Protein AF-0000000084945842 (afdb_homodimer)

Sequence (528 aa):
MKREGIHGLIQYLNKTTNNATNTQVAKAIFTNRDKINEISLEKLAGDNYLSQASVSRFIKNQGYKNINEYRWDFIAGQQMLRLNAFNNKKVIISKNNEEIKNDVKQSLQNAFNDIDKLDMTALERLVKIINNYKQVLFIGSEFSLANIYLVQLEMVQYGINAYSYNDPIIMAENLRSLKEDTLIICISTSGQWYNAPSTKEIRDILFSLNNPKILLTCITQHTDEAKFDYIYKFGNQRNDEISGYIQLTYFIPIFRNMYIRYIDMKREGIHGLIQYLNKTTNNATNTQVAKAIFTNRDKINEISLEKLAGDNYLSQASVSRFIKNQGYKNINEYRWDFIAGQQMLRLNAFNNKKVIISKNNEEIKNDVKQSLQNAFNDIDKLDMTALERLVKIINNYKQVLFIGSEFSLANIYLVQLEMVQYGINAYSYNDPIIMAENLRSLKEDTLIICISTSGQWYNAPSTKEIRDILFSLNNPKILLTCITQHTDEAKFDYIYKFGNQRNDEISGYIQLTYFIPIFRNMYIRYID

Nearest PDB structures (foldseek):
  8k3b-assembly1_A  TM=5.527E-01  e=3.587E-12  Pseudomonas aeruginosa
  4ivn-assembly1_B  TM=5.636E-01  e=1.056E-11  Vibrio vulnificus YJ016
  4ivn-assembly1_A  TM=5.763E-01  e=1.118E-11  Vibrio vulnificus YJ016
  7en6-assembly1_A  TM=8.174E-01  e=3.906E-07  Escherichia coli
  7en6-assembly1_C  TM=8.168E-01  e=5.815E-07  Escherichia coli

InterPro domains:
  IPR009057 Homedomain-like superfamily [SSF46689] (18-75)
  IPR036388 Winged helix-like DNA-binding domain superfamily [G3DSA:1.10.10.10] (8-76)
  IPR046348 SIS domain superfamily [SSF53697] (99-231)
  IPR047640 HTH-type transcriptional regulator RpiR-like [PTHR30514] (21-217)

Organism: NCBI:txid445974

Structure (mmCIF, N/CA/C/O backbone):
data_AF-0000000084945842-model_v1
#
loop_
_entity.id
_entity.type
_entity.pdbx_description
1 polymer 'Uncharacterized protein'
#
loop_
_atom_site.group_PDB
_atom_site.id
_atom_site.type_symbol
_atom_site.label_atom_id
_atom_site.label_alt_id
_atom_site.label_comp_id
_atom_site.label_asym_id
_atom_site.label_entity_id
_atom_site.label_seq_id
_atom_site.pdbx_PDB_ins_code
_atom_site.Cartn_x
_atom_site.Cartn_y
_atom_site.Cartn_z
_atom_site.occupancy
_atom_site.B_iso_or_equiv
_atom_site.auth_seq_id
_atom_site.auth_comp_id
_atom_site.auth_asym_id
_atom_site.auth_atom_id
_atom_site.pdbx_PDB_model_num
ATOM 1 N N . MET A 1 1 ? 18.266 -4.906 11.195 1 75.38 1 MET A N 1
ATOM 2 C CA . MET A 1 1 ? 16.984 -5.602 11.156 1 75.38 1 MET A CA 1
ATOM 3 C C . MET A 1 1 ? 16.969 -6.664 10.062 1 75.38 1 MET A C 1
ATOM 5 O O . MET A 1 1 ? 17.562 -6.469 8.992 1 75.38 1 MET A O 1
ATOM 9 N N . LYS A 1 2 ? 16.453 -7.801 10.445 1 79.81 2 LYS A N 1
ATOM 10 C CA . LYS A 1 2 ? 16.359 -8.906 9.5 1 79.81 2 LYS A CA 1
ATOM 11 C C . LYS A 1 2 ? 15.094 -8.789 8.648 1 79.81 2 LYS A C 1
ATOM 13 O O . LYS A 1 2 ? 14.031 -8.422 9.156 1 79.81 2 LYS A O 1
ATOM 18 N N . ARG A 1 3 ? 15.305 -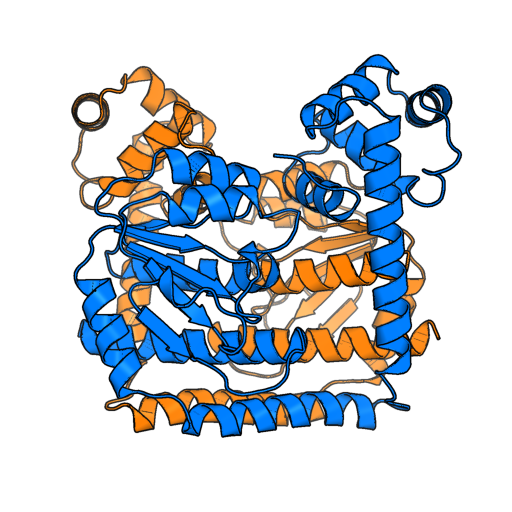8.914 7.336 1 76.94 3 ARG A N 1
ATOM 19 C CA . ARG A 1 3 ? 14.133 -9.203 6.508 1 76.94 3 ARG A CA 1
ATOM 20 C C . ARG A 1 3 ? 13.719 -10.664 6.637 1 76.94 3 ARG A C 1
ATOM 22 O O . ARG A 1 3 ? 14.32 -11.547 6.023 1 76.94 3 ARG A O 1
ATOM 29 N N . GLU A 1 4 ? 12.766 -10.844 7.312 1 77.31 4 GLU A N 1
ATOM 30 C CA . GLU A 1 4 ? 12.555 -12.18 7.863 1 77.31 4 GLU A CA 1
ATOM 31 C C . GLU A 1 4 ? 11.852 -13.086 6.855 1 77.31 4 GLU A C 1
ATOM 33 O O . GLU A 1 4 ? 10.695 -12.844 6.5 1 77.31 4 GLU A O 1
ATOM 38 N N . GLY A 1 5 ? 12.594 -14.07 6.477 1 83.12 5 GLY A N 1
ATOM 39 C CA . GLY A 1 5 ? 12.062 -15.219 5.762 1 83.12 5 GLY A CA 1
ATOM 40 C C . GLY A 1 5 ? 11.422 -14.852 4.434 1 83.12 5 GLY A C 1
ATOM 41 O O . GLY A 1 5 ? 11.969 -14.039 3.682 1 83.12 5 GLY A O 1
ATOM 42 N N . ILE A 1 6 ? 10.305 -15.555 4.203 1 88.88 6 ILE A N 1
ATOM 43 C CA . ILE A 1 6 ? 9.656 -15.43 2.904 1 88.88 6 ILE A CA 1
ATOM 44 C C . ILE A 1 6 ? 8.977 -14.07 2.801 1 88.88 6 ILE A C 1
ATOM 46 O O . ILE A 1 6 ? 8.938 -13.461 1.726 1 88.88 6 ILE A O 1
ATOM 50 N N . HIS A 1 7 ? 8.461 -13.523 3.887 1 85.12 7 HIS A N 1
ATOM 51 C CA . HIS A 1 7 ? 7.824 -12.211 3.881 1 85.12 7 HIS A CA 1
ATOM 52 C C . HIS A 1 7 ? 8.828 -11.117 3.545 1 85.12 7 HIS A C 1
ATOM 54 O O . HIS A 1 7 ? 8.547 -10.242 2.717 1 85.12 7 HIS A O 1
ATOM 60 N N . GLY A 1 8 ? 9.922 -11.289 4.223 1 86.69 8 GLY A N 1
ATOM 61 C CA . GLY A 1 8 ? 10.984 -10.336 3.93 1 86.69 8 GLY A CA 1
ATOM 62 C C . GLY A 1 8 ? 11.461 -10.406 2.492 1 86.69 8 GLY A C 1
ATOM 63 O O . GLY A 1 8 ? 11.773 -9.375 1.885 1 86.69 8 GLY A O 1
ATOM 64 N N . LEU A 1 9 ? 11.555 -11.578 1.979 1 91.69 9 LEU A N 1
ATOM 65 C CA . LEU A 1 9 ? 11.992 -11.781 0.601 1 91.69 9 LEU A CA 1
ATOM 66 C C . LEU A 1 9 ? 11.008 -11.148 -0.378 1 91.69 9 LEU A C 1
ATOM 68 O O . LEU A 1 9 ? 11.422 -10.484 -1.335 1 91.69 9 LEU A O 1
ATOM 72 N N . ILE A 1 10 ? 9.758 -11.289 -0.134 1 90.25 10 ILE A N 1
ATOM 73 C CA . ILE A 1 10 ? 8.719 -10.734 -1.001 1 90.25 10 ILE A CA 1
ATOM 74 C C . ILE A 1 10 ? 8.789 -9.211 -0.971 1 90.25 10 ILE A C 1
ATOM 76 O O . ILE A 1 10 ? 8.758 -8.562 -2.02 1 90.25 10 ILE A O 1
ATOM 80 N N . GLN A 1 11 ? 8.922 -8.688 0.186 1 86.12 11 GLN A N 1
ATOM 81 C CA . GLN A 1 11 ? 9.031 -7.238 0.322 1 86.12 11 GLN A CA 1
ATOM 82 C C . GLN A 1 11 ? 10.25 -6.707 -0.427 1 86.12 11 GLN A C 1
ATOM 84 O O . GLN A 1 11 ? 10.188 -5.645 -1.052 1 86.12 11 GLN A O 1
ATOM 89 N N . TYR A 1 12 ? 11.312 -7.43 -0.292 1 88.62 12 TYR A N 1
ATOM 90 C CA . TYR A 1 12 ? 12.539 -7.051 -0.992 1 88.62 12 TYR A CA 1
ATOM 91 C C . TYR A 1 12 ? 12.328 -7.07 -2.502 1 88.62 12 TYR A C 1
ATOM 93 O O . TYR A 1 12 ? 12.703 -6.121 -3.195 1 88.62 12 TYR A O 1
ATOM 101 N N . LEU A 1 13 ? 11.719 -8.094 -3.006 1 91.62 13 LEU A N 1
ATOM 102 C CA . LEU A 1 13 ? 11.484 -8.25 -4.438 1 91.62 13 LEU A CA 1
ATOM 103 C C . LEU A 1 13 ? 10.562 -7.156 -4.965 1 91.62 13 LEU A C 1
ATOM 105 O O . LEU A 1 13 ? 10.742 -6.68 -6.09 1 91.62 13 LEU A O 1
ATOM 109 N N . ASN A 1 14 ? 9.625 -6.672 -4.141 1 88.88 14 ASN A N 1
ATOM 110 C CA . ASN A 1 14 ? 8.656 -5.664 -4.555 1 88.88 14 ASN A CA 1
ATOM 111 C C . ASN A 1 14 ? 9.305 -4.293 -4.715 1 88.88 14 ASN A C 1
ATOM 113 O O . ASN A 1 14 ? 8.711 -3.383 -5.301 1 88.88 14 ASN A O 1
ATOM 117 N N . LYS A 1 15 ? 10.578 -4.211 -4.262 1 85.56 15 LYS A N 1
ATOM 118 C CA . LYS A 1 15 ? 11.156 -2.873 -4.191 1 85.56 15 LYS A CA 1
ATOM 119 C C . LYS A 1 15 ? 12.477 -2.807 -4.961 1 85.56 15 LYS A C 1
ATOM 121 O O . LYS A 1 15 ? 13.195 -1.81 -4.879 1 85.56 15 LYS A O 1
ATOM 126 N N . THR A 1 16 ? 12.773 -3.85 -5.691 1 87.38 16 THR A N 1
ATOM 127 C CA . THR A 1 16 ? 14.07 -3.871 -6.352 1 87.38 16 THR A CA 1
ATOM 128 C C . THR A 1 16 ? 13.93 -4.242 -7.824 1 87.38 16 THR A C 1
ATOM 130 O O . THR A 1 16 ? 12.906 -4.797 -8.227 1 87.38 16 THR A O 1
ATOM 133 N N . THR A 1 17 ? 14.953 -3.861 -8.5 1 87.5 17 THR A N 1
ATOM 134 C CA . THR A 1 17 ? 14.961 -4.129 -9.938 1 87.5 17 THR A CA 1
ATOM 135 C C . THR A 1 17 ? 15.695 -5.434 -10.242 1 87.5 17 THR A C 1
ATOM 137 O O . THR A 1 17 ? 16.641 -5.797 -9.539 1 87.5 17 THR A O 1
ATOM 140 N N . ASN A 1 18 ? 15.305 -6.043 -11.336 1 82.94 18 ASN A N 1
ATOM 141 C CA . ASN A 1 18 ? 15.867 -7.324 -11.742 1 82.94 18 ASN A CA 1
ATOM 142 C C . ASN A 1 18 ? 17.312 -7.176 -12.203 1 82.94 18 ASN A C 1
ATOM 144 O O . ASN A 1 18 ? 18.047 -8.164 -12.297 1 82.94 18 ASN A O 1
ATOM 148 N N . ASN A 1 19 ? 17.766 -6.074 -12.398 1 78.38 19 ASN A N 1
ATOM 149 C CA . ASN A 1 19 ? 19.125 -5.863 -12.891 1 78.38 19 ASN A CA 1
ATOM 150 C C . ASN A 1 19 ? 20.141 -5.93 -11.75 1 78.38 19 ASN A C 1
ATOM 152 O O . ASN A 1 19 ? 21.344 -6.062 -12 1 78.38 19 ASN A O 1
ATOM 156 N N . ALA A 1 20 ? 19.719 -5.926 -10.617 1 83.62 20 ALA A N 1
ATOM 157 C CA . ALA A 1 20 ? 20.625 -6.016 -9.461 1 83.62 20 ALA A CA 1
ATOM 158 C C . ALA A 1 20 ? 20.906 -7.469 -9.102 1 83.62 20 ALA A C 1
ATOM 160 O O . ALA A 1 20 ? 20.016 -8.312 -9.133 1 83.62 20 ALA A O 1
ATOM 161 N N . THR A 1 21 ? 22.172 -7.789 -8.891 1 89.31 21 THR A N 1
ATOM 162 C CA . THR A 1 21 ? 22.578 -9.141 -8.523 1 89.31 21 THR A CA 1
ATOM 163 C C . THR A 1 21 ? 21.781 -9.633 -7.316 1 89.31 21 THR A C 1
ATOM 165 O O . THR A 1 21 ? 21.328 -10.781 -7.293 1 89.31 21 THR A O 1
ATOM 168 N N . ASN A 1 22 ? 21.578 -8.805 -6.375 1 91.5 22 ASN A N 1
ATOM 169 C CA . ASN A 1 22 ? 20.828 -9.188 -5.184 1 91.5 22 ASN A CA 1
ATOM 170 C C . ASN A 1 22 ? 19.391 -9.562 -5.523 1 91.5 22 ASN A C 1
ATOM 172 O O . ASN A 1 22 ? 18.828 -10.477 -4.926 1 91.5 22 ASN A O 1
ATOM 176 N N . THR A 1 23 ? 18.875 -8.852 -6.457 1 93 23 THR A N 1
ATOM 177 C CA . THR A 1 23 ? 17.5 -9.164 -6.855 1 93 23 THR A CA 1
ATOM 178 C C . THR A 1 23 ? 17.438 -10.516 -7.574 1 93 23 THR A C 1
ATOM 180 O O . THR A 1 23 ? 16.484 -11.273 -7.406 1 93 23 THR A O 1
ATOM 183 N N . GLN A 1 24 ? 18.453 -10.797 -8.305 1 93.19 24 GLN A N 1
ATOM 184 C CA . GLN A 1 24 ? 18.516 -12.086 -8.977 1 93.19 24 GLN A CA 1
ATOM 185 C C . GLN A 1 24 ? 18.625 -13.227 -7.969 1 93.19 24 GLN A C 1
ATOM 187 O O . GLN A 1 24 ? 18.016 -14.281 -8.148 1 93.19 24 GLN A O 1
ATOM 192 N N . VAL A 1 25 ? 19.406 -13.031 -6.973 1 94.88 25 VAL A N 1
ATOM 193 C CA . VAL A 1 25 ? 19.516 -14.016 -5.902 1 94.88 25 VAL A CA 1
ATOM 194 C C . VAL A 1 25 ? 18.156 -14.188 -5.223 1 94.88 25 VAL A C 1
ATOM 196 O O . VAL A 1 25 ? 17.703 -15.32 -4.996 1 94.88 25 VAL A O 1
ATOM 199 N N . ALA A 1 26 ? 17.531 -13.039 -4.914 1 94.56 26 ALA A N 1
ATOM 200 C CA . ALA A 1 26 ? 16.234 -13.078 -4.273 1 94.56 26 ALA A CA 1
ATOM 201 C C . ALA A 1 26 ? 15.227 -13.859 -5.117 1 94.56 26 ALA A C 1
ATOM 203 O O . ALA A 1 26 ? 14.469 -14.68 -4.594 1 94.56 26 ALA A O 1
ATOM 204 N N . LYS A 1 27 ? 15.281 -13.648 -6.348 1 93.19 27 LYS A N 1
ATOM 205 C CA . LYS A 1 27 ? 14.383 -14.344 -7.27 1 93.19 27 LYS A CA 1
ATOM 206 C C . LYS A 1 27 ? 14.68 -15.836 -7.297 1 93.19 27 LYS A C 1
ATOM 208 O O . LYS A 1 27 ? 13.766 -16.656 -7.348 1 93.19 27 LYS A O 1
ATOM 213 N N . ALA A 1 28 ? 15.898 -16.188 -7.348 1 93.69 28 ALA A N 1
ATOM 214 C CA . ALA A 1 28 ? 16.297 -17.594 -7.336 1 93.69 28 ALA A CA 1
ATOM 215 C C . ALA A 1 28 ? 15.758 -18.297 -6.098 1 93.69 28 ALA A C 1
ATOM 217 O O . ALA A 1 28 ? 15.242 -19.422 -6.195 1 93.69 28 ALA A O 1
ATOM 218 N N . ILE A 1 29 ? 15.891 -17.641 -5.023 1 94.25 29 ILE A N 1
ATOM 219 C CA . ILE A 1 29 ? 15.391 -18.219 -3.777 1 94.25 29 ILE A CA 1
ATOM 220 C C . ILE A 1 29 ? 13.875 -18.344 -3.842 1 94.25 29 ILE A C 1
ATOM 222 O O . ILE A 1 29 ? 13.32 -19.391 -3.5 1 94.25 29 ILE A O 1
ATOM 226 N N . PHE A 1 30 ? 13.289 -17.297 -4.305 1 93.94 30 PHE A N 1
ATOM 227 C CA . PHE A 1 30 ? 11.828 -17.234 -4.363 1 93.94 30 PHE A CA 1
ATOM 228 C C . PHE A 1 30 ? 11.281 -18.328 -5.273 1 93.94 30 PHE A C 1
ATOM 230 O O . PHE A 1 30 ? 10.312 -19 -4.922 1 93.94 30 PHE A O 1
ATOM 237 N N . THR A 1 31 ? 11.859 -18.578 -6.379 1 91 31 THR A N 1
ATOM 238 C CA . THR A 1 31 ? 11.352 -19.531 -7.359 1 91 31 THR A CA 1
ATOM 239 C C . THR A 1 31 ? 11.688 -20.953 -6.934 1 91 31 THR A C 1
ATOM 241 O O . THR A 1 31 ? 11.109 -21.922 -7.453 1 91 31 THR A O 1
ATOM 244 N N . ASN A 1 32 ? 12.586 -21.156 -6.012 1 91.38 32 ASN A N 1
ATOM 245 C CA . ASN A 1 32 ? 12.938 -22.484 -5.492 1 91.38 32 ASN A CA 1
ATOM 246 C C . ASN A 1 32 ? 12.477 -22.656 -4.051 1 91.38 32 ASN A C 1
ATOM 248 O O . ASN A 1 32 ? 13.016 -23.484 -3.314 1 91.38 32 ASN A O 1
ATOM 252 N N . ARG A 1 33 ? 11.531 -21.859 -3.666 1 91.81 33 ARG A N 1
ATOM 253 C CA . ARG A 1 33 ? 11.156 -21.781 -2.258 1 91.81 33 ARG A CA 1
ATOM 254 C C . ARG A 1 33 ? 10.703 -23.141 -1.733 1 91.81 33 ARG A C 1
ATOM 256 O O . ARG A 1 33 ? 10.914 -23.453 -0.562 1 91.81 33 ARG A O 1
ATOM 263 N N . ASP A 1 34 ? 10.188 -23.984 -2.539 1 88.81 34 ASP A N 1
ATOM 264 C CA . ASP A 1 34 ? 9.695 -25.297 -2.102 1 88.81 34 ASP A CA 1
ATOM 265 C C . ASP A 1 34 ? 10.852 -26.25 -1.803 1 88.81 34 ASP A C 1
ATOM 267 O O . ASP A 1 34 ? 10.68 -27.25 -1.101 1 88.81 34 ASP A O 1
ATOM 271 N N . LYS A 1 35 ? 12 -25.938 -2.277 1 91 35 LYS A N 1
ATOM 272 C CA . LYS A 1 35 ? 13.156 -26.812 -2.121 1 91 35 LYS A CA 1
ATOM 273 C C . LYS A 1 35 ? 14.195 -26.203 -1.194 1 91 35 LYS A C 1
ATOM 275 O O . LYS A 1 35 ? 15.297 -26.734 -1.041 1 91 35 LYS A O 1
ATOM 280 N N . ILE A 1 36 ? 13.805 -25.141 -0.613 1 89.19 36 ILE A N 1
ATOM 281 C CA . ILE A 1 36 ? 14.789 -24.359 0.132 1 89.19 36 ILE A CA 1
ATOM 282 C C . ILE A 1 36 ? 15.328 -25.188 1.296 1 89.19 36 ILE A C 1
ATOM 284 O O . ILE A 1 36 ? 16.453 -24.984 1.744 1 89.19 36 ILE A O 1
ATOM 288 N N . ASN A 1 37 ? 14.617 -26.094 1.776 1 87.31 37 ASN A N 1
ATOM 289 C CA . ASN A 1 37 ? 15.031 -26.938 2.895 1 87.31 37 ASN A CA 1
ATOM 290 C C . ASN A 1 37 ? 16.125 -27.922 2.479 1 87.31 37 ASN A C 1
ATOM 292 O O . ASN A 1 37 ? 16.906 -28.375 3.314 1 87.31 37 ASN A O 1
ATOM 296 N N . GLU A 1 38 ? 16.219 -28.234 1.248 1 89.88 38 GLU A N 1
ATOM 297 C CA . GLU A 1 38 ? 17.078 -29.328 0.822 1 89.88 38 GLU A CA 1
ATOM 298 C C . GLU A 1 38 ? 18.141 -28.844 -0.157 1 89.88 38 GLU A C 1
ATOM 300 O O . GLU A 1 38 ? 19.203 -29.469 -0.294 1 89.88 38 GLU A O 1
ATOM 305 N N . ILE A 1 39 ? 17.906 -27.797 -0.766 1 90 39 ILE A N 1
ATOM 306 C CA . ILE A 1 39 ? 18.797 -27.375 -1.842 1 90 39 ILE A CA 1
ATOM 307 C C . ILE A 1 39 ? 20.094 -26.828 -1.252 1 90 39 ILE A C 1
ATOM 309 O O . ILE A 1 39 ? 20.078 -26.109 -0.242 1 90 39 ILE A O 1
ATOM 313 N N . SER A 1 40 ? 21.203 -27.234 -1.795 1 90.31 40 SER A N 1
ATOM 314 C CA . SER A 1 40 ? 22.469 -26.672 -1.361 1 90.31 40 SER A CA 1
ATOM 315 C C . SER A 1 40 ? 22.703 -25.281 -1.953 1 90.31 40 SER A C 1
ATOM 317 O O . SER A 1 40 ? 22.094 -24.938 -2.967 1 90.31 40 SER A O 1
ATOM 319 N N . LEU A 1 41 ? 23.578 -24.562 -1.248 1 90.44 41 LEU A N 1
ATOM 320 C CA . LEU A 1 41 ? 23.953 -23.234 -1.75 1 90.44 41 LEU A CA 1
ATOM 321 C C . LEU A 1 41 ? 24.547 -23.344 -3.146 1 90.44 41 LEU A C 1
ATOM 323 O O . LEU A 1 41 ? 24.281 -22.5 -4.008 1 90.44 41 LEU A O 1
ATOM 327 N N . GLU A 1 42 ? 25.375 -24.344 -3.299 1 92.94 42 GLU A N 1
ATOM 328 C CA . GLU A 1 42 ? 26.031 -24.578 -4.578 1 92.94 42 GLU A CA 1
ATOM 329 C C . GLU A 1 42 ? 25.016 -24.844 -5.688 1 92.94 42 GLU A C 1
ATOM 331 O O . GLU A 1 42 ? 25.109 -24.266 -6.77 1 92.94 42 GLU A O 1
ATOM 336 N N . LYS A 1 43 ? 24.156 -25.609 -5.438 1 93.94 43 LYS A N 1
ATOM 337 C CA . LYS A 1 43 ? 23.141 -25.953 -6.43 1 93.94 43 LYS A CA 1
ATOM 338 C C . LYS A 1 43 ? 22.234 -24.781 -6.727 1 93.94 43 LYS A C 1
ATOM 340 O O . LYS A 1 43 ? 21.891 -24.516 -7.883 1 93.94 43 LYS A O 1
ATOM 345 N N . LEU A 1 44 ? 21.812 -24.062 -5.688 1 92.88 44 LEU A N 1
ATOM 346 C CA . LEU A 1 44 ? 20.969 -22.891 -5.875 1 92.88 44 LEU A CA 1
ATOM 347 C C . LEU A 1 44 ? 21.641 -21.875 -6.77 1 92.88 44 LEU A C 1
ATOM 349 O O . LEU A 1 44 ? 21.031 -21.359 -7.707 1 92.88 44 LEU A O 1
ATOM 353 N N . ALA A 1 45 ? 22.891 -21.594 -6.43 1 94.75 45 ALA A N 1
ATOM 354 C CA . ALA A 1 45 ? 23.656 -20.625 -7.219 1 94.75 45 ALA A CA 1
ATOM 355 C C . ALA A 1 45 ? 23.844 -21.125 -8.648 1 94.75 45 ALA A C 1
ATOM 357 O O . ALA A 1 45 ? 23.562 -20.406 -9.609 1 94.75 45 ALA A O 1
ATOM 358 N N . GLY A 1 46 ? 24.281 -22.344 -8.805 1 93.88 46 GLY A N 1
ATOM 359 C CA . GLY A 1 46 ? 24.594 -22.938 -10.102 1 93.88 46 GLY A CA 1
ATOM 360 C C . GLY A 1 46 ? 23.391 -23 -11.023 1 93.88 46 GLY A C 1
ATOM 361 O O . GLY A 1 46 ? 23.469 -22.594 -12.188 1 93.88 46 GLY A O 1
ATOM 362 N N . ASP A 1 47 ? 22.234 -23.422 -10.547 1 92.69 47 ASP A N 1
ATOM 363 C CA . ASP A 1 47 ? 21 -23.562 -11.328 1 92.69 47 ASP A CA 1
ATOM 364 C C . ASP A 1 47 ? 20.516 -22.219 -11.836 1 92.69 47 ASP A C 1
ATOM 366 O O . ASP A 1 47 ? 19.703 -22.156 -12.773 1 92.69 47 ASP A O 1
ATOM 370 N N . ASN A 1 48 ? 21 -21.141 -11.234 1 92.06 48 ASN A N 1
ATOM 371 C CA . ASN A 1 48 ? 20.5 -19.812 -11.57 1 92.06 48 ASN A CA 1
ATOM 372 C C . ASN A 1 48 ? 21.609 -18.906 -12.109 1 92.06 48 ASN A C 1
ATOM 374 O O . ASN A 1 48 ? 21.453 -17.688 -12.141 1 92.06 48 ASN A O 1
ATOM 378 N N . TYR A 1 49 ? 22.781 -19.531 -12.445 1 93.62 49 TYR A N 1
ATOM 379 C CA . TYR A 1 49 ? 23.906 -18.844 -13.07 1 93.62 49 TYR A CA 1
ATOM 380 C C . TYR A 1 49 ? 24.422 -17.719 -12.188 1 93.62 49 TYR A C 1
ATOM 382 O O . TYR A 1 49 ? 24.672 -16.609 -12.664 1 93.62 49 TYR A O 1
ATOM 390 N N . LEU A 1 50 ? 24.438 -17.984 -10.867 1 94.69 50 LEU A N 1
ATOM 391 C CA . LEU A 1 50 ? 24.969 -17.078 -9.859 1 94.69 50 LEU A CA 1
ATOM 392 C C . LEU A 1 50 ? 26.188 -17.672 -9.18 1 94.69 50 LEU A C 1
ATOM 394 O O . LEU A 1 50 ? 26.4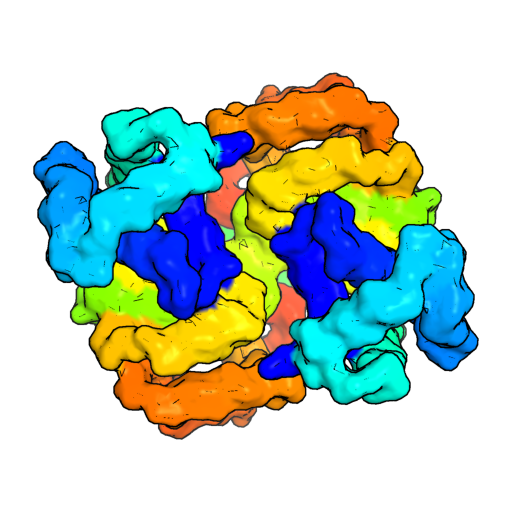38 -18.875 -9.281 1 94.69 50 LEU A O 1
ATOM 398 N N . SER A 1 51 ? 26.953 -16.875 -8.562 1 94.69 51 SER A N 1
ATOM 399 C CA . SER A 1 51 ? 28.062 -17.359 -7.734 1 94.69 51 SER A CA 1
ATOM 400 C C . SER A 1 51 ? 27.594 -17.641 -6.309 1 94.69 51 SER A C 1
ATOM 402 O O . SER A 1 51 ? 26.656 -17 -5.82 1 94.69 51 SER A O 1
ATOM 404 N N . GLN A 1 52 ? 28.297 -18.562 -5.676 1 94.81 52 GLN A N 1
ATOM 405 C CA . GLN A 1 52 ? 28.016 -18.828 -4.27 1 94.81 52 GLN A CA 1
ATOM 406 C C . GLN A 1 52 ? 28.266 -17.594 -3.416 1 94.81 52 GLN A C 1
ATOM 408 O O . GLN A 1 52 ? 27.562 -17.328 -2.447 1 94.81 52 GLN A O 1
ATOM 413 N N . ALA A 1 53 ? 29.219 -16.859 -3.787 1 95.19 53 ALA A N 1
ATOM 414 C CA . ALA A 1 53 ? 29.578 -15.648 -3.066 1 95.19 53 ALA A CA 1
ATOM 415 C C . ALA A 1 53 ? 28.453 -14.625 -3.115 1 95.19 53 ALA A C 1
ATOM 417 O O . ALA A 1 53 ? 28.172 -13.945 -2.125 1 95.19 53 ALA A O 1
ATOM 418 N N . SER A 1 54 ? 27.75 -14.508 -4.215 1 95.44 54 SER A N 1
ATOM 419 C CA . SER A 1 54 ? 26.641 -13.578 -4.375 1 95.44 54 SER A CA 1
ATOM 420 C C . SER A 1 54 ? 25.469 -13.961 -3.484 1 95.44 54 SER A C 1
ATOM 422 O O . SER A 1 54 ? 24.828 -13.094 -2.889 1 95.44 54 SER A O 1
ATOM 424 N N . VAL A 1 55 ? 25.266 -15.25 -3.395 1 95.75 55 VAL A N 1
ATOM 425 C CA . VAL A 1 55 ? 24.172 -15.727 -2.561 1 95.75 55 VAL A CA 1
ATOM 426 C C . VAL A 1 55 ? 24.484 -15.469 -1.089 1 95.75 55 VAL A C 1
ATOM 428 O O . VAL A 1 55 ? 23.641 -14.969 -0.339 1 95.75 55 VAL A O 1
ATOM 431 N N . SER A 1 56 ? 25.703 -15.781 -0.717 1 95.19 56 SER A N 1
ATOM 432 C CA . SER A 1 56 ? 26.125 -15.562 0.662 1 95.19 56 SER A CA 1
ATOM 433 C C . SER A 1 56 ? 26.078 -14.086 1.036 1 95.19 56 SER A C 1
ATOM 435 O O . SER A 1 56 ? 25.641 -13.734 2.139 1 95.19 56 SER A O 1
ATOM 437 N N . ARG A 1 57 ? 26.516 -13.273 0.169 1 94.69 57 ARG A N 1
ATOM 438 C CA . ARG A 1 57 ? 26.484 -11.836 0.412 1 94.69 57 ARG A CA 1
ATOM 439 C C . ARG A 1 57 ? 25.062 -11.328 0.551 1 94.69 57 ARG A C 1
ATOM 441 O O . ARG A 1 57 ? 24.781 -10.461 1.387 1 94.69 57 ARG A O 1
ATOM 448 N N . PHE A 1 58 ? 24.172 -11.812 -0.298 1 95.25 58 PHE A N 1
ATOM 449 C CA . PHE A 1 58 ? 22.781 -11.422 -0.218 1 95.25 58 PHE A CA 1
ATOM 450 C C . PHE A 1 58 ? 22.188 -11.766 1.148 1 95.25 58 PHE A C 1
ATOM 452 O O . PHE A 1 58 ? 21.547 -10.93 1.782 1 95.25 58 PHE A O 1
ATOM 459 N N . ILE A 1 59 ? 22.453 -12.953 1.581 1 93.75 59 ILE A N 1
ATOM 460 C CA . ILE A 1 59 ? 21.922 -13.438 2.85 1 93.75 59 ILE A CA 1
ATOM 461 C C . ILE A 1 59 ? 22.422 -12.555 3.99 1 93.75 59 ILE A C 1
ATOM 463 O O . ILE A 1 59 ? 21.656 -12.164 4.867 1 93.75 59 ILE A O 1
ATOM 467 N N . LYS A 1 60 ? 23.656 -12.203 3.959 1 92.88 60 LYS A N 1
ATOM 468 C CA . LYS A 1 60 ? 24.219 -11.312 4.973 1 92.88 60 LYS A CA 1
ATOM 469 C C . LYS A 1 60 ? 23.594 -9.93 4.898 1 92.88 60 LYS A C 1
ATOM 471 O O . LYS A 1 60 ? 23.328 -9.305 5.93 1 92.88 60 LYS A O 1
ATOM 476 N N . ASN A 1 61 ? 23.266 -9.5 3.713 1 90.75 61 ASN A N 1
ATOM 477 C CA . ASN A 1 61 ? 22.641 -8.195 3.51 1 90.75 61 ASN A CA 1
ATOM 478 C C . ASN A 1 61 ? 21.219 -8.172 4.047 1 90.75 61 ASN A C 1
ATOM 480 O O . ASN A 1 61 ? 20.688 -7.102 4.355 1 90.75 61 ASN A O 1
ATOM 484 N N . GLN A 1 62 ? 20.641 -9.375 4.09 1 89.69 62 GLN A N 1
ATOM 485 C CA . GLN A 1 62 ? 19.297 -9.453 4.637 1 89.69 62 GLN A CA 1
ATOM 486 C C . GLN A 1 62 ? 19.328 -9.508 6.164 1 89.69 62 GLN A C 1
ATOM 488 O O . GLN A 1 62 ? 18.281 -9.555 6.805 1 89.69 62 GLN A O 1
ATOM 493 N N . GLY A 1 63 ? 20.484 -9.508 6.762 1 87.38 63 GLY A N 1
ATOM 494 C CA . GLY A 1 63 ? 20.625 -9.414 8.211 1 87.38 63 GLY A CA 1
ATOM 495 C C . GLY A 1 63 ? 20.922 -10.75 8.867 1 87.38 63 GLY A C 1
ATOM 496 O O . GLY A 1 63 ? 20.891 -10.867 10.094 1 87.38 63 GLY A O 1
ATOM 497 N N . TYR A 1 64 ? 21.234 -11.742 8.023 1 92.12 64 TYR A N 1
ATOM 498 C CA . TYR A 1 64 ? 21.484 -13.062 8.594 1 92.12 64 TYR A CA 1
ATOM 499 C C . TYR A 1 64 ? 22.984 -13.344 8.703 1 92.12 64 TYR A C 1
ATOM 501 O O . TYR A 1 64 ? 23.766 -12.82 7.914 1 92.12 64 TYR A O 1
ATOM 509 N N . LYS A 1 65 ? 23.328 -14.203 9.617 1 92.62 65 LYS A N 1
ATOM 510 C CA . LYS A 1 65 ? 24.719 -14.555 9.828 1 92.62 65 LYS A CA 1
ATOM 511 C C . LYS A 1 65 ? 25.219 -15.531 8.766 1 92.62 65 LYS A C 1
ATOM 513 O O . LYS A 1 65 ? 26.359 -15.461 8.328 1 92.62 65 LYS A O 1
ATOM 518 N N . ASN A 1 66 ? 24.359 -16.453 8.398 1 90.06 66 ASN A N 1
ATOM 519 C CA . ASN A 1 66 ? 24.703 -17.484 7.426 1 90.06 66 ASN A CA 1
ATOM 520 C C . ASN A 1 66 ? 23.469 -18.094 6.785 1 90.06 66 ASN A C 1
ATOM 522 O O . ASN A 1 66 ? 22.344 -17.75 7.156 1 90.06 66 ASN A O 1
ATOM 526 N N . ILE A 1 67 ? 23.703 -18.969 5.848 1 89.81 67 ILE A N 1
ATOM 527 C CA . ILE A 1 67 ? 22.625 -19.531 5.047 1 89.81 67 ILE A CA 1
ATOM 528 C C . ILE A 1 67 ? 21.734 -20.391 5.93 1 89.81 67 ILE A C 1
ATOM 530 O O . ILE A 1 67 ? 20.516 -20.469 5.715 1 89.81 67 ILE A O 1
ATOM 534 N N . ASN A 1 68 ? 22.281 -21.031 6.938 1 91.75 68 ASN A N 1
ATOM 535 C CA . ASN A 1 68 ? 21.484 -21.891 7.801 1 91.75 68 ASN A CA 1
ATOM 536 C C . ASN A 1 68 ? 20.469 -21.094 8.609 1 91.75 68 ASN A C 1
ATOM 538 O O . ASN A 1 68 ? 19.312 -21.5 8.742 1 91.75 68 ASN A O 1
ATOM 542 N N . GLU A 1 69 ? 20.922 -20.016 9.148 1 92.62 69 GLU A N 1
ATOM 543 C CA . GLU A 1 69 ? 20 -19.141 9.859 1 92.62 69 GLU A CA 1
ATOM 544 C C . GLU A 1 69 ? 18.891 -18.641 8.93 1 92.62 69 GLU A C 1
ATOM 546 O O . GLU A 1 69 ? 17.719 -18.609 9.32 1 92.62 69 GLU A O 1
ATOM 551 N N . TYR A 1 70 ? 19.234 -18.25 7.77 1 92.94 70 TYR A N 1
ATOM 552 C CA . TYR A 1 70 ? 18.266 -17.781 6.781 1 92.94 70 TYR A CA 1
ATOM 553 C C . TYR A 1 70 ? 17.266 -18.859 6.426 1 92.94 70 TYR A C 1
ATOM 555 O O . TYR A 1 70 ? 16.062 -18.625 6.398 1 92.94 70 TYR A O 1
ATOM 563 N N . ARG A 1 71 ? 17.781 -20.047 6.219 1 92.44 71 ARG A N 1
ATOM 564 C CA . ARG A 1 71 ? 16.953 -21.188 5.848 1 92.44 71 ARG A CA 1
ATOM 565 C C . ARG A 1 71 ? 15.914 -21.469 6.926 1 92.44 71 ARG A C 1
ATOM 567 O O . ARG A 1 71 ? 14.75 -21.719 6.625 1 92.44 71 ARG A O 1
ATOM 574 N N . TRP A 1 72 ? 16.359 -21.438 8.086 1 91.56 72 TRP A N 1
ATOM 575 C CA . TRP A 1 72 ? 15.453 -21.719 9.195 1 91.56 72 TRP A CA 1
ATOM 576 C C . TRP A 1 72 ? 14.312 -20.703 9.242 1 91.56 72 TRP A C 1
ATOM 578 O O . TRP A 1 72 ? 13.141 -21.078 9.344 1 91.56 72 TRP A O 1
ATOM 588 N N . ASP A 1 73 ? 14.625 -19.469 9.141 1 90.31 73 ASP A N 1
ATOM 589 C CA . ASP A 1 73 ? 13.617 -18.406 9.172 1 90.31 73 ASP A CA 1
ATOM 590 C C . ASP A 1 73 ? 12.695 -18.5 7.957 1 90.31 73 ASP A C 1
ATOM 592 O O . ASP A 1 73 ? 11.492 -18.234 8.062 1 90.31 73 ASP A O 1
ATOM 596 N N . PHE A 1 74 ? 13.297 -18.844 6.875 1 92.5 74 PHE A N 1
ATOM 597 C CA . PHE A 1 74 ? 12.539 -18.938 5.637 1 92.5 74 PHE A CA 1
ATOM 598 C C . PHE A 1 74 ? 11.523 -20.078 5.719 1 92.5 74 PHE A C 1
ATOM 600 O O . PHE A 1 74 ? 10.352 -19.891 5.387 1 92.5 74 PHE A O 1
ATOM 607 N N . ILE A 1 75 ? 11.984 -21.188 6.211 1 90.75 75 ILE A N 1
ATOM 608 C CA . ILE A 1 75 ? 11.125 -22.359 6.352 1 90.75 75 ILE A CA 1
ATOM 609 C C . ILE A 1 75 ? 10.016 -22.062 7.359 1 90.75 75 ILE A C 1
ATOM 611 O O . ILE A 1 75 ? 8.852 -22.406 7.129 1 90.75 75 ILE A O 1
ATOM 615 N N . ALA A 1 76 ? 10.422 -21.453 8.406 1 87.94 76 ALA A N 1
ATOM 616 C CA . ALA A 1 76 ? 9.43 -21.078 9.406 1 87.94 76 ALA A CA 1
ATOM 617 C C . ALA A 1 76 ? 8.359 -20.172 8.812 1 87.94 76 ALA A C 1
ATOM 619 O O . ALA A 1 76 ? 7.168 -20.344 9.078 1 87.94 76 ALA A O 1
ATOM 620 N N . GLY A 1 77 ? 8.805 -19.203 8.055 1 86.62 77 GLY A N 1
ATOM 621 C CA . GLY A 1 77 ? 7.871 -18.312 7.402 1 86.62 77 GLY A CA 1
ATOM 622 C C . GLY A 1 77 ? 6.953 -19.016 6.422 1 86.62 77 GLY A C 1
ATOM 623 O O . GLY A 1 77 ? 5.754 -18.734 6.375 1 86.62 77 GLY A O 1
ATOM 624 N N . GLN A 1 78 ? 7.512 -19.938 5.73 1 87.12 78 GLN A N 1
ATOM 625 C CA . GLN A 1 78 ? 6.711 -20.703 4.777 1 87.12 78 GLN A CA 1
ATOM 626 C C . GLN A 1 78 ? 5.684 -21.562 5.496 1 87.12 78 GLN A C 1
ATOM 628 O O . GLN A 1 78 ? 4.539 -21.688 5.047 1 87.12 78 GLN A O 1
ATOM 633 N N . GLN A 1 79 ? 6.141 -22.141 6.488 1 84.62 79 GLN A N 1
ATOM 634 C CA . GLN A 1 79 ? 5.234 -22.969 7.273 1 84.62 79 GLN A CA 1
ATOM 635 C C . GLN A 1 79 ? 4.078 -22.156 7.832 1 84.62 79 GLN A C 1
ATOM 637 O O . GLN A 1 79 ? 2.936 -22.609 7.859 1 84.62 79 GLN A O 1
ATOM 642 N N . MET A 1 80 ? 4.41 -21 8.258 1 82.69 80 MET A N 1
ATOM 643 C CA . MET A 1 80 ? 3.363 -20.125 8.758 1 82.69 80 MET A CA 1
ATOM 644 C C . MET A 1 80 ? 2.371 -19.766 7.66 1 82.69 80 MET A C 1
ATOM 646 O O . MET A 1 80 ? 1.162 -19.719 7.898 1 82.69 80 MET A O 1
ATOM 650 N N . LEU A 1 81 ? 2.889 -19.516 6.508 1 81 81 LEU A N 1
ATOM 651 C CA . LEU A 1 81 ? 2.02 -19.234 5.375 1 81 81 LEU A CA 1
ATOM 652 C C . LEU A 1 81 ? 1.109 -20.406 5.066 1 81 81 LEU A C 1
ATOM 654 O O . LEU A 1 81 ? -0.086 -20.234 4.82 1 81 81 LEU A O 1
ATOM 658 N N . ARG A 1 82 ? 1.654 -21.578 5.129 1 79.25 82 ARG A N 1
ATOM 659 C CA . ARG A 1 82 ? 0.882 -22.781 4.859 1 79.25 82 ARG A CA 1
ATOM 660 C C . ARG A 1 82 ? -0.185 -23 5.926 1 79.25 82 ARG A C 1
ATOM 662 O O . ARG A 1 82 ? -1.31 -23.406 5.617 1 79.25 82 ARG A O 1
ATOM 669 N N . LEU A 1 83 ? 0.234 -22.781 7.086 1 79.75 83 LEU A N 1
ATOM 670 C CA . LEU A 1 83 ? -0.71 -22.922 8.188 1 79.75 83 LEU A CA 1
ATOM 671 C C . LEU A 1 83 ? -1.861 -21.922 8.047 1 79.75 83 LEU A C 1
ATOM 673 O O . LEU A 1 83 ? -3.018 -22.266 8.297 1 79.75 83 LEU A O 1
ATOM 677 N N . ASN A 1 84 ? -1.532 -20.719 7.68 1 76.06 84 ASN A N 1
ATOM 678 C CA . ASN A 1 84 ? -2.562 -19.719 7.441 1 76.06 84 ASN A CA 1
ATOM 679 C C . ASN A 1 84 ? -3.496 -20.125 6.309 1 76.06 84 ASN A C 1
ATOM 681 O O . ASN A 1 84 ? -4.711 -19.953 6.406 1 76.06 84 ASN A O 1
ATOM 685 N N . ALA A 1 85 ? -2.865 -20.656 5.328 1 75.06 85 ALA A N 1
ATOM 686 C CA . ALA A 1 85 ? -3.656 -21.141 4.199 1 75.06 85 ALA A CA 1
ATOM 687 C C . ALA A 1 85 ? -4.605 -22.25 4.633 1 75.06 85 ALA A C 1
ATOM 689 O O . ALA A 1 85 ? -5.781 -22.266 4.258 1 75.06 85 ALA A O 1
ATOM 690 N N . PHE A 1 86 ? -4.094 -23.125 5.375 1 74.06 86 PHE A N 1
ATOM 691 C CA . PHE A 1 86 ? -4.879 -24.234 5.883 1 74.06 86 PHE A CA 1
ATOM 692 C C . PHE A 1 86 ? -6.027 -23.734 6.758 1 74.06 86 PHE A C 1
ATOM 694 O O . PHE A 1 86 ? -7.168 -24.172 6.602 1 74.06 86 PHE A O 1
ATOM 701 N N . ASN A 1 87 ? -5.754 -22.828 7.613 1 75.06 87 ASN A N 1
ATOM 702 C CA . ASN A 1 87 ? -6.762 -22.266 8.508 1 75.06 87 ASN A CA 1
ATOM 703 C C . ASN A 1 87 ? -7.832 -21.5 7.73 1 75.06 87 ASN A C 1
ATOM 705 O O . ASN A 1 87 ? -9.016 -21.594 8.055 1 75.06 87 ASN A O 1
ATOM 709 N N . ASN A 1 88 ? -7.426 -20.812 6.785 1 72.62 88 ASN A N 1
ATOM 710 C CA . ASN A 1 88 ? -8.367 -20.078 5.945 1 72.62 88 ASN A CA 1
ATOM 711 C C . ASN A 1 88 ? -9.328 -21.016 5.219 1 72.62 88 ASN A C 1
ATOM 713 O O . ASN A 1 88 ? -10.516 -20.734 5.105 1 72.62 88 ASN A O 1
ATOM 717 N N . LYS A 1 89 ? -8.812 -22.078 4.766 1 73.19 89 LYS A N 1
ATOM 718 C CA . LYS A 1 89 ? -9.633 -23.078 4.098 1 73.19 89 LYS A CA 1
ATOM 719 C C . LYS A 1 89 ? -10.672 -23.672 5.055 1 73.19 89 LYS A C 1
ATOM 721 O O . LYS A 1 89 ? -11.812 -23.938 4.66 1 73.19 89 LYS A O 1
ATOM 726 N N . LYS A 1 90 ? -10.289 -23.719 6.254 1 71.19 90 LYS A N 1
ATOM 727 C CA . LYS A 1 90 ? -11.18 -24.312 7.258 1 71.19 90 LYS A CA 1
ATOM 728 C C . LYS A 1 90 ? -12.281 -23.328 7.652 1 71.19 90 LYS A C 1
ATOM 730 O O . LYS A 1 90 ? -13.406 -23.734 7.945 1 71.19 90 LYS A O 1
ATOM 735 N N . VAL A 1 91 ? -11.859 -22.078 7.598 1 67.62 91 VAL A N 1
ATOM 736 C CA . VAL A 1 91 ? -12.805 -21.078 8.094 1 67.62 91 VAL A CA 1
ATOM 737 C C . VAL A 1 91 ? -13.742 -20.656 6.965 1 67.62 91 VAL A C 1
ATOM 739 O O . VAL A 1 91 ? -14.914 -20.344 7.207 1 67.62 91 VAL A O 1
ATOM 742 N N . ILE A 1 92 ? -13.117 -20.625 5.805 1 66.12 92 ILE A N 1
ATOM 743 C CA . ILE A 1 92 ? -13.945 -20.25 4.664 1 66.12 92 ILE A CA 1
ATOM 744 C C . ILE A 1 92 ? -14.828 -21.422 4.258 1 66.12 92 ILE A C 1
ATOM 746 O O . ILE A 1 92 ? -14.336 -22.422 3.725 1 66.12 92 ILE A O 1
ATOM 750 N N . ILE A 1 93 ? -16.016 -21.328 4.566 1 67.69 93 ILE A N 1
ATOM 751 C CA . ILE A 1 93 ? -16.953 -22.453 4.484 1 67.69 93 ILE A CA 1
ATOM 752 C C . ILE A 1 93 ? -17.953 -22.203 3.35 1 67.69 93 ILE A C 1
ATOM 754 O O . ILE A 1 93 ? -18.75 -23.078 3.029 1 67.69 93 ILE A O 1
ATOM 758 N N . SER A 1 94 ? -17.703 -21.094 2.764 1 78.19 94 SER A N 1
ATOM 759 C CA . SER A 1 94 ? -18.688 -20.797 1.723 1 78.19 94 SER A CA 1
ATOM 760 C C . SER A 1 94 ? -18.641 -21.844 0.615 1 78.19 94 SER A C 1
ATOM 762 O O . SER A 1 94 ? -17.578 -22.125 0.052 1 78.19 94 SER A O 1
ATOM 764 N N . LYS A 1 95 ? -19.797 -22.422 0.356 1 80.5 95 LYS A N 1
ATOM 765 C CA . LYS A 1 95 ? -19.875 -23.578 -0.523 1 80.5 95 LYS A CA 1
ATOM 766 C C . LYS A 1 95 ? -20.156 -23.156 -1.965 1 80.5 95 LYS A C 1
ATOM 768 O O . LYS A 1 95 ? -19.953 -23.953 -2.893 1 80.5 95 LYS A O 1
ATOM 773 N N . ASN A 1 96 ? -20.688 -22.016 -2.08 1 89.56 96 ASN A N 1
ATOM 774 C CA . ASN A 1 96 ? -21.016 -21.547 -3.422 1 89.56 96 ASN A CA 1
ATOM 775 C C . ASN A 1 96 ? -20.859 -20.031 -3.545 1 89.56 96 ASN A C 1
ATOM 777 O O . ASN A 1 96 ? -20.516 -19.359 -2.57 1 89.56 96 ASN A O 1
ATOM 781 N N . ASN A 1 97 ? -21.078 -19.531 -4.715 1 90.88 97 ASN A N 1
ATOM 782 C CA . ASN A 1 97 ? -20.875 -18.125 -5.031 1 90.88 97 ASN A CA 1
ATOM 783 C C . ASN A 1 97 ? -21.766 -17.219 -4.195 1 90.88 97 ASN A C 1
ATOM 785 O O . ASN A 1 97 ? -21.328 -16.156 -3.746 1 90.88 97 ASN A O 1
ATOM 789 N N . GLU A 1 98 ? -22.922 -17.672 -3.959 1 92.38 98 GLU A N 1
ATOM 790 C CA . GLU A 1 98 ? -23.859 -16.875 -3.191 1 92.38 98 GLU A CA 1
ATOM 791 C C . GLU A 1 98 ? -23.406 -16.719 -1.74 1 92.38 98 GLU A C 1
ATOM 793 O O . GLU A 1 98 ? -23.531 -15.648 -1.153 1 92.38 98 GLU A O 1
ATOM 798 N N . GLU A 1 99 ? -22.906 -17.703 -1.216 1 92.19 99 GLU A N 1
ATOM 799 C CA . GLU A 1 99 ? -22.406 -17.672 0.156 1 92.19 99 GLU A CA 1
ATOM 800 C C . GLU A 1 99 ? -21.188 -16.766 0.27 1 92.19 99 GLU A C 1
ATOM 802 O O . GLU A 1 99 ? -21.031 -16.047 1.261 1 92.19 99 GLU A O 1
ATOM 807 N N . ILE A 1 100 ? -20.375 -16.859 -0.729 1 91.19 100 ILE A N 1
ATOM 808 C CA . ILE A 1 100 ? -19.188 -16 -0.747 1 91.19 100 ILE A CA 1
ATOM 809 C C . ILE A 1 100 ? -19.609 -14.531 -0.753 1 91.19 100 ILE A C 1
ATOM 811 O O . ILE A 1 100 ? -19.094 -13.734 0.031 1 91.19 100 ILE A O 1
ATOM 815 N N . LYS A 1 101 ? -20.531 -14.203 -1.603 1 90.88 101 LYS A N 1
ATOM 816 C CA . LYS A 1 101 ? -21.047 -12.844 -1.644 1 90.88 101 LYS A CA 1
ATOM 817 C C . LYS A 1 101 ? -21.641 -12.438 -0.294 1 90.88 101 LYS A C 1
ATOM 819 O O . LYS A 1 101 ? -21.375 -11.336 0.199 1 90.88 101 LYS A O 1
ATOM 824 N N . ASN A 1 102 ? -22.328 -13.336 0.286 1 90.94 102 ASN A N 1
ATOM 825 C CA . ASN A 1 102 ? -23.031 -13.031 1.534 1 90.94 102 ASN A CA 1
ATOM 826 C C . ASN A 1 102 ? -22.047 -12.805 2.68 1 90.94 102 ASN A C 1
ATOM 828 O O . ASN A 1 102 ? -22.297 -11.984 3.566 1 90.94 102 ASN A O 1
ATOM 832 N N . ASP A 1 103 ? -20.984 -13.5 2.656 1 86.81 103 ASP A N 1
ATOM 833 C CA . ASP A 1 103 ? -19.969 -13.305 3.682 1 86.81 103 ASP A CA 1
ATOM 834 C C . ASP A 1 103 ? -19.391 -11.891 3.617 1 86.81 103 ASP A C 1
ATOM 836 O O . ASP A 1 103 ? -19.234 -11.234 4.648 1 86.81 103 ASP A O 1
ATOM 840 N N . VAL A 1 104 ? -19.078 -11.508 2.457 1 86.44 104 VAL A N 1
ATOM 841 C CA . VAL A 1 104 ? -18.5 -10.18 2.275 1 86.44 104 VAL A CA 1
ATOM 842 C C . VAL A 1 104 ? -19.547 -9.109 2.545 1 86.44 104 VAL A C 1
ATOM 844 O O . VAL A 1 104 ? -19.25 -8.078 3.162 1 86.44 104 VAL A O 1
ATOM 847 N N . LYS A 1 105 ? -20.766 -9.375 2.098 1 89.88 105 LYS A N 1
ATOM 848 C CA . LYS A 1 105 ? -21.859 -8.445 2.373 1 89.88 105 LYS A CA 1
ATOM 849 C C . LYS A 1 105 ? -22.062 -8.273 3.875 1 89.88 105 LYS A C 1
ATOM 851 O O . LYS A 1 105 ? -22.328 -7.164 4.344 1 89.88 105 LYS A O 1
ATOM 856 N N . GLN A 1 106 ? -21.984 -9.312 4.559 1 88.06 106 GLN A N 1
ATOM 857 C CA . GLN A 1 106 ? -22.109 -9.242 6.008 1 88.06 106 GLN A CA 1
ATOM 858 C C . GLN A 1 106 ? -21 -8.375 6.613 1 88.06 106 GLN A C 1
ATOM 860 O O . GLN A 1 106 ? -21.25 -7.621 7.559 1 88.06 106 GLN A O 1
ATOM 865 N N . SER A 1 107 ? -19.812 -8.531 6.098 1 84.12 107 SER A N 1
ATOM 866 C CA . SER A 1 107 ? -18.703 -7.703 6.574 1 84.12 107 SER A CA 1
ATOM 867 C C . SER A 1 107 ? -18.969 -6.223 6.309 1 84.12 107 SER A C 1
ATOM 869 O O . SER A 1 107 ? -18.641 -5.375 7.141 1 84.12 107 SER A O 1
ATOM 871 N N . LEU A 1 108 ? -19.547 -5.93 5.164 1 86.12 108 LEU A N 1
ATOM 872 C CA . LEU A 1 108 ? -19.891 -4.551 4.84 1 86.12 108 LEU A CA 1
ATOM 873 C C . LEU A 1 108 ? -20.984 -4.031 5.766 1 86.12 108 LEU A C 1
ATOM 875 O O . LEU A 1 108 ? -20.953 -2.873 6.188 1 86.12 108 LEU A O 1
ATOM 879 N N . GLN A 1 109 ? -21.906 -4.918 6.043 1 88.75 109 GLN A N 1
ATOM 880 C CA . GLN A 1 109 ? -22.969 -4.539 6.961 1 88.75 109 GLN A CA 1
ATOM 881 C C . GLN A 1 109 ? -22.422 -4.258 8.359 1 88.75 109 GLN A C 1
ATOM 883 O O . GLN A 1 109 ? -22.859 -3.318 9.023 1 88.75 109 GLN A O 1
ATOM 888 N N . ASN A 1 110 ? -21.531 -5.07 8.766 1 86.38 110 ASN A N 1
ATOM 889 C CA . ASN A 1 110 ? -20.875 -4.832 10.047 1 86.38 110 ASN A CA 1
ATOM 890 C C . ASN A 1 110 ? -20.156 -3.486 10.07 1 86.38 110 ASN A C 1
ATOM 892 O O . ASN A 1 110 ? -20.234 -2.756 11.062 1 86.38 110 ASN A O 1
ATOM 896 N N . ALA A 1 111 ? -19.406 -3.234 9.031 1 84.75 111 ALA A N 1
ATOM 897 C CA . ALA A 1 111 ? -18.719 -1.954 8.906 1 84.75 111 ALA A CA 1
ATOM 898 C C . ALA A 1 111 ? -19.703 -0.79 8.969 1 84.75 111 ALA A C 1
ATOM 900 O O . ALA A 1 111 ? -19.438 0.22 9.625 1 84.75 111 ALA A O 1
ATOM 901 N N . PHE A 1 112 ? -20.797 -1.001 8.258 1 87.31 112 PHE A N 1
ATOM 902 C CA . PHE A 1 112 ? -21.859 -0.004 8.258 1 87.31 112 PHE A CA 1
ATOM 903 C C . PHE A 1 112 ? -22.312 0.29 9.68 1 87.31 112 PHE A C 1
ATOM 905 O O . PHE A 1 112 ? -22.422 1.452 10.078 1 87.31 112 PHE A O 1
ATOM 912 N N . ASN A 1 113 ? -22.531 -0.701 10.438 1 89.12 113 ASN A N 1
ATOM 913 C CA . ASN A 1 113 ? -23 -0.564 11.812 1 89.12 113 ASN A CA 1
ATOM 914 C C . ASN A 1 113 ? -21.922 0.042 12.711 1 89.12 113 ASN A C 1
ATOM 916 O O . ASN A 1 113 ? -22.234 0.793 13.641 1 89.12 113 ASN A O 1
ATOM 920 N N . ASP A 1 114 ? -20.703 -0.291 12.492 1 86.69 114 ASP A N 1
ATOM 921 C CA . ASP A 1 114 ? -19.594 0.176 13.312 1 86.69 114 ASP A CA 1
ATOM 922 C C . ASP A 1 114 ? -19.422 1.688 13.195 1 86.69 114 ASP A C 1
ATOM 924 O O . ASP A 1 114 ? -18.953 2.34 14.125 1 86.69 114 ASP A O 1
ATOM 928 N N . ILE A 1 115 ? -19.766 2.213 12.055 1 90.31 115 ILE A N 1
ATOM 929 C CA . ILE A 1 115 ? -19.625 3.646 11.836 1 90.31 115 ILE A CA 1
ATOM 930 C C . ILE A 1 115 ? -20.406 4.418 12.898 1 90.31 115 ILE A C 1
ATOM 932 O O . ILE A 1 115 ? -19.953 5.453 13.383 1 90.31 115 ILE A O 1
ATOM 936 N N . ASP A 1 116 ? -21.562 3.895 13.281 1 90.69 116 ASP A N 1
ATOM 937 C CA . ASP A 1 116 ? -22.406 4.562 14.266 1 90.69 116 ASP A CA 1
ATOM 938 C C . ASP A 1 116 ? -21.734 4.582 15.641 1 90.69 116 ASP A C 1
ATOM 940 O O . ASP A 1 116 ? -22.062 5.422 16.484 1 90.69 116 ASP A O 1
ATOM 944 N N . LYS A 1 117 ? -20.844 3.789 15.844 1 88.06 117 LYS A N 1
ATOM 945 C CA . LYS A 1 117 ? -20.219 3.654 17.156 1 88.06 117 LYS A CA 1
ATOM 946 C C . LYS A 1 117 ? -18.969 4.523 17.25 1 88.06 117 LYS A C 1
ATOM 948 O O . LYS A 1 117 ? -18.344 4.598 18.312 1 88.06 117 LYS A O 1
ATOM 953 N N . LEU A 1 118 ? -18.562 5.168 16.203 1 91.19 118 LEU A N 1
ATOM 954 C CA . LEU A 1 118 ? -17.375 6.004 16.219 1 91.19 118 LEU A CA 1
ATOM 955 C C . LEU A 1 118 ? -17.547 7.195 17.141 1 91.19 118 LEU A C 1
ATOM 957 O O . LEU A 1 118 ? -18.609 7.82 17.172 1 91.19 118 LEU A O 1
ATOM 961 N N . ASP A 1 119 ? -16.578 7.434 17.969 1 91.38 119 ASP A N 1
ATOM 962 C CA . ASP A 1 119 ? -16.547 8.641 18.797 1 91.38 119 ASP A CA 1
ATOM 963 C C . ASP A 1 119 ? -16.125 9.852 17.969 1 91.38 119 ASP A C 1
ATOM 965 O O . ASP A 1 119 ? -14.938 10.195 17.953 1 91.38 119 ASP A O 1
ATOM 969 N N . MET A 1 120 ? -17.109 10.609 17.453 1 92.69 120 MET A N 1
ATOM 970 C CA . MET A 1 120 ? -16.828 11.711 16.547 1 92.69 120 MET A CA 1
ATOM 971 C C . MET A 1 120 ? -16.188 12.891 17.281 1 92.69 120 MET A C 1
ATOM 973 O O . MET A 1 120 ? -15.414 13.648 16.688 1 92.69 120 MET A O 1
ATOM 977 N N . THR A 1 121 ? -16.5 13.016 18.5 1 93.94 121 THR A N 1
ATOM 978 C CA . THR A 1 121 ? -15.891 14.07 19.281 1 93.94 121 THR A CA 1
ATOM 979 C C . THR A 1 121 ? -14.398 13.812 19.469 1 93.94 121 THR A C 1
ATOM 981 O O . THR A 1 121 ? -13.586 14.734 19.375 1 93.94 121 THR A O 1
ATOM 984 N N . ALA A 1 122 ? -14.109 12.578 19.734 1 92.75 122 ALA A N 1
ATO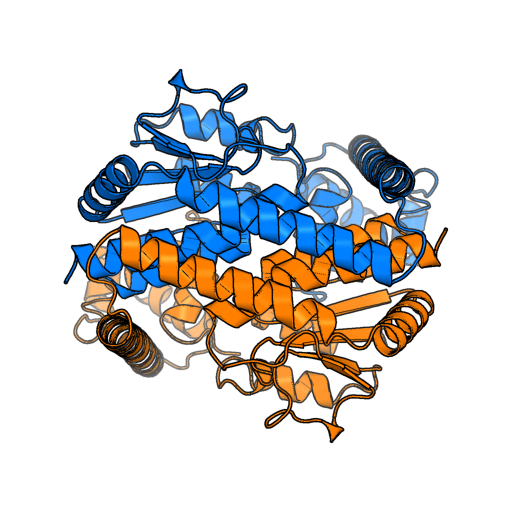M 985 C CA . ALA A 1 122 ? -12.703 12.203 19.844 1 92.75 122 ALA A CA 1
ATOM 986 C C . ALA A 1 122 ? -11.969 12.43 18.516 1 92.75 122 ALA A C 1
ATOM 988 O O . ALA A 1 122 ? -10.828 12.891 18.516 1 92.75 122 ALA A O 1
ATOM 989 N N . LEU A 1 123 ? -12.586 12.141 17.453 1 92.88 123 LEU A N 1
ATOM 990 C CA . LEU A 1 123 ? -11.969 12.312 16.141 1 92.88 123 LEU A CA 1
ATOM 991 C C . LEU A 1 123 ? -11.773 13.789 15.82 1 92.88 123 LEU A C 1
ATOM 993 O O . LEU A 1 123 ? -10.797 14.156 15.172 1 92.88 123 LEU A O 1
ATOM 997 N N . GLU A 1 124 ? -12.648 14.602 16.266 1 93.62 124 GLU A N 1
ATOM 998 C CA . GLU A 1 124 ? -12.469 16.031 16.125 1 93.62 124 GLU A CA 1
ATOM 999 C C . GLU A 1 124 ? -11.219 16.516 16.859 1 93.62 124 GLU A C 1
ATOM 1001 O O . GLU A 1 124 ? -10.484 17.375 16.359 1 93.62 124 GLU A O 1
ATOM 1006 N N . ARG A 1 125 ? -11.094 16.016 17.984 1 94.94 125 ARG A N 1
ATOM 1007 C CA . ARG A 1 125 ? -9.898 16.359 18.75 1 94.94 125 ARG A CA 1
ATOM 1008 C C . ARG A 1 125 ? -8.641 15.906 18.016 1 94.94 125 ARG A C 1
ATOM 1010 O O . ARG A 1 125 ? -7.641 16.625 18 1 94.94 125 ARG A O 1
ATOM 1017 N N . LEU A 1 126 ? -8.68 14.711 17.453 1 94 126 LEU A N 1
ATOM 1018 C CA . LEU A 1 126 ? -7.551 14.195 16.688 1 94 126 LEU A CA 1
ATOM 1019 C C . LEU A 1 126 ? -7.203 15.125 15.531 1 94 126 LEU A C 1
ATOM 1021 O O . LEU A 1 126 ? -6.031 15.438 15.312 1 94 126 LEU A O 1
ATOM 1025 N N . VAL A 1 127 ? -8.219 15.547 14.867 1 93.25 127 VAL A N 1
ATOM 1026 C CA . VAL A 1 127 ? -8.031 16.453 13.742 1 93.25 127 VAL A CA 1
ATOM 1027 C C . VAL A 1 127 ? -7.352 17.734 14.219 1 93.25 127 VAL A C 1
ATOM 1029 O O . VAL A 1 127 ? -6.422 18.234 13.578 1 93.25 127 VAL A O 1
ATOM 1032 N N . LYS A 1 128 ? -7.812 18.281 15.305 1 94.56 128 LYS A N 1
ATOM 1033 C CA . LYS A 1 128 ? -7.242 19.5 15.867 1 94.56 128 LYS A CA 1
ATOM 1034 C C . LYS A 1 128 ? -5.777 19.312 16.25 1 94.56 128 LYS A C 1
ATOM 1036 O O . LYS A 1 128 ? -4.938 20.172 15.984 1 94.56 128 LYS A O 1
ATOM 1041 N N . ILE A 1 129 ? -5.535 18.203 16.859 1 95.31 129 ILE A N 1
ATOM 1042 C CA . ILE A 1 129 ? -4.168 17.891 17.281 1 95.31 129 ILE A CA 1
ATOM 1043 C C . ILE A 1 129 ? -3.258 17.859 16.047 1 95.31 129 ILE A C 1
ATOM 1045 O O . ILE A 1 129 ? -2.203 18.484 16.031 1 95.31 129 ILE A O 1
ATOM 1049 N N . ILE A 1 130 ? -3.66 17.141 15.023 1 94.44 130 ILE A N 1
ATOM 1050 C CA . ILE A 1 130 ? -2.855 16.969 13.812 1 94.44 130 ILE A CA 1
ATOM 1051 C C . ILE A 1 130 ? -2.584 18.344 13.188 1 94.44 130 ILE A C 1
ATOM 1053 O O . ILE A 1 130 ? -1.457 18.625 12.773 1 94.44 130 ILE A O 1
ATOM 1057 N N . ASN A 1 131 ? -3.605 19.156 13.227 1 93 131 ASN A N 1
ATOM 1058 C CA . ASN A 1 131 ? -3.494 20.453 12.578 1 93 131 ASN A CA 1
ATOM 1059 C C . ASN A 1 131 ? -2.514 21.359 13.312 1 93 131 ASN A C 1
ATOM 1061 O O . ASN A 1 131 ? -2.098 22.391 12.781 1 93 131 ASN A O 1
ATOM 1065 N N . ASN A 1 132 ? -2.197 21.062 14.484 1 93.62 132 ASN A N 1
ATOM 1066 C CA . ASN A 1 132 ? -1.283 21.875 15.273 1 93.62 132 ASN A CA 1
ATOM 1067 C C . ASN A 1 132 ? 0.174 21.516 15 1 93.62 132 ASN A C 1
ATOM 1069 O O . ASN A 1 132 ? 1.086 22.188 15.484 1 93.62 132 ASN A O 1
ATOM 1073 N N . TYR A 1 133 ? 0.411 20.5 14.242 1 92.94 133 TYR A N 1
ATOM 1074 C CA . TYR A 1 133 ? 1.771 20.078 13.914 1 92.94 133 TYR A CA 1
ATOM 1075 C C . TYR A 1 133 ? 2.107 20.406 12.461 1 92.94 133 TYR A C 1
ATOM 1077 O O . TYR A 1 133 ? 1.258 20.281 11.578 1 92.94 133 TYR A O 1
ATOM 1085 N N . LYS A 1 134 ? 3.295 20.734 12.312 1 90.06 134 LYS A N 1
ATOM 1086 C CA . LYS A 1 134 ? 3.76 21.016 10.953 1 90.06 134 LYS A CA 1
ATOM 1087 C C . LYS A 1 134 ? 4.246 19.734 10.273 1 90.06 134 LYS A C 1
ATOM 1089 O O . LYS A 1 134 ? 4.262 19.641 9.039 1 90.06 134 LYS A O 1
ATOM 1094 N N . GLN A 1 135 ? 4.648 18.797 11.016 1 95 135 GLN A N 1
ATOM 1095 C CA . GLN A 1 135 ? 5.172 17.531 10.508 1 95 135 GLN A CA 1
ATOM 1096 C C . GLN A 1 135 ? 4.496 16.344 11.188 1 95 135 GLN A C 1
ATOM 1098 O O . GLN A 1 135 ? 4.383 16.312 12.414 1 95 135 GLN A O 1
ATOM 1103 N N . VAL A 1 136 ? 4.008 15.422 10.375 1 96.75 136 VAL A N 1
ATOM 1104 C CA . VAL A 1 136 ? 3.338 14.227 10.875 1 96.75 136 VAL A CA 1
ATOM 1105 C C . VAL A 1 136 ? 3.908 12.984 10.195 1 96.75 136 VAL A C 1
ATOM 1107 O O . VAL A 1 136 ? 4.145 12.992 8.984 1 96.75 136 VAL A O 1
ATOM 1110 N N . LEU A 1 137 ? 4.23 11.961 10.945 1 97.25 137 LEU A N 1
ATOM 1111 C CA . LEU A 1 137 ? 4.664 10.664 10.43 1 97.25 137 LEU A CA 1
ATOM 1112 C C . LEU A 1 137 ? 3.594 9.609 10.664 1 97.25 137 LEU A C 1
ATOM 1114 O O . LEU A 1 137 ? 3.164 9.391 11.805 1 97.25 137 LEU A O 1
ATOM 1118 N N . PHE A 1 138 ? 3.186 8.961 9.602 1 96 138 PHE A N 1
ATOM 1119 C CA . PHE A 1 138 ? 2.273 7.824 9.688 1 96 138 PHE A CA 1
ATOM 1120 C C . PHE A 1 138 ? 3.037 6.508 9.578 1 96 138 PHE A C 1
ATOM 1122 O O . PHE A 1 138 ? 3.818 6.312 8.648 1 96 138 PHE A O 1
ATOM 1129 N N . ILE A 1 139 ? 2.807 5.617 10.508 1 94.62 139 ILE A N 1
ATOM 1130 C CA . ILE A 1 139 ? 3.441 4.305 10.438 1 94.62 139 ILE A CA 1
ATOM 1131 C C . ILE A 1 139 ? 2.393 3.211 10.625 1 94.62 139 ILE A C 1
ATOM 1133 O O . ILE A 1 139 ? 1.389 3.418 11.312 1 94.62 139 ILE A O 1
ATOM 1137 N N . GLY A 1 140 ? 2.604 2.09 9.992 1 90.5 140 GLY A N 1
ATOM 1138 C CA . GLY A 1 140 ? 1.722 0.935 10.062 1 90.5 140 GLY A CA 1
ATOM 1139 C C . GLY A 1 140 ? 2.309 -0.303 9.406 1 90.5 140 GLY A C 1
ATOM 1140 O O . GLY A 1 140 ? 3.502 -0.342 9.102 1 90.5 140 GLY A O 1
ATOM 1141 N N . SER A 1 141 ? 1.475 -1.267 9.289 1 80.88 141 SER A N 1
ATOM 1142 C CA . SER A 1 141 ? 1.887 -2.506 8.641 1 80.88 141 SER A CA 1
ATOM 1143 C C . SER A 1 141 ? 1.671 -2.436 7.133 1 80.88 141 SER A C 1
ATOM 1145 O O . SER A 1 141 ? 1.15 -1.442 6.621 1 80.88 141 SER A O 1
ATOM 1147 N N . GLU A 1 142 ? 2.104 -3.484 6.391 1 74.31 142 GLU A N 1
ATOM 1148 C CA . GLU A 1 142 ? 1.929 -3.564 4.941 1 74.31 142 GLU A CA 1
ATOM 1149 C C . GLU A 1 142 ? 0.453 -3.502 4.559 1 74.31 142 GLU A C 1
ATOM 1151 O O . GLU A 1 142 ? 0.101 -2.955 3.512 1 74.31 142 GLU A O 1
ATOM 1156 N N . PHE A 1 143 ? -0.398 -3.91 5.516 1 70.56 143 PHE A N 1
ATOM 1157 C CA . PHE A 1 143 ? -1.827 -3.98 5.234 1 70.56 143 PHE A CA 1
ATOM 1158 C C . PHE A 1 143 ? -2.461 -2.598 5.297 1 70.56 143 PHE A C 1
ATOM 1160 O O . PHE A 1 143 ? -3.578 -2.396 4.812 1 70.56 143 PHE A O 1
ATOM 1167 N N . SER A 1 144 ? -1.764 -1.666 5.859 1 78.31 144 SER A N 1
ATOM 1168 C CA . SER A 1 144 ? -2.324 -0.326 6.004 1 78.31 144 SER A CA 1
ATOM 1169 C C . SER A 1 144 ? -1.655 0.658 5.051 1 78.31 144 SER A C 1
ATOM 1171 O O . SER A 1 144 ? -2.006 1.84 5.023 1 78.31 144 SER A O 1
ATOM 1173 N N . LEU A 1 145 ? -0.746 0.168 4.254 1 76.75 145 LEU A N 1
ATOM 1174 C CA . LEU A 1 145 ? 0.134 1.067 3.516 1 76.75 145 LEU A CA 1
ATOM 1175 C C . LEU A 1 145 ? -0.659 1.914 2.525 1 76.75 145 LEU A C 1
ATOM 1177 O O . LEU A 1 145 ? -0.405 3.111 2.383 1 76.75 145 LEU A O 1
ATOM 1181 N N . ALA A 1 146 ? -1.63 1.265 1.83 1 75.06 146 ALA A N 1
ATOM 1182 C CA . ALA A 1 146 ? -2.414 2.029 0.863 1 75.06 146 ALA A CA 1
ATOM 1183 C C . ALA A 1 146 ? -3.182 3.156 1.547 1 75.06 146 ALA A C 1
ATOM 1185 O O . ALA A 1 146 ? -3.213 4.285 1.052 1 75.06 146 ALA A O 1
ATOM 1186 N N . ASN A 1 147 ? -3.738 2.85 2.648 1 81.19 147 ASN A N 1
ATOM 1187 C CA . ASN A 1 147 ? -4.496 3.852 3.391 1 81.19 147 ASN A CA 1
ATOM 1188 C C . ASN A 1 147 ? -3.588 4.945 3.947 1 81.19 147 ASN A C 1
ATOM 1190 O O . ASN A 1 147 ? -3.938 6.125 3.914 1 81.19 147 ASN A O 1
ATOM 1194 N N . ILE A 1 148 ? -2.439 4.535 4.438 1 87.62 148 ILE A N 1
ATOM 1195 C CA . ILE A 1 148 ? -1.471 5.484 4.969 1 87.62 148 ILE A CA 1
ATOM 1196 C C . ILE A 1 148 ? -1.017 6.434 3.859 1 87.62 148 ILE A C 1
ATOM 1198 O O . ILE A 1 148 ? -0.906 7.641 4.074 1 87.62 148 ILE A O 1
ATOM 1202 N N . TYR A 1 149 ? -0.847 5.863 2.727 1 84.44 149 TYR A N 1
ATOM 1203 C CA . TYR A 1 149 ? -0.427 6.684 1.598 1 84.44 149 TYR A CA 1
ATOM 1204 C C . TYR A 1 149 ? -1.502 7.703 1.235 1 84.44 149 TYR A C 1
ATOM 1206 O O . TYR A 1 149 ? -1.195 8.867 0.954 1 84.44 149 TYR A O 1
ATOM 1214 N N . LEU A 1 150 ? -2.711 7.301 1.24 1 79.75 150 LEU A N 1
ATOM 1215 C CA . LEU A 1 150 ? -3.812 8.203 0.922 1 79.75 150 LEU A CA 1
ATOM 1216 C C . LEU A 1 150 ? -3.889 9.344 1.931 1 79.75 150 LEU A C 1
ATOM 1218 O O . LEU A 1 150 ? -4.039 10.508 1.549 1 79.75 150 LEU A O 1
ATOM 1222 N N . VAL A 1 151 ? -3.732 9 3.156 1 86.94 151 VAL A N 1
ATOM 1223 C CA . VAL A 1 151 ? -3.793 10.023 4.195 1 86.94 151 VAL A CA 1
ATOM 1224 C C . VAL A 1 151 ? -2.598 10.961 4.066 1 86.94 151 VAL A C 1
ATOM 1226 O O . VAL A 1 151 ? -2.736 12.18 4.227 1 86.94 151 VAL A O 1
ATOM 1229 N N . GLN A 1 152 ? -1.488 10.375 3.766 1 89.81 152 GLN A N 1
ATOM 1230 C CA . GLN A 1 152 ? -0.283 11.18 3.574 1 89.81 152 GLN A CA 1
ATOM 1231 C C . GLN A 1 152 ? -0.482 12.219 2.477 1 89.81 152 GLN A C 1
ATOM 1233 O O . GLN A 1 152 ? -0.209 13.406 2.682 1 89.81 152 GLN A O 1
ATOM 1238 N N . LEU A 1 153 ? -0.995 11.789 1.361 1 84.19 153 LEU A N 1
ATOM 1239 C CA . LEU A 1 153 ? -1.204 12.688 0.235 1 84.19 153 LEU A CA 1
ATOM 1240 C C . LEU A 1 153 ? -2.197 13.789 0.596 1 84.19 153 LEU A C 1
ATOM 1242 O O . LEU A 1 153 ? -1.997 14.953 0.245 1 84.19 153 LEU A O 1
ATOM 1246 N N . GLU A 1 154 ? -3.16 13.383 1.297 1 81.25 154 GLU A N 1
ATOM 1247 C CA . GLU A 1 154 ? -4.18 14.359 1.687 1 81.25 154 GLU A CA 1
ATOM 1248 C C . GLU A 1 154 ? -3.605 15.414 2.625 1 81.25 154 GLU A C 1
ATOM 1250 O O . GLU A 1 154 ? -3.881 16.609 2.467 1 81.25 154 GLU A O 1
ATOM 1255 N N . MET A 1 155 ? -2.873 14.992 3.506 1 88.81 155 MET A N 1
ATOM 1256 C CA . MET A 1 155 ? -2.285 15.938 4.457 1 88.81 155 MET A CA 1
ATOM 1257 C C . MET A 1 155 ? -1.338 16.906 3.752 1 88.81 155 MET A C 1
ATOM 1259 O O . MET A 1 155 ? -1.324 18.094 4.055 1 88.81 155 MET A O 1
ATOM 1263 N N . VAL A 1 156 ? -0.636 16.359 2.846 1 89 156 VAL A N 1
ATOM 1264 C CA . VAL A 1 156 ? 0.288 17.203 2.09 1 89 156 VAL A CA 1
ATOM 1265 C C . VAL A 1 156 ? -0.493 18.234 1.285 1 89 156 VAL A C 1
ATOM 1267 O O . VAL A 1 156 ? -0.098 19.391 1.213 1 89 156 VAL A O 1
ATOM 1270 N N . GLN A 1 157 ? -1.543 17.766 0.775 1 84.44 157 GLN A N 1
ATOM 1271 C CA . GLN A 1 157 ? -2.414 18.641 0.01 1 84.44 157 GLN A CA 1
ATOM 1272 C C . GLN A 1 157 ? -2.893 19.812 0.861 1 84.44 157 GLN A C 1
ATOM 1274 O O . GLN A 1 157 ? -3.115 20.922 0.346 1 84.44 157 GLN A O 1
ATOM 1279 N N . TYR A 1 158 ? -2.947 19.625 2.074 1 85.62 158 TYR A N 1
ATOM 1280 C CA . TYR A 1 158 ? -3.5 20.656 2.949 1 85.62 158 TYR A CA 1
ATOM 1281 C C . TYR A 1 158 ? -2.396 21.344 3.742 1 85.62 158 TYR A C 1
ATOM 1283 O O . TYR A 1 158 ? -2.662 21.969 4.773 1 85.62 158 TYR A O 1
ATOM 1291 N N . GLY A 1 159 ? -1.261 21.109 3.391 1 84.81 159 GLY A N 1
ATOM 1292 C CA . GLY A 1 159 ? -0.171 21.938 3.881 1 84.81 159 GLY A CA 1
ATOM 1293 C C . GLY A 1 159 ? 0.623 21.281 4.996 1 84.81 159 GLY A C 1
ATOM 1294 O O . GLY A 1 159 ? 1.532 21.891 5.559 1 84.81 159 GLY A O 1
ATOM 1295 N N . ILE A 1 160 ? 0.309 20.094 5.402 1 90.75 160 ILE A N 1
ATOM 1296 C CA . ILE A 1 160 ? 1.057 19.359 6.422 1 90.75 160 ILE A CA 1
ATOM 1297 C C . ILE A 1 160 ? 2.191 18.578 5.766 1 90.75 160 ILE A C 1
ATOM 1299 O O . ILE A 1 160 ? 2.002 17.969 4.711 1 90.75 160 ILE A O 1
ATOM 1303 N N . ASN A 1 161 ? 3.391 18.672 6.348 1 93.06 161 ASN A N 1
ATOM 1304 C CA . ASN A 1 161 ? 4.48 17.781 5.934 1 93.06 161 ASN A CA 1
ATOM 1305 C C . ASN A 1 161 ? 4.305 16.375 6.488 1 93.06 161 ASN A C 1
ATOM 1307 O O . ASN A 1 161 ? 4.777 16.062 7.582 1 93.06 161 ASN A O 1
ATOM 1311 N N . ALA A 1 162 ? 3.643 15.578 5.695 1 94.56 162 ALA A N 1
ATOM 1312 C CA . ALA A 1 162 ? 3.34 14.219 6.133 1 94.56 162 ALA A CA 1
ATOM 1313 C C . ALA A 1 162 ? 4.289 13.211 5.492 1 94.56 162 ALA A C 1
ATOM 1315 O O . ALA A 1 162 ? 4.605 13.32 4.305 1 94.56 162 ALA A O 1
ATOM 1316 N N . TYR A 1 163 ? 4.719 12.242 6.309 1 94.94 163 TYR A N 1
ATOM 1317 C CA . TYR A 1 163 ? 5.641 11.195 5.883 1 94.94 163 TYR A CA 1
ATOM 1318 C C . TYR A 1 163 ? 5.074 9.812 6.18 1 94.94 163 TYR A C 1
ATOM 1320 O O . TYR A 1 163 ? 4.203 9.664 7.043 1 94.94 163 TYR A O 1
ATOM 1328 N N . SER A 1 164 ? 5.562 8.891 5.426 1 94.06 164 SER A N 1
ATOM 1329 C CA . SER A 1 164 ? 5.348 7.473 5.672 1 94.06 164 SER A CA 1
ATOM 1330 C C . SER A 1 164 ? 6.484 6.633 5.09 1 94.06 164 SER A C 1
ATOM 1332 O O . SER A 1 164 ? 7.293 7.133 4.309 1 94.06 164 SER A O 1
ATOM 1334 N N . TYR A 1 165 ? 6.555 5.41 5.547 1 90.19 165 TYR A N 1
ATOM 1335 C CA . TYR A 1 165 ? 7.586 4.512 5.043 1 90.19 165 TYR A CA 1
ATOM 1336 C C . TYR A 1 165 ? 7.004 3.139 4.727 1 90.19 165 TYR A C 1
ATOM 1338 O O . TYR A 1 165 ? 6.324 2.539 5.562 1 90.19 165 TYR A O 1
ATOM 1346 N N . ASN A 1 166 ? 7.371 2.613 3.629 1 80.06 166 ASN A N 1
ATOM 1347 C CA . ASN A 1 166 ? 6.781 1.379 3.123 1 80.06 166 ASN A CA 1
ATOM 1348 C C . ASN A 1 166 ? 7.586 0.155 3.551 1 80.06 166 ASN A C 1
ATOM 1350 O O . ASN A 1 166 ? 7.125 -0.979 3.404 1 80.06 166 ASN A O 1
ATOM 1354 N N . ASP A 1 167 ? 8.781 0.394 3.992 1 81.56 167 ASP A N 1
ATOM 1355 C CA . ASP A 1 167 ? 9.695 -0.683 4.355 1 81.56 167 ASP A CA 1
ATOM 1356 C C . ASP A 1 167 ? 10.078 -0.602 5.828 1 81.56 167 ASP A C 1
ATOM 1358 O O . ASP A 1 167 ? 10.531 0.445 6.301 1 81.56 167 ASP A O 1
ATOM 1362 N N . PRO A 1 168 ? 9.922 -1.747 6.48 1 82.5 168 PRO A N 1
ATOM 1363 C CA . PRO A 1 168 ? 10.219 -1.72 7.914 1 82.5 168 PRO A CA 1
ATOM 1364 C C . PRO A 1 168 ? 11.664 -1.307 8.211 1 82.5 168 PRO A C 1
ATOM 1366 O O . PRO A 1 168 ? 11.93 -0.666 9.227 1 82.5 168 PRO A O 1
ATOM 1369 N N . ILE A 1 169 ? 12.609 -1.69 7.375 1 84.12 169 ILE A N 1
ATOM 1370 C CA . ILE A 1 169 ? 14.008 -1.324 7.594 1 84.12 169 ILE A CA 1
ATOM 1371 C C . ILE A 1 169 ? 14.188 0.179 7.395 1 84.12 169 ILE A C 1
ATOM 1373 O O . ILE A 1 169 ? 14.836 0.846 8.203 1 84.12 169 ILE A O 1
ATOM 1377 N N . ILE A 1 170 ? 13.57 0.689 6.375 1 87.25 170 ILE A N 1
ATOM 1378 C CA . ILE A 1 170 ? 13.602 2.121 6.098 1 87.25 170 ILE A CA 1
ATOM 1379 C C . ILE A 1 170 ? 12.898 2.881 7.219 1 87.25 170 ILE A C 1
ATOM 1381 O O . ILE A 1 170 ? 13.383 3.918 7.676 1 87.25 170 ILE A O 1
ATOM 1385 N N . MET A 1 171 ? 11.82 2.326 7.648 1 90.94 171 MET A N 1
ATOM 1386 C CA . MET A 1 171 ? 11.062 2.926 8.742 1 90.94 171 MET A CA 1
ATOM 1387 C C . MET A 1 171 ? 11.922 3.025 10 1 90.94 171 MET A C 1
ATOM 1389 O O . MET A 1 171 ? 12.008 4.09 10.617 1 90.94 171 MET A O 1
ATOM 1393 N N . ALA A 1 172 ? 12.57 1.962 10.344 1 90.25 172 ALA A N 1
ATOM 1394 C CA . ALA A 1 172 ? 13.398 1.934 11.547 1 90.25 172 ALA A CA 1
ATOM 1395 C C . ALA A 1 172 ? 14.523 2.961 11.461 1 90.25 172 ALA A C 1
ATOM 1397 O O . ALA A 1 172 ? 14.766 3.701 12.422 1 90.25 172 ALA A O 1
ATOM 1398 N N . GLU A 1 173 ? 15.125 2.996 10.367 1 90.25 173 GLU A N 1
ATOM 1399 C CA . GLU A 1 173 ? 16.25 3.914 10.18 1 90.25 173 GLU A CA 1
ATOM 1400 C C . GLU A 1 173 ? 15.789 5.367 10.273 1 90.25 173 GLU A C 1
ATOM 1402 O O . GLU A 1 173 ? 16.453 6.195 10.898 1 90.25 173 GLU A O 1
ATOM 1407 N N . ASN A 1 174 ? 14.711 5.691 9.68 1 93 174 ASN A N 1
ATOM 1408 C CA . ASN A 1 174 ? 14.234 7.07 9.672 1 93 174 ASN A CA 1
ATOM 1409 C C . ASN A 1 174 ? 13.688 7.488 11.031 1 93 174 ASN A C 1
ATOM 1411 O O . ASN A 1 174 ? 13.766 8.656 11.406 1 93 174 ASN A O 1
ATOM 1415 N N . LEU A 1 175 ? 13.172 6.539 11.727 1 93.56 175 LEU A N 1
ATOM 1416 C CA . LEU A 1 175 ? 12.703 6.832 13.078 1 93.56 175 LEU A CA 1
ATOM 1417 C C . LEU A 1 175 ? 13.859 7.301 13.953 1 93.56 175 LEU A C 1
ATOM 1419 O O . LEU A 1 175 ? 13.688 8.195 14.789 1 93.56 175 LEU A O 1
ATOM 1423 N N . ARG A 1 176 ? 15 6.766 13.742 1 91.38 176 ARG A N 1
ATOM 1424 C CA . ARG A 1 176 ? 16.156 7.098 14.562 1 91.38 176 ARG A CA 1
ATOM 1425 C C . ARG A 1 176 ? 16.562 8.555 14.375 1 91.38 176 ARG A C 1
ATOM 1427 O O . ARG A 1 176 ? 17.141 9.164 15.273 1 91.38 176 ARG A O 1
ATOM 1434 N N . SER A 1 177 ? 16.219 9.133 13.281 1 88.81 177 SER A N 1
ATOM 1435 C CA . SER A 1 177 ? 16.625 10.5 12.977 1 88.81 177 SER A CA 1
ATOM 1436 C C . SER A 1 177 ? 15.43 11.445 12.93 1 88.81 177 SER A C 1
ATOM 1438 O O . SER A 1 177 ? 15.516 12.531 12.352 1 88.81 177 SER A O 1
ATOM 1440 N N . LEU A 1 178 ? 14.312 11.023 13.477 1 91.56 178 LEU A N 1
ATOM 1441 C CA . LEU A 1 178 ? 13.086 11.812 13.414 1 91.56 178 LEU A CA 1
ATOM 1442 C C . LEU A 1 178 ? 13.234 13.109 14.203 1 91.56 178 LEU A C 1
ATOM 1444 O O . LEU A 1 178 ? 13.781 13.109 15.305 1 91.56 178 LEU A O 1
ATOM 1448 N N . LYS A 1 179 ? 12.742 14.172 13.648 1 88.56 179 LYS A N 1
ATOM 1449 C CA . LYS A 1 179 ? 12.758 15.453 14.336 1 88.56 179 LYS A CA 1
ATOM 1450 C C . LYS A 1 179 ? 11.852 15.43 15.562 1 88.56 179 LYS A C 1
ATOM 1452 O O . LYS A 1 179 ? 10.773 14.828 15.531 1 88.56 179 LYS A O 1
ATOM 1457 N N . GLU A 1 180 ? 12.188 16.188 16.562 1 87.12 180 GLU A N 1
ATOM 1458 C CA . GLU A 1 180 ? 11.492 16.172 17.859 1 87.12 180 GLU A CA 1
ATOM 1459 C C . GLU A 1 180 ? 10.07 16.688 17.719 1 87.12 180 GLU A C 1
ATOM 1461 O O . GLU A 1 180 ? 9.172 16.234 18.438 1 87.12 180 GLU A O 1
ATOM 1466 N N . ASP A 1 181 ? 9.789 17.531 16.766 1 90.12 181 ASP A N 1
ATOM 1467 C CA . ASP A 1 181 ? 8.469 18.141 16.703 1 90.12 181 ASP A CA 1
ATOM 1468 C C . ASP A 1 181 ? 7.574 17.422 15.695 1 90.12 181 ASP A C 1
ATOM 1470 O O . ASP A 1 181 ? 6.586 17.984 15.219 1 90.12 181 ASP A O 1
ATOM 1474 N N . THR A 1 182 ? 7.887 16.172 15.516 1 96.19 182 THR A N 1
ATOM 1475 C CA . THR A 1 182 ? 7.082 15.375 14.602 1 96.19 182 THR A CA 1
ATOM 1476 C C . THR A 1 182 ? 6.051 14.547 15.367 1 96.19 182 THR A C 1
ATOM 1478 O O . THR A 1 182 ? 6.391 13.852 16.328 1 96.19 182 THR A O 1
ATOM 1481 N N . LEU A 1 183 ? 4.77 14.742 15 1 97.81 183 LEU A N 1
ATOM 1482 C CA . LEU A 1 183 ? 3.729 13.875 15.531 1 97.81 183 LEU A CA 1
ATOM 1483 C C . LEU A 1 183 ? 3.775 12.5 14.859 1 97.81 183 LEU A C 1
ATOM 1485 O O . LEU A 1 183 ? 3.848 12.414 13.633 1 97.81 183 LEU A O 1
ATOM 1489 N N . ILE A 1 184 ? 3.781 11.438 15.672 1 97.44 184 ILE A N 1
ATOM 1490 C CA . ILE A 1 184 ? 3.744 10.078 15.133 1 97.44 184 ILE A CA 1
ATOM 1491 C C . ILE A 1 184 ? 2.34 9.5 15.281 1 97.44 184 ILE A C 1
ATOM 1493 O O . ILE A 1 184 ? 1.788 9.469 16.375 1 97.44 184 ILE A O 1
ATOM 1497 N N . ILE A 1 185 ? 1.774 9.07 14.203 1 96.38 185 ILE A N 1
ATOM 1498 C CA . ILE A 1 185 ? 0.484 8.391 14.203 1 96.38 185 ILE A CA 1
ATOM 1499 C C . ILE A 1 185 ? 0.665 6.934 13.773 1 96.38 185 ILE A C 1
ATOM 1501 O O . ILE A 1 185 ? 1.003 6.664 12.617 1 96.38 185 ILE A O 1
ATOM 1505 N N . CYS A 1 186 ? 0.42 6.051 14.672 1 93.56 186 CYS A N 1
ATOM 1506 C CA . CYS A 1 186 ? 0.497 4.613 14.43 1 93.56 186 CYS A CA 1
ATOM 1507 C C . CYS A 1 186 ? -0.87 4.047 14.07 1 93.56 186 CYS A C 1
ATOM 1509 O O . CYS A 1 186 ? -1.832 4.199 14.828 1 93.56 186 CYS A O 1
ATOM 1511 N N . ILE A 1 187 ? -0.946 3.432 12.922 1 90.19 187 ILE A N 1
ATOM 1512 C CA . ILE A 1 187 ? -2.178 2.797 12.469 1 90.19 187 ILE A CA 1
ATOM 1513 C C . ILE A 1 187 ? -2.037 1.278 12.547 1 90.19 187 ILE A C 1
ATOM 1515 O O . ILE A 1 187 ? -1.15 0.698 11.922 1 90.19 187 ILE A O 1
ATOM 1519 N N . SER A 1 188 ? -2.885 0.674 13.328 1 85.69 188 SER A N 1
ATOM 1520 C CA . SER A 1 188 ? -2.832 -0.769 13.539 1 85.69 188 SER A CA 1
ATOM 1521 C C . SER A 1 188 ? -4.23 -1.355 13.695 1 85.69 188 SER A C 1
ATOM 1523 O O . SER A 1 188 ? -4.91 -1.1 14.688 1 85.69 188 SER A O 1
ATOM 1525 N N . THR A 1 189 ? -4.645 -2.229 12.734 1 80.25 189 THR A N 1
ATOM 1526 C CA . THR A 1 189 ? -5.949 -2.869 12.852 1 80.25 189 THR A CA 1
ATOM 1527 C C . THR A 1 189 ? -5.977 -3.834 14.031 1 80.25 189 THR A C 1
ATOM 1529 O O . THR A 1 189 ? -6.992 -3.957 14.719 1 80.25 189 THR A O 1
ATOM 1532 N N . SER A 1 190 ? -4.855 -4.484 14.305 1 76.69 190 SER A N 1
ATOM 1533 C CA . SER A 1 190 ? -4.75 -5.457 15.391 1 76.69 190 SER A CA 1
ATOM 1534 C C . SER A 1 190 ? -4.395 -4.777 16.703 1 76.69 190 SER A C 1
ATOM 1536 O O . SER A 1 190 ? -4.508 -5.383 17.766 1 76.69 190 SER A O 1
ATOM 1538 N N . GLY A 1 191 ? -3.871 -3.615 16.609 1 78.19 191 GLY A N 1
ATOM 1539 C CA . GLY A 1 191 ? -3.426 -2.887 17.781 1 78.19 191 GLY A CA 1
ATOM 1540 C C . GLY A 1 191 ? -2.018 -3.252 18.203 1 78.19 191 GLY A C 1
ATOM 1541 O O . GLY A 1 191 ? -1.482 -2.672 19.156 1 78.19 191 GLY A O 1
ATOM 1542 N N . GLN A 1 192 ? -1.366 -4.215 17.438 1 78.31 192 GLN A N 1
ATOM 1543 C CA . GLN A 1 192 ? -0.082 -4.676 17.953 1 78.31 192 GLN A CA 1
ATOM 1544 C C . GLN A 1 192 ? 0.847 -5.098 16.812 1 78.31 192 GLN A C 1
ATOM 1546 O O . GLN A 1 192 ? 1.646 -6.023 16.969 1 78.31 192 GLN A O 1
ATOM 1551 N N . TRP A 1 193 ? 0.732 -4.422 15.688 1 79.12 193 TRP A N 1
ATOM 1552 C CA . TRP A 1 193 ? 1.572 -4.848 14.57 1 79.12 193 TRP A CA 1
ATOM 1553 C C . TRP A 1 193 ? 3.051 -4.684 14.906 1 79.12 193 TRP A C 1
ATOM 1555 O O . TRP A 1 193 ? 3.893 -5.438 14.414 1 79.12 193 TRP A O 1
ATOM 1565 N N . TYR A 1 194 ? 3.361 -3.822 15.773 1 80.06 194 TYR A N 1
ATOM 1566 C CA . TYR A 1 194 ? 4.738 -3.512 16.141 1 80.06 194 TYR A CA 1
ATOM 1567 C C . TYR A 1 194 ? 5.277 -4.508 17.156 1 80.06 194 TYR A C 1
ATOM 1569 O O . TYR A 1 194 ? 6.461 -4.488 17.484 1 80.06 194 TYR A O 1
ATOM 1577 N N . ASN A 1 195 ? 4.438 -5.41 17.562 1 77.62 195 ASN A N 1
ATOM 1578 C CA . ASN A 1 195 ? 4.875 -6.426 18.516 1 77.62 195 ASN A CA 1
ATOM 1579 C C . ASN A 1 195 ? 5.34 -7.695 17.812 1 77.62 195 ASN A C 1
ATOM 1581 O O . ASN A 1 195 ? 5.867 -8.609 18.453 1 77.62 195 ASN A O 1
ATOM 1585 N N . ALA A 1 196 ? 5.164 -7.723 16.5 1 73.31 196 ALA A N 1
ATOM 1586 C CA . ALA A 1 196 ? 5.613 -8.898 15.766 1 73.31 196 ALA A CA 1
ATOM 1587 C C . ALA A 1 196 ? 7.137 -9.008 15.773 1 73.31 196 ALA A C 1
ATOM 1589 O O . ALA A 1 196 ? 7.832 -7.996 15.898 1 73.31 196 ALA A O 1
ATOM 1590 N N . PRO A 1 197 ? 7.648 -10.211 15.664 1 69.94 197 PRO A N 1
ATOM 1591 C CA . PRO A 1 197 ? 9.102 -10.391 15.695 1 69.94 197 PRO A CA 1
ATOM 1592 C C . PRO A 1 197 ? 9.82 -9.562 14.633 1 69.94 197 PRO A C 1
ATOM 1594 O O . PRO A 1 197 ? 10.898 -9.016 14.891 1 69.94 197 PRO A O 1
ATOM 1597 N N . SER A 1 198 ? 9.227 -9.352 13.523 1 70.62 198 SER A N 1
ATOM 1598 C CA . SER A 1 198 ? 9.859 -8.641 12.414 1 70.62 198 SER A CA 1
ATOM 1599 C C . SER A 1 198 ? 9.82 -7.129 12.633 1 70.62 198 SER A C 1
ATOM 1601 O O . SER A 1 198 ? 10.516 -6.383 11.945 1 70.62 198 SER A O 1
ATOM 1603 N N . THR A 1 199 ? 9.062 -6.73 13.68 1 81.62 199 THR A N 1
ATOM 1604 C CA . THR A 1 199 ? 8.891 -5.293 13.867 1 81.62 199 THR A CA 1
ATOM 1605 C C . THR A 1 199 ? 9.305 -4.879 15.273 1 81.62 199 THR A C 1
ATOM 1607 O O . THR A 1 199 ? 9.109 -3.725 15.664 1 81.62 199 THR A O 1
ATOM 1610 N N . LYS A 1 200 ? 9.883 -5.777 15.945 1 81.75 200 LYS A N 1
ATOM 1611 C CA . LYS A 1 200 ? 10.258 -5.52 17.328 1 81.75 200 LYS A CA 1
ATOM 1612 C C . LYS A 1 200 ? 11.234 -4.352 17.422 1 81.75 200 LYS A C 1
ATOM 1614 O O . LYS A 1 200 ? 11.156 -3.545 18.359 1 81.75 200 LYS A O 1
ATOM 1619 N N . GLU A 1 201 ? 12.125 -4.297 16.562 1 87.12 201 GLU A N 1
ATOM 1620 C CA . GLU A 1 201 ? 13.078 -3.191 16.562 1 87.12 201 GLU A CA 1
ATOM 1621 C C . GLU A 1 201 ? 12.375 -1.853 16.359 1 87.12 201 GLU A C 1
ATOM 1623 O O . GLU A 1 201 ? 12.758 -0.848 16.953 1 87.12 201 GLU A O 1
ATOM 1628 N N . ILE A 1 202 ? 11.406 -1.844 15.531 1 91 202 ILE A N 1
ATOM 1629 C CA . ILE A 1 202 ? 10.633 -0.632 15.305 1 91 202 ILE A CA 1
ATOM 1630 C C . ILE A 1 202 ? 9.953 -0.199 16.594 1 91 202 ILE A C 1
ATOM 1632 O O . ILE A 1 202 ? 9.961 0.985 16.953 1 91 202 ILE A O 1
ATOM 1636 N N . ARG A 1 203 ? 9.484 -1.189 17.234 1 90.69 203 ARG A N 1
ATOM 1637 C CA . ARG A 1 203 ? 8.828 -0.928 18.516 1 90.69 203 ARG A CA 1
ATOM 1638 C C . ARG A 1 203 ? 9.781 -0.265 19.5 1 90.69 203 ARG A C 1
ATOM 1640 O O . ARG A 1 203 ? 9.445 0.746 20.125 1 90.69 203 ARG A O 1
ATOM 1647 N N . ASP A 1 204 ? 10.93 -0.801 19.656 1 93.31 204 ASP A N 1
ATOM 1648 C CA . ASP A 1 204 ? 11.906 -0.284 20.609 1 93.31 204 ASP A CA 1
ATOM 1649 C C . ASP A 1 204 ? 12.297 1.154 20.266 1 93.31 204 ASP A C 1
ATOM 1651 O O . ASP A 1 204 ? 12.375 2.006 21.156 1 93.31 204 ASP A O 1
ATOM 1655 N N . ILE A 1 205 ? 12.5 1.411 19.078 1 95 205 ILE A N 1
ATOM 1656 C CA . ILE A 1 205 ? 12.867 2.756 18.641 1 95 205 ILE A CA 1
ATOM 1657 C C . ILE A 1 205 ? 11.703 3.711 18.891 1 95 205 ILE A C 1
ATOM 1659 O O . ILE A 1 205 ? 11.875 4.77 19.5 1 95 205 ILE A O 1
ATOM 1663 N N . LEU A 1 206 ? 10.539 3.27 18.469 1 94.31 206 LEU A N 1
ATOM 1664 C CA . LEU A 1 206 ? 9.328 4.074 18.562 1 94.31 206 LEU A CA 1
ATOM 1665 C C . LEU A 1 206 ? 9.102 4.539 20 1 94.31 206 LEU A C 1
ATOM 1667 O O . LEU A 1 206 ? 8.891 5.73 20.25 1 94.31 206 LEU A O 1
ATOM 1671 N N . PHE A 1 207 ? 9.305 3.695 20.938 1 94.19 207 PHE A N 1
ATOM 1672 C CA . PHE A 1 207 ? 8.93 4.004 22.312 1 94.19 207 PHE A CA 1
ATOM 1673 C C . PHE A 1 207 ? 10.094 4.625 23.062 1 94.19 207 PHE A C 1
ATOM 1675 O O . PHE A 1 207 ? 9.945 5.07 24.203 1 94.19 207 PHE A O 1
ATOM 1682 N N . SER A 1 208 ? 11.195 4.734 22.422 1 94.88 208 SER A N 1
ATOM 1683 C CA . SER A 1 208 ? 12.32 5.465 23 1 94.88 208 SER A CA 1
ATOM 1684 C C . SER A 1 208 ? 12.266 6.941 22.625 1 94.88 208 SER A C 1
ATOM 1686 O O . SER A 1 208 ? 12.953 7.766 23.234 1 94.88 208 SER A O 1
ATOM 1688 N N . LEU A 1 209 ? 11.484 7.266 21.641 1 95.69 209 LEU A N 1
ATOM 1689 C CA . LEU A 1 209 ? 11.383 8.648 21.188 1 95.69 209 LEU A CA 1
ATOM 1690 C C . LEU A 1 209 ? 10.484 9.461 22.094 1 95.69 209 LEU A C 1
ATOM 1692 O O . LEU A 1 209 ? 9.508 8.945 22.641 1 95.69 209 LEU A O 1
ATOM 1696 N N . ASN A 1 210 ? 10.773 10.727 22.219 1 95 210 ASN A N 1
ATOM 1697 C CA . ASN A 1 210 ? 9.953 11.641 23.016 1 95 210 ASN A CA 1
ATOM 1698 C C . ASN A 1 210 ? 8.852 12.281 22.172 1 95 210 ASN A C 1
ATOM 1700 O O . ASN A 1 210 ? 8.023 13.031 22.688 1 95 210 ASN A O 1
ATOM 1704 N N . ASN A 1 211 ? 8.781 11.906 20.953 1 96.38 211 ASN A N 1
ATOM 1705 C CA . ASN A 1 211 ? 7.75 12.422 20.062 1 96.38 211 ASN A CA 1
ATOM 1706 C C . ASN A 1 211 ? 6.352 12.055 20.547 1 96.38 211 ASN A C 1
ATOM 1708 O O . ASN A 1 211 ? 6.152 10.992 21.141 1 96.38 211 ASN A O 1
ATOM 1712 N N . PRO A 1 212 ? 5.426 13.047 20.406 1 96.12 212 PRO A N 1
ATOM 1713 C CA . PRO A 1 212 ? 4.047 12.633 20.672 1 96.12 212 PRO A CA 1
ATOM 1714 C C . PRO A 1 212 ? 3.588 11.484 19.781 1 96.12 212 PRO A C 1
ATOM 1716 O O . PRO A 1 212 ? 3.93 11.445 18.594 1 96.12 212 PRO A O 1
ATOM 1719 N N . LYS A 1 213 ? 2.857 10.562 20.438 1 96.31 213 LYS A N 1
ATOM 1720 C CA . LYS A 1 213 ? 2.434 9.352 19.734 1 96.31 213 LYS A CA 1
ATOM 1721 C C . LYS A 1 213 ? 0.933 9.125 19.891 1 96.31 213 LYS A C 1
ATOM 1723 O O . LYS A 1 213 ? 0.407 9.164 21 1 96.31 213 LYS A O 1
ATOM 1728 N N . ILE A 1 214 ? 0.323 8.867 18.75 1 95.88 214 ILE A N 1
ATOM 1729 C CA . ILE A 1 214 ? -1.095 8.523 18.734 1 95.88 214 ILE A CA 1
ATOM 1730 C C . ILE A 1 214 ? -1.282 7.156 18.094 1 95.88 214 ILE A C 1
ATOM 1732 O O . ILE A 1 214 ? -0.646 6.848 17.078 1 95.88 214 ILE A O 1
ATOM 1736 N N . LEU A 1 215 ? -2.139 6.332 18.656 1 93.5 215 LEU A N 1
ATOM 1737 C CA . LEU A 1 215 ? -2.5 5.043 18.078 1 93.5 215 LEU A CA 1
ATOM 1738 C C . LEU A 1 215 ? -3.922 5.074 17.531 1 93.5 215 LEU A C 1
ATOM 1740 O O . LEU A 1 215 ? -4.859 5.438 18.25 1 93.5 215 LEU A O 1
ATOM 1744 N N . LEU A 1 216 ? -4.062 4.781 16.281 1 91.06 216 LEU A N 1
ATOM 1745 C CA . LEU A 1 216 ? -5.34 4.48 15.648 1 91.06 216 LEU A CA 1
ATOM 1746 C C . LEU A 1 216 ? -5.516 2.977 15.477 1 91.06 216 LEU A C 1
ATOM 1748 O O . LEU A 1 216 ? -4.699 2.324 14.82 1 91.06 216 LEU A O 1
ATOM 1752 N N . THR A 1 217 ? -6.555 2.422 16.094 1 88.44 217 THR A N 1
ATOM 1753 C CA . THR A 1 217 ? -6.664 0.968 16.078 1 88.44 217 THR A CA 1
ATOM 1754 C C . THR A 1 217 ? -8.125 0.538 16.109 1 88.44 217 THR A C 1
ATOM 1756 O O . THR A 1 217 ? -9.023 1.365 16.297 1 88.44 217 THR A O 1
ATOM 1759 N N . CYS A 1 218 ? -8.359 -0.811 15.742 1 81.44 218 CYS A N 1
ATOM 1760 C CA . CYS A 1 218 ? -9.68 -1.4 15.883 1 81.44 218 CYS A CA 1
ATOM 1761 C C . CYS A 1 218 ? -9.836 -2.066 17.25 1 81.44 218 CYS A C 1
ATOM 1763 O O . CYS A 1 218 ? -10.953 -2.176 17.766 1 81.44 218 CYS A O 1
ATOM 1765 N N . ILE A 1 219 ? -8.719 -2.588 17.766 1 75 219 ILE A N 1
ATOM 1766 C CA . ILE A 1 219 ? -8.742 -3.402 18.984 1 75 219 ILE A CA 1
ATOM 1767 C C . ILE A 1 219 ? -7.859 -2.766 20.047 1 75 219 ILE A C 1
ATOM 1769 O O . ILE A 1 219 ? -6.723 -2.371 19.766 1 75 219 ILE A O 1
ATOM 1773 N N . THR A 1 220 ? -8.422 -2.67 21.234 1 66.44 220 THR A N 1
ATOM 1774 C CA . THR A 1 220 ? -7.586 -2.078 22.281 1 66.44 220 THR A CA 1
ATOM 1775 C C . THR A 1 220 ? -7.184 -3.129 23.312 1 66.44 220 THR A C 1
ATOM 1777 O O . THR A 1 220 ? -6.332 -2.873 24.172 1 66.44 220 THR A O 1
ATOM 1780 N N . GLN A 1 221 ? -7.648 -4.203 23.344 1 64.38 221 GLN A N 1
ATOM 1781 C CA . GLN A 1 221 ? -7.395 -5.121 24.453 1 64.38 221 GLN A CA 1
ATOM 1782 C C . GLN A 1 221 ? -5.906 -5.438 24.578 1 64.38 221 GLN A C 1
ATOM 1784 O O . GLN A 1 221 ? -5.406 -5.668 25.688 1 64.38 221 GLN A O 1
ATOM 1789 N N . HIS A 1 222 ? -5.109 -5.324 23.469 1 63.19 222 HIS A N 1
ATOM 1790 C CA . HIS A 1 222 ? -3.711 -5.734 23.547 1 63.19 222 HIS A CA 1
ATOM 1791 C C . HIS A 1 222 ? -2.783 -4.613 23.094 1 63.19 222 HIS A C 1
ATOM 1793 O O . HIS A 1 222 ? -1.636 -4.867 22.719 1 63.19 222 HIS A O 1
ATOM 1799 N N . THR A 1 223 ? -3.211 -3.545 23.422 1 67.19 223 THR A N 1
ATOM 1800 C CA . THR A 1 223 ? -2.381 -2.424 23 1 67.19 223 THR A CA 1
ATOM 1801 C C . THR A 1 223 ? -1.5 -1.938 24.156 1 67.19 223 THR A C 1
ATOM 1803 O O . THR A 1 223 ? -1.805 -2.186 25.312 1 67.19 223 THR A O 1
ATOM 1806 N N . ASP A 1 224 ? -0.264 -1.62 23.75 1 73.12 224 ASP A N 1
ATOM 1807 C CA . ASP A 1 224 ? 0.576 -0.921 24.719 1 73.12 224 ASP A CA 1
ATOM 1808 C C . ASP A 1 224 ? 0.042 0.483 25 1 73.12 224 ASP A C 1
ATOM 1810 O O . ASP A 1 224 ? 0.698 1.477 24.672 1 73.12 224 ASP A O 1
ATOM 1814 N N . GLU A 1 225 ? -0.961 0.55 25.625 1 72.44 225 GLU A N 1
ATOM 1815 C CA . GLU A 1 225 ? -1.712 1.794 25.766 1 72.44 225 GLU A CA 1
ATOM 1816 C C . GLU A 1 225 ? -0.874 2.873 26.438 1 72.44 225 GLU A C 1
ATOM 1818 O O . GLU A 1 225 ? -0.934 4.043 26.062 1 72.44 225 GLU A O 1
ATOM 1823 N N . ALA A 1 226 ? -0.022 2.432 27.312 1 77.62 226 ALA A N 1
ATOM 1824 C CA . ALA A 1 226 ? 0.719 3.391 28.125 1 77.62 226 ALA A CA 1
ATOM 1825 C C . ALA A 1 226 ? 1.804 4.086 27.297 1 77.62 226 ALA A C 1
ATOM 1827 O O . ALA A 1 226 ? 2.336 5.117 27.719 1 77.62 226 ALA A O 1
ATOM 1828 N N . LYS A 1 227 ? 1.989 3.611 26.203 1 89 227 LYS A N 1
ATOM 1829 C CA . LYS A 1 227 ? 3.1 4.137 25.422 1 89 227 LYS A CA 1
ATOM 1830 C C . LYS A 1 227 ? 2.609 5.152 24.391 1 89 227 LYS A C 1
ATOM 1832 O O . LYS A 1 227 ? 3.41 5.738 23.656 1 89 227 LYS A O 1
ATOM 1837 N N . PHE A 1 228 ? 1.351 5.355 24.391 1 93.19 228 PHE A N 1
ATOM 1838 C CA . PHE A 1 228 ? 0.758 6.324 23.484 1 93.19 228 PHE A CA 1
ATOM 1839 C C . PHE A 1 228 ? 0.121 7.477 24.25 1 93.19 228 PHE A C 1
ATOM 1841 O O . PHE A 1 228 ? -0.43 7.277 25.328 1 93.19 228 PHE A O 1
ATOM 1848 N N . ASP A 1 229 ? 0.232 8.656 23.719 1 94.38 229 ASP A N 1
ATOM 1849 C CA . ASP A 1 229 ? -0.406 9.82 24.312 1 94.38 229 ASP A CA 1
ATOM 1850 C C . ASP A 1 229 ? -1.923 9.758 24.156 1 94.38 229 ASP A C 1
ATOM 1852 O O . ASP A 1 229 ? -2.662 10.172 25.062 1 94.38 229 ASP A O 1
ATOM 1856 N N . TYR A 1 230 ? -2.371 9.273 23.031 1 92.19 230 TYR A N 1
ATOM 1857 C CA . TYR A 1 230 ? -3.791 9.094 22.75 1 92.19 230 TYR A CA 1
ATOM 1858 C C . TYR A 1 230 ? -4.035 7.832 21.938 1 92.19 230 TYR A C 1
ATOM 1860 O O . TYR A 1 230 ? -3.182 7.418 21.156 1 92.19 230 TYR A O 1
ATOM 1868 N N . ILE A 1 231 ? -5.148 7.312 22.188 1 90.81 231 ILE A N 1
ATOM 1869 C CA . ILE A 1 231 ? -5.598 6.156 21.422 1 90.81 231 ILE A CA 1
ATOM 1870 C C . ILE A 1 231 ? -7.008 6.41 20.891 1 90.81 231 ILE A C 1
ATOM 1872 O O . ILE A 1 231 ? -7.902 6.793 21.641 1 90.81 231 ILE A O 1
ATOM 1876 N N . TYR A 1 232 ? -7.141 6.258 19.625 1 89 232 TYR A N 1
ATOM 1877 C CA . TYR A 1 232 ? -8.445 6.391 18.984 1 89 232 TYR A CA 1
ATOM 1878 C C . TYR A 1 232 ? -8.859 5.086 18.312 1 89 232 TYR A C 1
ATOM 1880 O O . TYR A 1 232 ? -8.047 4.434 17.656 1 89 232 TYR A O 1
ATOM 1888 N N . LYS A 1 233 ? -10.133 4.762 18.469 1 85.38 233 LYS A N 1
ATOM 1889 C CA . LYS A 1 233 ? -10.656 3.523 17.906 1 85.38 233 LYS A CA 1
ATOM 1890 C C . LYS A 1 233 ? -11.492 3.799 16.656 1 85.38 233 LYS A C 1
ATOM 1892 O O . LYS A 1 233 ? -12.336 4.703 16.672 1 85.38 233 LYS A O 1
ATOM 1897 N N . PHE A 1 234 ? -11.211 3.027 15.664 1 81.81 234 PHE A N 1
ATOM 1898 C CA . PHE A 1 234 ? -12.031 3.184 14.469 1 81.81 234 PHE A CA 1
ATOM 1899 C C . PHE A 1 234 ? -12.789 1.899 14.156 1 81.81 234 PHE A C 1
ATOM 1901 O O . PHE A 1 234 ? -13.32 1.738 13.062 1 81.81 234 PHE A O 1
ATOM 1908 N N . GLY A 1 235 ? -12.828 1.017 15.055 1 75.25 235 GLY A N 1
ATOM 1909 C CA . GLY A 1 235 ? -13.578 -0.22 14.891 1 75.25 235 GLY A CA 1
ATOM 1910 C C . GLY A 1 235 ? -13.734 -0.998 16.188 1 75.25 235 GLY A C 1
ATOM 1911 O O . GLY A 1 235 ? -13.258 -0.562 17.234 1 75.25 235 GLY A O 1
ATOM 1912 N N . ASN A 1 236 ? -14.719 -1.738 16.422 1 61.5 236 ASN A N 1
ATOM 1913 C CA . ASN A 1 236 ? -14.984 -2.412 17.688 1 61.5 236 ASN A CA 1
ATOM 1914 C C . ASN A 1 236 ? -14.625 -3.893 17.609 1 61.5 236 ASN A C 1
ATOM 1916 O O . ASN A 1 236 ? -14.656 -4.59 18.625 1 61.5 236 ASN A O 1
ATOM 1920 N N . GLN A 1 237 ? -14.672 -4.461 16.469 1 55.12 237 GLN A N 1
ATOM 1921 C CA . GLN A 1 237 ? -14.914 -5.879 16.719 1 55.12 237 GLN A CA 1
ATOM 1922 C C . GLN A 1 237 ? -13.703 -6.719 16.328 1 55.12 237 GLN A C 1
ATOM 1924 O O . GLN A 1 237 ? -12.586 -6.207 16.25 1 55.12 237 GLN A O 1
ATOM 1929 N N . ARG A 1 238 ? -13.984 -7.613 15.148 1 53.56 238 ARG A N 1
ATOM 1930 C CA . ARG A 1 238 ? -13.445 -8.938 14.867 1 53.56 238 ARG A CA 1
ATOM 1931 C C . ARG A 1 238 ? -12.023 -8.852 14.32 1 53.56 238 ARG A C 1
ATOM 1933 O O . ARG A 1 238 ? -11.672 -7.887 13.641 1 53.56 238 ARG A O 1
ATOM 1940 N N . ASN A 1 239 ? -11.164 -9.562 14.945 1 54.16 239 ASN A N 1
ATOM 1941 C CA . ASN A 1 239 ? -9.742 -9.828 14.781 1 54.16 239 ASN A CA 1
ATOM 1942 C C . ASN A 1 239 ? -9.43 -10.375 13.391 1 54.16 239 ASN A C 1
ATOM 1944 O O . ASN A 1 239 ? -8.406 -11.039 13.195 1 54.16 239 ASN A O 1
ATOM 1948 N N . ASP A 1 240 ? -10.367 -10.188 12.438 1 61.06 240 ASP A N 1
ATOM 1949 C CA . ASP A 1 240 ? -9.75 -10.773 11.25 1 61.06 240 ASP A CA 1
ATOM 1950 C C . ASP A 1 240 ? -9.25 -9.688 10.297 1 61.06 240 ASP A C 1
ATOM 1952 O O . ASP A 1 240 ? -9.711 -8.547 10.352 1 61.06 240 ASP A O 1
ATOM 1956 N N . GLU A 1 241 ? -8.258 -9.945 9.664 1 60.97 241 GLU A N 1
ATOM 1957 C CA . GLU A 1 241 ? -7.52 -9.047 8.781 1 60.97 241 GLU A CA 1
ATOM 1958 C C . GLU A 1 241 ? -8.445 -8.398 7.75 1 60.97 241 GLU A C 1
ATOM 1960 O O . GLU A 1 241 ? -8.328 -7.207 7.469 1 60.97 241 GLU A O 1
ATOM 1965 N N . ILE A 1 242 ? -9.445 -9.117 7.336 1 64.62 242 ILE A N 1
ATOM 1966 C CA . ILE A 1 242 ? -10.344 -8.609 6.305 1 64.62 242 ILE A CA 1
ATOM 1967 C C . ILE A 1 242 ? -11.234 -7.52 6.887 1 64.62 242 ILE A C 1
ATOM 1969 O O . ILE A 1 242 ? -11.406 -6.457 6.281 1 64.62 242 ILE A O 1
ATOM 1973 N N . SER A 1 243 ? -11.734 -7.812 8.062 1 70.44 243 SER A N 1
ATOM 1974 C CA . SER A 1 243 ? -12.586 -6.828 8.719 1 70.44 243 SER A CA 1
ATOM 1975 C C . SER A 1 243 ? -11.812 -5.551 9.031 1 70.44 243 SER A C 1
ATOM 1977 O O . SER A 1 243 ? -12.328 -4.445 8.852 1 70.44 243 SER A O 1
ATOM 1979 N N . GLY A 1 244 ? -10.586 -5.777 9.508 1 74.44 244 GLY A N 1
ATOM 1980 C CA . GLY A 1 244 ? -9.75 -4.625 9.805 1 74.44 244 GLY A CA 1
ATOM 1981 C C . GLY A 1 244 ? -9.477 -3.756 8.594 1 74.44 244 GLY A C 1
ATOM 1982 O O . GLY A 1 244 ? -9.469 -2.527 8.695 1 74.44 244 GLY A O 1
ATOM 1983 N N . TYR A 1 245 ? -9.352 -4.379 7.539 1 75 245 TYR A N 1
ATOM 1984 C CA . TYR A 1 245 ? -9.094 -3.652 6.301 1 75 245 TYR A CA 1
ATOM 1985 C C . TYR A 1 245 ? -10.32 -2.861 5.867 1 75 245 TYR A C 1
ATOM 1987 O O . TYR A 1 245 ? -10.211 -1.703 5.461 1 75 245 TYR A O 1
ATOM 1995 N N . ILE A 1 246 ? -11.422 -3.463 5.965 1 78.19 246 ILE A N 1
ATOM 1996 C CA . ILE A 1 246 ? -12.656 -2.785 5.602 1 78.19 246 ILE A CA 1
ATOM 1997 C C . ILE A 1 246 ? -12.883 -1.596 6.531 1 78.19 246 ILE A C 1
ATOM 1999 O O . ILE A 1 246 ? -13.273 -0.514 6.082 1 78.19 246 ILE A O 1
ATOM 2003 N N . GLN A 1 247 ? -12.586 -1.806 7.73 1 82 247 GLN A N 1
ATOM 2004 C CA . GLN A 1 247 ? -12.781 -0.735 8.703 1 82 247 GLN A CA 1
ATOM 2005 C C . GLN A 1 247 ? -11.867 0.452 8.406 1 82 247 GLN A C 1
ATOM 2007 O O . GLN A 1 247 ? -12.297 1.605 8.492 1 82 247 GLN A O 1
ATOM 2012 N N . LEU A 1 248 ? -10.68 0.133 8.07 1 81.44 248 LEU A N 1
ATOM 2013 C CA . LEU A 1 248 ? -9.734 1.193 7.723 1 81.44 248 LEU A CA 1
ATOM 2014 C C . LEU A 1 248 ? -10.211 1.947 6.48 1 81.44 248 LEU A C 1
ATOM 2016 O O . LEU A 1 248 ? -10.039 3.166 6.391 1 81.44 248 LEU A O 1
ATOM 2020 N N . THR A 1 249 ? -10.836 1.304 5.621 1 79.31 249 THR A N 1
ATOM 2021 C CA . THR A 1 249 ? -11.242 1.879 4.344 1 79.31 249 THR A CA 1
ATOM 2022 C C . THR A 1 249 ? -12.391 2.865 4.539 1 79.31 249 THR A C 1
ATOM 2024 O O . THR A 1 249 ? -12.508 3.848 3.803 1 79.31 249 THR A O 1
ATOM 2027 N N . TYR A 1 250 ? -13.188 2.658 5.477 1 83.62 250 TYR A N 1
ATOM 2028 C CA . TYR A 1 250 ? -14.242 3.643 5.68 1 83.62 250 TYR A CA 1
ATOM 2029 C C . TYR A 1 250 ? -13.797 4.73 6.648 1 83.62 250 TYR A C 1
ATOM 2031 O O . TYR A 1 250 ? -14.344 5.836 6.645 1 83.62 250 TYR A O 1
ATOM 2039 N N . PHE A 1 251 ? -12.859 4.402 7.48 1 86.31 251 PHE A N 1
ATOM 2040 C CA . PHE A 1 251 ? -12.375 5.379 8.453 1 86.31 251 PHE A CA 1
ATOM 2041 C C . PHE A 1 251 ? -11.648 6.52 7.754 1 86.31 251 PHE A C 1
ATOM 2043 O O . PHE A 1 251 ? -11.805 7.684 8.133 1 86.31 251 PHE A O 1
ATOM 2050 N N . ILE A 1 252 ? -10.875 6.238 6.742 1 82.81 252 ILE A N 1
ATOM 2051 C CA . ILE A 1 252 ? -10.008 7.219 6.094 1 82.81 252 ILE A CA 1
ATOM 2052 C C . ILE A 1 252 ? -10.859 8.312 5.457 1 82.81 252 ILE A C 1
ATOM 2054 O O . ILE A 1 252 ? -10.617 9.508 5.676 1 82.81 252 ILE A O 1
ATOM 2058 N N . PRO A 1 253 ? -11.961 7.938 4.82 1 82.38 253 PRO A N 1
ATOM 2059 C CA . PRO A 1 253 ? -12.805 9.008 4.27 1 82.38 253 PRO A CA 1
ATOM 2060 C C . PRO A 1 253 ? -13.477 9.844 5.355 1 82.38 253 PRO A C 1
ATOM 2062 O O . PRO A 1 253 ? -13.68 11.047 5.172 1 82.38 253 PRO A O 1
ATOM 2065 N N . ILE A 1 254 ? -13.844 9.242 6.395 1 87.94 254 ILE A N 1
ATOM 2066 C CA . ILE A 1 254 ? -14.438 9.984 7.496 1 87.94 254 ILE A CA 1
ATOM 2067 C C . ILE A 1 254 ? -13.422 10.984 8.055 1 87.94 254 ILE A C 1
ATOM 2069 O O . ILE A 1 254 ? -13.727 12.172 8.203 1 87.94 254 ILE A O 1
ATOM 2073 N N . PHE A 1 255 ? -12.312 10.461 8.305 1 86.56 255 PHE A N 1
ATOM 2074 C CA . PHE A 1 255 ? -11.227 11.289 8.82 1 86.56 255 PHE A CA 1
ATOM 2075 C C . PHE A 1 255 ? -10.914 12.43 7.852 1 86.56 255 PHE A C 1
ATOM 2077 O O . PHE A 1 255 ? -10.758 13.578 8.266 1 86.56 255 PHE A O 1
ATOM 2084 N N . ARG A 1 256 ? -10.797 12.133 6.66 1 83.69 256 ARG A N 1
ATOM 2085 C CA . ARG A 1 256 ? -10.508 13.102 5.613 1 83.69 256 ARG A CA 1
ATOM 2086 C C . ARG A 1 256 ? -11.555 14.211 5.578 1 83.69 256 ARG A C 1
ATOM 2088 O O . ARG A 1 256 ? -11.227 15.391 5.527 1 83.69 256 ARG A O 1
ATOM 2095 N N . ASN A 1 257 ? -12.797 13.805 5.566 1 85.69 257 ASN A N 1
ATOM 2096 C CA . ASN A 1 257 ? -13.883 14.781 5.516 1 85.69 257 ASN A CA 1
ATOM 2097 C C . ASN A 1 257 ? -13.906 15.664 6.762 1 85.69 257 ASN A C 1
ATOM 2099 O O . ASN A 1 257 ? -14.18 16.859 6.676 1 85.69 257 ASN A O 1
ATOM 2103 N N . MET A 1 258 ? -13.625 15.094 7.855 1 89.56 258 MET A N 1
ATOM 2104 C CA . MET A 1 258 ? -13.555 15.867 9.094 1 89.56 258 MET A CA 1
ATOM 2105 C C . MET A 1 258 ? -12.414 16.875 9.047 1 89.56 258 MET A C 1
ATOM 2107 O O . MET A 1 258 ? -12.578 18.016 9.484 1 89.56 258 MET A O 1
ATOM 2111 N N . TYR A 1 259 ? -11.336 16.453 8.539 1 88.38 259 TYR A N 1
ATOM 2112 C CA . TYR A 1 259 ? -10.188 17.344 8.438 1 88.38 259 TYR A CA 1
ATOM 2113 C C . TYR A 1 259 ? -10.477 18.516 7.508 1 88.38 259 TYR A C 1
ATOM 2115 O O . TYR A 1 259 ? -10.172 19.672 7.828 1 88.38 259 TYR A O 1
ATOM 2123 N N . ILE A 1 260 ? -11.07 18.25 6.379 1 86.19 260 ILE A N 1
ATOM 2124 C CA . ILE A 1 260 ? -11.406 19.266 5.391 1 86.19 260 ILE A CA 1
ATOM 2125 C C . ILE A 1 260 ? -12.375 20.281 6 1 86.19 260 ILE A C 1
ATOM 2127 O O . ILE A 1 260 ? -12.203 21.484 5.828 1 86.19 260 ILE A O 1
ATOM 2131 N N . ARG A 1 261 ? -13.305 19.797 6.688 1 86.62 261 ARG A N 1
ATOM 2132 C CA . ARG A 1 261 ? -14.266 20.688 7.34 1 86.62 261 ARG A CA 1
ATOM 2133 C C . ARG A 1 261 ? -13.586 21.562 8.383 1 86.62 261 ARG A C 1
ATOM 2135 O O . ARG A 1 261 ? -13.938 22.734 8.539 1 86.62 261 ARG A O 1
ATOM 2142 N N . TYR A 1 262 ? -12.688 21 9.055 1 87.75 262 TYR A N 1
ATOM 2143 C CA . TYR A 1 262 ? -12 21.734 10.109 1 87.75 262 TYR A CA 1
ATOM 2144 C C . TYR A 1 262 ? -11.172 22.875 9.539 1 87.75 262 TYR A C 1
ATOM 2146 O O . 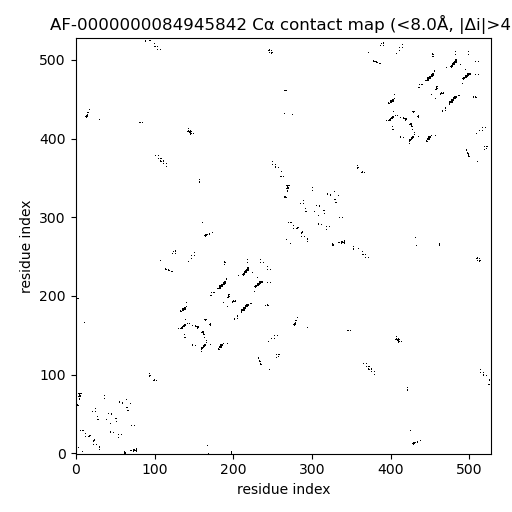TYR A 1 262 ? -11.148 23.969 10.102 1 87.75 262 TYR A O 1
ATOM 2154 N N . ILE A 1 263 ? -10.477 22.641 8.484 1 84.19 263 ILE A N 1
ATOM 2155 C CA . ILE A 1 263 ? -9.578 23.656 7.953 1 84.19 263 ILE A CA 1
ATOM 2156 C C . ILE A 1 263 ? -10.367 24.672 7.133 1 84.19 263 ILE A C 1
ATOM 2158 O O . ILE A 1 263 ? -9.82 25.688 6.707 1 84.19 263 ILE A O 1
ATOM 2162 N N . ASP A 1 264 ? -11.602 24.359 6.676 1 72.94 264 ASP A N 1
ATOM 2163 C CA . ASP A 1 264 ? -12.461 25.328 6 1 72.94 264 ASP A CA 1
ATOM 2164 C C . ASP A 1 264 ? -12.914 26.422 6.965 1 72.94 264 ASP A C 1
ATOM 2166 O O . ASP A 1 264 ? -12.977 27.594 6.59 1 72.94 264 ASP A O 1
ATOM 2170 N N . MET B 1 1 ? 12.477 7.262 -16.75 1 74.75 1 MET B N 1
ATOM 2171 C CA . MET B 1 1 ? 11.195 7.746 -16.25 1 74.75 1 MET B CA 1
ATOM 2172 C C . MET B 1 1 ? 11.391 8.812 -15.18 1 74.75 1 MET B C 1
ATOM 2174 O O . MET B 1 1 ? 12.32 8.727 -14.375 1 74.75 1 MET B O 1
ATOM 2178 N N . LYS B 1 2 ? 10.617 9.859 -15.336 1 79.75 2 LYS B N 1
ATOM 2179 C CA . LYS B 1 2 ? 10.664 10.953 -14.375 1 79.75 2 LYS B CA 1
ATOM 2180 C C . LYS B 1 2 ? 9.789 10.656 -13.156 1 79.75 2 LYS B C 1
ATOM 2182 O O . LYS B 1 2 ? 8.688 10.125 -13.297 1 79.75 2 LYS B O 1
ATOM 2187 N N . ARG B 1 3 ? 10.406 10.836 -11.984 1 77.06 3 ARG B N 1
ATOM 2188 C CA . ARG B 1 3 ? 9.555 10.953 -10.812 1 77.06 3 ARG B CA 1
ATOM 2189 C C . ARG B 1 3 ? 8.891 12.328 -10.75 1 77.06 3 ARG B C 1
ATOM 2191 O O . ARG B 1 3 ? 9.516 13.305 -10.344 1 77.06 3 ARG B O 1
ATOM 2198 N N . GLU B 1 4 ? 7.75 12.359 -11.055 1 76.81 4 GLU B N 1
ATOM 2199 C CA . GLU B 1 4 ? 7.16 13.625 -11.469 1 76.81 4 GLU B CA 1
ATOM 2200 C C . GLU B 1 4 ? 6.719 14.445 -10.258 1 76.81 4 GLU B C 1
ATOM 2202 O O . GLU B 1 4 ? 5.801 14.055 -9.539 1 76.81 4 GLU B O 1
ATOM 2207 N N . GLY B 1 5 ? 7.395 15.547 -10.133 1 83.31 5 GLY B N 1
ATOM 2208 C CA . GLY B 1 5 ? 6.973 16.625 -9.25 1 83.31 5 GLY B CA 1
ATOM 2209 C C . GLY B 1 5 ? 6.875 16.188 -7.797 1 83.31 5 GLY B C 1
ATOM 2210 O O . GLY B 1 5 ? 7.754 15.492 -7.289 1 83.31 5 GLY B O 1
ATOM 2211 N N . ILE B 1 6 ? 5.805 16.719 -7.191 1 88.88 6 ILE B N 1
ATOM 2212 C CA . ILE B 1 6 ? 5.652 16.531 -5.754 1 88.88 6 ILE B CA 1
ATOM 2213 C C . ILE B 1 6 ? 5.258 15.086 -5.465 1 88.88 6 ILE B C 1
ATOM 2215 O O . ILE B 1 6 ? 5.672 14.516 -4.457 1 88.88 6 ILE B O 1
ATOM 2219 N N . HIS B 1 7 ? 4.504 14.453 -6.328 1 85.12 7 HIS B N 1
ATOM 2220 C CA . HIS B 1 7 ? 4.113 13.062 -6.145 1 85.12 7 HIS B CA 1
ATOM 2221 C C . HIS B 1 7 ? 5.328 12.133 -6.195 1 85.12 7 HIS B C 1
ATOM 2223 O O . HIS B 1 7 ? 5.477 11.258 -5.344 1 85.12 7 HIS B O 1
ATOM 2229 N N . GLY B 1 8 ? 6.09 12.453 -7.203 1 86.56 8 GLY B N 1
ATOM 2230 C CA . GLY B 1 8 ? 7.32 11.68 -7.305 1 86.56 8 GLY B CA 1
ATOM 2231 C C . GLY B 1 8 ? 8.234 11.859 -6.109 1 86.56 8 GLY B C 1
ATOM 2232 O O . GLY B 1 8 ? 8.883 10.906 -5.668 1 86.56 8 GLY B O 1
ATOM 2233 N N . LEU B 1 9 ? 8.312 13.047 -5.625 1 91.62 9 LEU B N 1
ATOM 2234 C CA . LEU B 1 9 ? 9.148 13.344 -4.469 1 91.62 9 LEU B CA 1
ATOM 2235 C C . LEU B 1 9 ? 8.656 12.594 -3.236 1 91.62 9 LEU B C 1
ATOM 2237 O O . LEU B 1 9 ? 9.461 12.023 -2.492 1 91.62 9 LEU B O 1
ATOM 2241 N N . ILE B 1 10 ? 7.398 12.531 -3.039 1 90.19 10 ILE B N 1
ATOM 2242 C CA . ILE B 1 10 ? 6.809 11.852 -1.892 1 90.19 10 ILE B CA 1
ATOM 2243 C C . ILE B 1 10 ? 7.086 10.352 -1.984 1 90.19 10 ILE B C 1
ATOM 2245 O O . ILE B 1 10 ? 7.508 9.727 -1.005 1 90.19 10 ILE B O 1
ATOM 2249 N N . GLN B 1 11 ? 6.898 9.828 -3.137 1 86 11 GLN B N 1
ATOM 2250 C CA . GLN B 1 11 ? 7.176 8.406 -3.342 1 86 11 GLN B CA 1
ATOM 2251 C C . GLN B 1 11 ? 8.641 8.086 -3.059 1 86 11 GLN B C 1
ATOM 2253 O O . GLN B 1 11 ? 8.953 7.039 -2.479 1 86 11 GLN B O 1
ATOM 2258 N N . TYR B 1 12 ? 9.477 8.961 -3.521 1 88.56 12 TYR B N 1
ATOM 2259 C CA . TYR B 1 12 ? 10.906 8.789 -3.281 1 88.56 12 TYR B CA 1
ATOM 2260 C C . TYR B 1 12 ? 11.211 8.812 -1.788 1 88.56 12 TYR B C 1
ATOM 2262 O O . TYR B 1 12 ? 11.93 7.941 -1.282 1 88.56 12 TYR B O 1
ATOM 2270 N N . LEU B 1 13 ? 10.656 9.734 -1.08 1 91.56 13 LEU B N 1
ATOM 2271 C CA . LEU B 1 13 ? 10.898 9.898 0.351 1 91.56 13 LEU B CA 1
ATOM 2272 C C . LEU B 1 13 ? 10.375 8.688 1.125 1 91.56 13 LEU B C 1
ATOM 2274 O O . LEU B 1 13 ? 10.992 8.266 2.107 1 91.56 13 LEU B O 1
ATOM 2278 N N . ASN B 1 14 ? 9.312 8.055 0.662 1 88.94 14 ASN B N 1
ATOM 2279 C CA . ASN B 1 14 ? 8.695 6.922 1.349 1 88.94 14 ASN B CA 1
ATOM 2280 C C . ASN B 1 14 ? 9.555 5.668 1.245 1 88.94 14 ASN B C 1
ATOM 2282 O O . ASN B 1 14 ? 9.328 4.695 1.968 1 88.94 14 ASN B O 1
ATOM 2286 N N . LYS B 1 15 ? 10.586 5.766 0.381 1 85.5 15 LYS B N 1
ATOM 2287 C CA . LYS B 1 15 ? 11.305 4.531 0.082 1 85.5 15 LYS B CA 1
ATOM 2288 C C . LYS B 1 15 ? 12.797 4.68 0.365 1 85.5 15 LYS B C 1
ATOM 2290 O O . LYS B 1 15 ? 13.586 3.797 0.028 1 85.5 15 LYS B O 1
ATOM 2295 N N . THR B 1 16 ? 13.164 5.77 0.981 1 87.44 16 THR B N 1
ATOM 2296 C CA . THR B 1 16 ? 14.594 5.996 1.167 1 87.44 16 THR B CA 1
ATOM 2297 C C . THR B 1 16 ? 14.898 6.383 2.613 1 87.44 16 THR B C 1
ATOM 2299 O O . THR B 1 16 ? 14.008 6.801 3.35 1 87.44 16 THR B O 1
ATOM 2302 N N . THR B 1 17 ? 16.141 6.172 2.896 1 87.69 17 THR B N 1
ATOM 2303 C CA . THR B 1 17 ? 16.594 6.473 4.25 1 87.69 17 THR B CA 1
ATOM 2304 C C . THR B 1 17 ? 17.172 7.879 4.324 1 87.69 17 THR B C 1
ATOM 2306 O O . THR B 1 17 ? 17.766 8.359 3.355 1 87.69 17 THR B O 1
ATOM 2309 N N . ASN B 1 18 ? 17.078 8.445 5.496 1 82.88 18 ASN B N 1
ATOM 2310 C CA . ASN B 1 18 ? 17.547 9.805 5.723 1 82.88 18 ASN B CA 1
ATOM 2311 C C . ASN B 1 18 ? 19.078 9.883 5.688 1 82.88 18 ASN B C 1
ATOM 2313 O O . ASN B 1 18 ? 19.641 10.969 5.562 1 82.88 18 ASN B O 1
ATOM 2317 N N . ASN B 1 19 ? 19.719 8.875 5.684 1 78.06 19 ASN B N 1
ATOM 2318 C CA . ASN B 1 19 ? 21.188 8.883 5.688 1 78.06 19 ASN B CA 1
ATOM 2319 C C . ASN B 1 19 ? 21.75 9.078 4.281 1 78.06 19 ASN B C 1
ATOM 2321 O O . ASN B 1 19 ? 22.922 9.398 4.121 1 78.06 19 ASN B O 1
ATOM 2325 N N . ALA B 1 20 ? 20.984 8.992 3.348 1 83.44 20 ALA B N 1
ATOM 2326 C CA . ALA B 1 20 ? 21.422 9.188 1.97 1 83.44 20 ALA B CA 1
ATOM 2327 C C . ALA B 1 20 ? 21.344 10.656 1.575 1 83.44 20 ALA B C 1
ATOM 2329 O O . ALA B 1 20 ? 20.391 11.352 1.924 1 83.44 20 ALA B O 1
ATOM 2330 N N . THR B 1 21 ? 22.391 11.172 0.968 1 89.25 21 THR B N 1
ATOM 2331 C CA . THR B 1 21 ? 22.438 12.555 0.52 1 89.25 21 THR B CA 1
ATOM 2332 C C . THR B 1 21 ? 21.219 12.891 -0.336 1 89.25 21 THR B C 1
ATOM 2334 O O . THR B 1 21 ? 20.625 13.953 -0.182 1 89.25 21 THR B O 1
ATOM 2337 N N . ASN B 1 22 ? 20.844 12.008 -1.167 1 91.44 22 ASN B N 1
ATOM 2338 C CA . ASN B 1 22 ? 19.688 12.227 -2.029 1 91.44 22 ASN B CA 1
ATOM 2339 C C . ASN B 1 22 ? 18.406 12.391 -1.218 1 91.44 22 ASN B C 1
ATOM 2341 O O . ASN B 1 22 ? 17.547 13.195 -1.566 1 91.44 22 ASN B O 1
ATOM 2345 N N . THR B 1 23 ? 18.344 11.641 -0.172 1 92.94 23 THR B N 1
ATOM 2346 C CA . THR B 1 23 ? 17.156 11.758 0.667 1 92.94 23 THR B CA 1
ATOM 2347 C C . THR B 1 23 ? 17.141 13.094 1.403 1 92.94 23 THR B C 1
ATOM 2349 O O . THR B 1 23 ? 16.078 13.695 1.586 1 92.94 23 THR B O 1
ATOM 2352 N N . GLN B 1 24 ? 18.281 13.547 1.765 1 93.19 24 GLN B N 1
ATOM 2353 C CA . GLN B 1 24 ? 18.375 14.852 2.408 1 93.19 24 GLN B CA 1
ATOM 2354 C C . GLN B 1 24 ? 17.969 15.969 1.451 1 93.19 24 GLN B C 1
ATOM 2356 O O . GLN B 1 24 ? 17.297 16.922 1.85 1 93.19 24 GLN B O 1
ATOM 2361 N N . VAL B 1 25 ? 18.375 15.867 0.243 1 94.88 25 VAL B N 1
ATOM 2362 C CA . VAL B 1 25 ? 17.969 16.828 -0.775 1 94.88 25 VAL B CA 1
ATOM 2363 C C . VAL B 1 25 ? 16.453 16.781 -0.963 1 94.88 25 VAL B C 1
ATOM 2365 O O . VAL B 1 25 ? 15.789 17.812 -0.997 1 94.88 25 VAL B O 1
ATOM 2368 N N . ALA B 1 26 ? 15.961 15.539 -1.075 1 94.56 26 ALA B N 1
ATOM 2369 C CA . ALA B 1 26 ? 14.523 15.359 -1.241 1 94.56 26 ALA B CA 1
ATOM 2370 C C . ALA B 1 26 ? 13.75 16 -0.088 1 94.56 26 ALA B C 1
ATOM 2372 O O . ALA B 1 26 ? 12.742 16.672 -0.306 1 94.56 26 ALA B O 1
ATOM 2373 N N . LYS B 1 27 ? 14.242 15.836 1.04 1 93.12 27 LYS B N 1
ATOM 2374 C CA . LYS B 1 27 ? 13.609 16.406 2.227 1 93.12 27 LYS B CA 1
ATOM 2375 C C . LYS B 1 27 ? 13.672 17.938 2.197 1 93.12 27 LYS B C 1
ATOM 2377 O O . LYS B 1 27 ? 12.711 18.594 2.574 1 93.12 27 LYS B O 1
ATOM 2382 N N . ALA B 1 28 ? 14.766 18.453 1.847 1 93.69 28 ALA B N 1
ATOM 2383 C CA . ALA B 1 28 ? 14.922 19.906 1.741 1 93.69 28 ALA B CA 1
ATOM 2384 C C . ALA B 1 28 ? 13.898 20.5 0.776 1 93.69 28 ALA B C 1
ATOM 2386 O O . ALA B 1 28 ? 13.281 21.531 1.071 1 93.69 28 ALA B O 1
ATOM 2387 N N . ILE B 1 29 ? 13.766 19.828 -0.302 1 94.31 29 ILE B N 1
ATOM 2388 C CA . ILE B 1 29 ? 12.797 20.297 -1.294 1 94.31 29 ILE B CA 1
ATOM 2389 C C . ILE B 1 29 ? 11.383 20.203 -0.724 1 94.31 29 ILE B C 1
ATOM 2391 O O . ILE B 1 29 ? 10.602 21.141 -0.833 1 94.31 29 ILE B O 1
ATOM 2395 N N . PHE B 1 30 ? 11.156 19.078 -0.115 1 94 30 PHE B N 1
ATOM 2396 C CA . PHE B 1 30 ? 9.828 18.797 0.422 1 94 30 PHE B CA 1
ATOM 2397 C C . PHE B 1 30 ? 9.453 19.812 1.495 1 94 30 PHE B C 1
ATOM 2399 O O . PHE B 1 30 ? 8.336 20.328 1.502 1 94 30 PHE B O 1
ATOM 2406 N N . THR B 1 31 ? 10.32 20.172 2.354 1 91 31 THR B N 1
ATOM 2407 C CA . THR B 1 31 ? 10.031 21.078 3.471 1 91 31 THR B CA 1
ATOM 2408 C C . THR B 1 31 ? 9.977 22.516 3.004 1 91 31 THR B C 1
ATOM 2410 O O . THR B 1 31 ? 9.469 23.391 3.711 1 91 31 THR B O 1
ATOM 2413 N N . ASN B 1 32 ? 10.484 22.844 1.84 1 91.44 32 ASN B N 1
ATOM 2414 C CA . ASN B 1 32 ? 10.438 24.188 1.273 1 91.44 32 ASN B CA 1
ATOM 2415 C C . ASN B 1 32 ? 9.5 24.266 0.073 1 91.44 32 ASN B C 1
ATOM 2417 O O . ASN B 1 32 ? 9.641 25.141 -0.776 1 91.44 32 ASN B O 1
ATOM 2421 N N . ARG B 1 33 ? 8.617 23.312 -0.006 1 91.88 33 ARG B N 1
ATOM 2422 C CA . ARG B 1 33 ? 7.812 23.141 -1.211 1 91.88 33 ARG B CA 1
ATOM 2423 C C . ARG B 1 33 ? 7.012 24.406 -1.514 1 91.88 33 ARG B C 1
ATOM 2425 O O . ARG B 1 33 ? 6.766 24.734 -2.678 1 91.88 33 ARG B O 1
ATOM 2432 N N . ASP B 1 34 ? 6.668 25.203 -0.557 1 88.88 34 ASP B N 1
ATOM 2433 C CA . ASP B 1 34 ? 5.867 26.406 -0.768 1 88.88 34 ASP B CA 1
ATOM 2434 C C . ASP B 1 34 ? 6.695 27.516 -1.411 1 88.88 34 ASP B C 1
ATOM 2436 O O . ASP B 1 34 ? 6.145 28.453 -1.987 1 88.88 34 ASP B O 1
ATOM 2440 N N . LYS B 1 35 ? 7.977 27.391 -1.36 1 91.12 35 LYS B N 1
ATOM 2441 C CA . LYS B 1 35 ? 8.859 28.438 -1.87 1 91.12 35 LYS B CA 1
ATOM 2442 C C . LYS B 1 35 ? 9.609 27.953 -3.109 1 91.12 35 LYS B C 1
ATOM 2444 O O . LYS B 1 35 ? 10.508 28.656 -3.604 1 91.12 35 LYS B O 1
ATOM 2449 N N . ILE B 1 36 ? 9.219 26.828 -3.561 1 89.44 36 ILE B N 1
ATOM 2450 C CA . ILE B 1 36 ? 10 26.188 -4.613 1 89.44 36 ILE B CA 1
ATOM 2451 C C . ILE B 1 36 ? 9.992 27.078 -5.863 1 89.44 36 ILE B C 1
ATOM 2453 O O . ILE B 1 36 ? 10.93 27.031 -6.664 1 89.44 36 ILE B O 1
ATOM 2457 N N . ASN B 1 37 ? 9.031 27.844 -6.051 1 87.44 37 ASN B N 1
ATOM 2458 C CA . ASN B 1 37 ? 8.922 28.719 -7.215 1 87.44 37 ASN B CA 1
ATOM 2459 C C . ASN B 1 37 ? 9.914 29.875 -7.156 1 87.44 37 ASN B C 1
ATOM 2461 O O . ASN B 1 37 ? 10.312 30.406 -8.188 1 87.44 37 ASN B O 1
ATOM 2465 N N . GLU B 1 38 ? 10.359 30.219 -6.008 1 90.06 38 GLU B N 1
ATOM 2466 C CA . GLU B 1 38 ? 11.141 31.453 -5.863 1 90.06 38 GLU B CA 1
ATOM 2467 C C . GLU B 1 38 ? 12.531 31.156 -5.309 1 90.06 38 GLU B C 1
ATOM 2469 O O . GLU B 1 38 ? 13.461 31.953 -5.508 1 90.06 38 GLU B O 1
ATOM 2474 N N . ILE B 1 39 ? 12.688 30.094 -4.699 1 90.25 39 ILE B N 1
ATOM 2475 C CA . ILE B 1 39 ? 13.938 29.828 -3.996 1 90.25 39 ILE B CA 1
ATOM 2476 C C . ILE B 1 39 ? 15.031 29.469 -5 1 90.25 39 ILE B C 1
ATOM 2478 O O . ILE B 1 39 ? 14.781 28.75 -5.965 1 90.25 39 ILE B O 1
ATOM 2482 N N . SER B 1 40 ? 16.172 30.062 -4.844 1 90.31 40 SER B N 1
ATOM 2483 C CA . SER B 1 40 ? 17.297 29.688 -5.691 1 90.31 40 SER B CA 1
ATOM 2484 C C . SER B 1 40 ? 17.922 28.375 -5.25 1 90.31 40 SER B C 1
ATOM 2486 O O . SER B 1 40 ? 17.75 27.953 -4.102 1 90.31 40 SER B O 1
ATOM 2488 N N . LEU B 1 41 ? 18.594 27.766 -6.219 1 90.44 41 LEU B N 1
ATOM 2489 C CA . LEU B 1 41 ? 19.312 26.516 -5.906 1 90.44 41 LEU B CA 1
ATOM 2490 C C . LEU B 1 41 ? 20.328 26.75 -4.793 1 90.44 41 LEU B C 1
ATOM 2492 O O . LEU B 1 41 ? 20.484 25.891 -3.91 1 90.44 41 LEU B O 1
ATOM 2496 N N . GLU B 1 42 ? 20.984 27.875 -4.895 1 92.94 42 GLU B N 1
ATOM 2497 C CA . GLU B 1 42 ? 22 28.234 -3.902 1 92.94 42 GLU B CA 1
ATOM 2498 C C . GLU B 1 42 ? 21.375 28.375 -2.512 1 92.94 42 GLU B C 1
ATOM 2500 O O . GLU B 1 42 ? 21.922 27.844 -1.538 1 92.94 42 GLU B O 1
A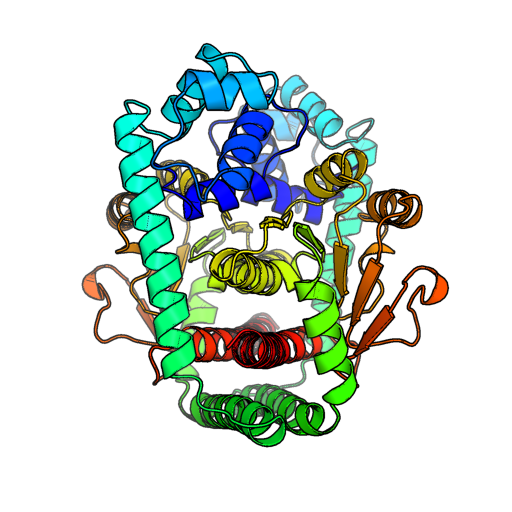TOM 2505 N N . LYS B 1 43 ? 20.375 29 -2.432 1 94 43 LYS B N 1
ATOM 2506 C CA . LYS B 1 43 ? 19.719 29.219 -1.147 1 94 43 LYS B CA 1
ATOM 2507 C C . LYS B 1 43 ? 19.141 27.906 -0.598 1 94 43 LYS B C 1
ATOM 2509 O O . LYS B 1 43 ? 19.266 27.625 0.597 1 94 43 LYS B O 1
ATOM 2514 N N . LEU B 1 44 ? 18.516 27.125 -1.455 1 93 44 LEU B N 1
ATOM 2515 C CA . LEU B 1 44 ? 17.969 25.844 -1.028 1 93 44 LEU B CA 1
ATOM 2516 C C . LEU B 1 44 ? 19.062 24.953 -0.445 1 93 44 LEU B C 1
ATOM 2518 O O . LEU B 1 44 ? 18.891 24.375 0.63 1 93 44 LEU B O 1
ATOM 2522 N N . ALA B 1 45 ? 20.141 24.844 -1.185 1 94.81 45 ALA B N 1
ATOM 2523 C CA . ALA B 1 45 ? 21.25 24.031 -0.726 1 94.81 45 ALA B CA 1
ATOM 2524 C C . ALA B 1 45 ? 21.844 24.594 0.567 1 94.81 45 ALA B C 1
ATOM 2526 O O . ALA B 1 45 ? 22 23.859 1.55 1 94.81 45 ALA B O 1
ATOM 2527 N N . GLY B 1 46 ? 22.125 25.875 0.61 1 93.88 46 GLY B N 1
ATOM 2528 C CA . GLY B 1 46 ? 22.75 26.531 1.748 1 93.88 46 GLY B CA 1
ATOM 2529 C C . GLY B 1 46 ? 21.922 26.422 3.02 1 93.88 46 GLY B C 1
ATOM 2530 O O . GLY B 1 46 ? 22.453 26.078 4.078 1 93.88 46 GLY B O 1
ATOM 2531 N N . ASP B 1 47 ? 20.625 26.656 2.965 1 92.69 47 ASP B N 1
ATOM 2532 C CA . ASP B 1 47 ? 19.719 26.625 4.113 1 92.69 47 ASP B CA 1
ATOM 2533 C C . ASP B 1 47 ? 19.641 25.234 4.719 1 92.69 47 ASP B C 1
ATOM 2535 O O . ASP B 1 47 ? 19.219 25.062 5.863 1 92.69 47 ASP B O 1
ATOM 2539 N N . ASN B 1 48 ? 20.062 24.219 3.947 1 92 48 ASN B N 1
ATOM 2540 C CA . ASN B 1 48 ? 19.906 22.844 4.398 1 92 48 ASN B CA 1
ATOM 2541 C C . ASN B 1 48 ? 21.25 22.125 4.504 1 92 48 ASN B C 1
ATOM 2543 O O . ASN B 1 48 ? 21.297 20.906 4.559 1 92 48 ASN B O 1
ATOM 2547 N N . TYR B 1 49 ? 22.359 22.938 4.441 1 93.69 49 TYR B N 1
ATOM 2548 C CA . TYR B 1 49 ? 23.719 22.438 4.637 1 93.69 49 TYR B CA 1
ATOM 2549 C C . TYR B 1 49 ? 24.078 21.391 3.6 1 93.69 49 TYR B C 1
ATOM 2551 O O . TYR B 1 49 ? 24.641 20.344 3.936 1 93.69 49 TYR B O 1
ATOM 2559 N N . LEU B 1 50 ? 23.609 21.625 2.357 1 94.75 50 LEU B N 1
ATOM 2560 C CA . LEU B 1 50 ? 23.906 20.781 1.204 1 94.75 50 LEU B CA 1
ATOM 2561 C C . LEU B 1 50 ? 24.734 21.547 0.17 1 94.75 50 LEU B C 1
ATOM 2563 O O . LEU B 1 50 ? 24.812 22.766 0.214 1 94.75 50 LEU B O 1
ATOM 2567 N N . SER B 1 51 ? 25.359 20.844 -0.68 1 94.69 51 SER B N 1
ATOM 2568 C CA . SER B 1 51 ? 26.031 21.469 -1.812 1 94.69 51 SER B CA 1
ATOM 2569 C C . SER B 1 51 ? 25.078 21.641 -2.994 1 94.69 51 SER B C 1
ATOM 2571 O O . SER B 1 51 ? 24.141 20.875 -3.16 1 94.69 51 SER B O 1
ATOM 2573 N N . GLN B 1 52 ? 25.375 22.656 -3.791 1 94.75 52 GLN B N 1
ATOM 2574 C CA . GLN B 1 52 ? 24.609 22.828 -5.016 1 94.75 52 GLN B CA 1
ATOM 2575 C C . GLN B 1 52 ? 24.75 21.625 -5.941 1 94.75 52 GLN B C 1
ATOM 2577 O O . GLN B 1 52 ? 23.797 21.234 -6.621 1 94.75 52 GLN B O 1
ATOM 2582 N N . ALA B 1 53 ? 25.875 21.078 -5.926 1 95.19 53 ALA B N 1
ATOM 2583 C CA . ALA B 1 53 ? 26.156 19.906 -6.766 1 95.19 53 ALA B CA 1
ATOM 2584 C C . ALA B 1 53 ? 25.266 18.719 -6.371 1 95.19 53 ALA B C 1
ATOM 2586 O O . ALA B 1 53 ? 24.797 17.984 -7.234 1 95.19 53 ALA B O 1
ATOM 2587 N N . SER B 1 54 ? 25.016 18.531 -5.098 1 95.38 54 SER B N 1
ATOM 2588 C CA . SER B 1 54 ? 24.188 17.438 -4.605 1 95.38 54 SER B CA 1
ATOM 2589 C C . SER B 1 54 ? 22.734 17.625 -5.043 1 95.38 54 SER B C 1
ATOM 2591 O O . SER B 1 54 ? 22.062 16.656 -5.414 1 95.38 54 SER B O 1
ATOM 2593 N N . VAL B 1 55 ? 22.297 18.859 -5.023 1 95.69 55 VAL B N 1
ATOM 2594 C CA . VAL B 1 55 ? 20.938 19.141 -5.43 1 95.69 55 VAL B CA 1
ATOM 2595 C C . VAL B 1 55 ? 20.781 18.906 -6.93 1 95.69 55 VAL B C 1
ATOM 2597 O O . VAL B 1 55 ? 19.812 18.266 -7.371 1 95.69 55 VAL B O 1
ATOM 2600 N N . SER B 1 56 ? 21.734 19.391 -7.68 1 95.25 56 SER B N 1
ATOM 2601 C CA . SER B 1 56 ? 21.703 19.203 -9.125 1 95.25 56 SER B CA 1
ATOM 2602 C C . SER B 1 56 ? 21.75 17.734 -9.508 1 95.25 56 SER B C 1
ATOM 2604 O O . SER B 1 56 ? 21.047 17.297 -10.414 1 95.25 56 SER B O 1
ATOM 2606 N N . ARG B 1 57 ? 22.578 17.016 -8.859 1 94.62 57 ARG B N 1
ATOM 2607 C CA . ARG B 1 57 ? 22.688 15.594 -9.125 1 94.62 57 ARG B CA 1
ATOM 2608 C C . ARG B 1 57 ? 21.391 14.859 -8.797 1 94.62 57 ARG B C 1
ATOM 2610 O O . ARG B 1 57 ? 21 13.945 -9.516 1 94.62 57 ARG B O 1
ATOM 2617 N N . PHE B 1 58 ? 20.781 15.227 -7.68 1 95.25 58 PHE B N 1
ATOM 2618 C CA . PHE B 1 58 ? 19.516 14.617 -7.301 1 95.25 58 PHE B CA 1
ATOM 2619 C C . PHE B 1 58 ? 18.469 14.836 -8.383 1 95.25 58 PHE B C 1
ATOM 2621 O O . PHE B 1 58 ? 17.781 13.898 -8.789 1 95.25 58 PHE B O 1
ATOM 2628 N N . ILE B 1 59 ? 18.375 16.047 -8.844 1 93.75 59 ILE B N 1
ATOM 2629 C CA . ILE B 1 59 ? 17.391 16.422 -9.852 1 93.75 59 ILE B CA 1
ATOM 2630 C C . ILE B 1 59 ? 17.609 15.594 -11.117 1 93.75 59 ILE B C 1
ATOM 2632 O O . ILE B 1 59 ? 16.656 15.07 -11.695 1 93.75 59 ILE B O 1
ATOM 2636 N N . LYS B 1 60 ? 18.812 15.43 -11.5 1 92.75 60 LYS B N 1
ATOM 2637 C CA . LYS B 1 60 ? 19.141 14.625 -12.672 1 92.75 60 LYS B CA 1
ATOM 2638 C C . LYS B 1 60 ? 18.797 13.156 -12.445 1 92.75 60 LYS B C 1
ATOM 2640 O O . LYS B 1 60 ? 18.297 12.484 -13.344 1 92.75 60 LYS B O 1
ATOM 2645 N N . ASN B 1 61 ? 18.953 12.711 -11.227 1 90.62 61 ASN B N 1
ATOM 2646 C CA . ASN B 1 61 ? 18.641 11.328 -10.867 1 90.62 61 ASN B CA 1
ATOM 2647 C C . ASN B 1 61 ? 17.141 11.07 -10.898 1 90.62 61 ASN B C 1
ATOM 2649 O O . ASN B 1 61 ? 16.703 9.93 -11.055 1 90.62 61 ASN B O 1
ATOM 2653 N N . GLN B 1 62 ? 16.406 12.164 -10.719 1 89.56 62 GLN B N 1
ATOM 2654 C CA . GLN B 1 62 ? 14.961 12.023 -10.781 1 89.56 62 GLN B CA 1
ATOM 2655 C C . GLN B 1 62 ? 14.469 12.047 -12.227 1 89.56 62 GLN B C 1
ATOM 2657 O O . GLN B 1 62 ? 13.266 11.93 -12.477 1 89.56 62 GLN B O 1
ATOM 2662 N N . GLY B 1 63 ? 15.352 12.227 -13.172 1 87.19 63 GLY B N 1
ATOM 2663 C CA . GLY B 1 63 ? 15 12.133 -14.578 1 87.19 63 GLY B CA 1
ATOM 2664 C C . GLY B 1 63 ? 14.852 13.484 -15.258 1 87.19 63 GLY B C 1
ATOM 2665 O O . GLY B 1 63 ? 14.398 13.562 -16.391 1 87.19 63 GLY B O 1
ATOM 2666 N N . TYR B 1 64 ? 15.281 14.523 -14.539 1 92.19 64 TYR B N 1
ATOM 2667 C CA . TYR B 1 64 ? 15.117 15.859 -15.117 1 92.19 64 TYR B CA 1
ATOM 2668 C C . TYR B 1 64 ? 16.422 16.359 -15.711 1 92.19 64 TYR B C 1
ATOM 2670 O O . TYR B 1 64 ? 17.516 15.984 -15.25 1 92.19 64 TYR B O 1
ATOM 2678 N N . LYS B 1 65 ? 16.297 17.234 -16.672 1 92.69 65 LYS B N 1
ATOM 2679 C CA . LYS B 1 65 ? 17.484 17.797 -17.328 1 92.69 65 LYS B CA 1
ATOM 2680 C C . LYS B 1 65 ? 18.141 18.859 -16.453 1 92.69 65 LYS B C 1
ATOM 2682 O O . LYS B 1 65 ? 19.375 18.984 -16.438 1 92.69 65 LYS B O 1
ATOM 2687 N N . ASN B 1 66 ? 17.328 19.656 -15.797 1 90.19 66 ASN B N 1
ATOM 2688 C CA . ASN B 1 66 ? 17.828 20.75 -14.969 1 90.19 66 ASN B CA 1
ATOM 2689 C C . ASN B 1 66 ? 16.781 21.172 -13.93 1 90.19 66 ASN B C 1
ATOM 2691 O O . ASN B 1 66 ? 15.672 20.656 -13.914 1 90.19 66 ASN B O 1
ATOM 2695 N N . ILE B 1 67 ? 17.188 22.094 -13.102 1 89.94 67 ILE B N 1
ATOM 2696 C CA . ILE B 1 67 ? 16.375 22.516 -11.977 1 89.94 67 ILE B CA 1
ATOM 2697 C C . ILE B 1 67 ? 15.109 23.219 -12.484 1 89.94 67 ILE B C 1
ATOM 2699 O O . ILE B 1 67 ? 14.047 23.094 -11.883 1 89.94 67 ILE B O 1
ATOM 2703 N N . ASN B 1 68 ? 15.203 23.891 -13.617 1 91.75 68 ASN B N 1
ATOM 2704 C CA . ASN B 1 68 ? 14.039 24.594 -14.148 1 91.75 68 ASN B CA 1
ATOM 2705 C C . ASN B 1 68 ? 12.945 23.641 -14.594 1 91.75 68 ASN B C 1
ATOM 2707 O O . ASN B 1 68 ? 11.766 23.859 -14.32 1 91.75 68 ASN B O 1
ATOM 2711 N N . GLU B 1 69 ? 13.344 22.625 -15.258 1 92.56 69 GLU B N 1
ATOM 2712 C CA . GLU B 1 69 ? 12.383 21.594 -15.641 1 92.56 69 GLU B CA 1
ATOM 2713 C C . GLU B 1 69 ? 11.742 20.953 -14.414 1 92.56 69 GLU B C 1
ATOM 2715 O O . GLU B 1 69 ? 10.523 20.734 -14.383 1 92.56 69 GLU B O 1
ATOM 2720 N N . TYR B 1 70 ? 12.492 20.672 -13.438 1 93 70 TYR B N 1
ATOM 2721 C CA . TYR B 1 70 ? 12 20.078 -12.195 1 93 70 TYR B CA 1
ATOM 2722 C C . TYR B 1 70 ? 11.016 21.016 -11.5 1 93 70 TYR B C 1
ATOM 2724 O O . TYR B 1 70 ? 9.945 20.578 -11.078 1 93 70 TYR B O 1
ATOM 2732 N N . ARG B 1 71 ? 11.391 22.266 -11.445 1 92.56 71 ARG B N 1
ATOM 2733 C CA . ARG B 1 71 ? 10.562 23.266 -10.797 1 92.56 71 ARG B CA 1
ATOM 2734 C C . ARG B 1 71 ? 9.195 23.375 -11.461 1 92.56 71 ARG B C 1
ATOM 2736 O O . ARG B 1 71 ? 8.172 23.438 -10.781 1 92.56 71 ARG B O 1
ATOM 2743 N N . TRP B 1 72 ? 9.227 23.359 -12.703 1 91.56 72 TRP B N 1
ATOM 2744 C CA . TRP B 1 72 ? 7.973 23.469 -13.445 1 91.56 72 TRP B CA 1
ATOM 2745 C C . TRP B 1 72 ? 7.055 22.297 -13.133 1 91.56 72 TRP B C 1
ATOM 2747 O O . TRP B 1 72 ? 5.875 22.484 -12.828 1 91.56 72 TRP B O 1
ATOM 2757 N N . ASP B 1 73 ? 7.57 21.109 -13.156 1 90.31 73 ASP B N 1
ATOM 2758 C CA . ASP B 1 73 ? 6.777 19.922 -12.875 1 90.31 73 ASP B CA 1
ATOM 2759 C C . ASP B 1 73 ? 6.312 19.906 -11.422 1 90.31 73 ASP B C 1
ATOM 2761 O O . ASP B 1 73 ? 5.203 19.453 -11.125 1 90.31 73 ASP B O 1
ATOM 2765 N N . PHE B 1 74 ? 7.18 20.359 -10.594 1 92.56 74 PHE B N 1
ATOM 2766 C CA . PHE B 1 74 ? 6.867 20.375 -9.172 1 92.56 74 PHE B CA 1
ATOM 2767 C C . PHE B 1 74 ? 5.723 21.344 -8.883 1 92.56 74 PHE B C 1
ATOM 2769 O O . PHE B 1 74 ? 4.77 21 -8.18 1 92.56 74 PHE B O 1
ATOM 2776 N N . ILE B 1 75 ? 5.816 22.5 -9.477 1 90.75 75 ILE B N 1
ATOM 2777 C CA . ILE B 1 75 ? 4.793 23.516 -9.289 1 90.75 75 ILE B CA 1
ATOM 2778 C C . ILE B 1 75 ? 3.469 23.031 -9.875 1 90.75 75 ILE B C 1
ATOM 2780 O O . ILE B 1 75 ? 2.412 23.203 -9.266 1 90.75 75 ILE B O 1
ATOM 2784 N N . ALA B 1 76 ? 3.59 22.469 -11.023 1 87.94 76 ALA B N 1
ATOM 2785 C CA . ALA B 1 76 ? 2.389 21.922 -11.656 1 87.94 76 ALA B CA 1
ATOM 2786 C C . ALA B 1 76 ? 1.731 20.875 -10.766 1 87.94 76 ALA B C 1
ATOM 2788 O O . ALA B 1 76 ? 0.508 20.859 -10.609 1 87.94 76 ALA B O 1
ATOM 2789 N N . GLY B 1 77 ? 2.553 20.016 -10.219 1 86.62 77 GLY B N 1
ATOM 2790 C CA . GLY B 1 77 ? 2.035 19 -9.32 1 86.62 77 GLY B CA 1
ATOM 2791 C C . GLY B 1 77 ? 1.397 19.578 -8.07 1 86.62 77 GLY B C 1
ATOM 2792 O O . GLY B 1 77 ? 0.338 19.125 -7.637 1 86.62 77 GLY B O 1
ATOM 2793 N N . GLN B 1 78 ? 2.002 20.594 -7.57 1 87.19 78 GLN B N 1
ATOM 2794 C CA . GLN B 1 78 ? 1.454 21.25 -6.387 1 87.19 78 GLN B CA 1
ATOM 2795 C C . GLN B 1 78 ? 0.125 21.938 -6.699 1 87.19 78 GLN B C 1
ATOM 2797 O O . GLN B 1 78 ? -0.808 21.891 -5.895 1 87.19 78 GLN B O 1
ATOM 2802 N N . GLN B 1 79 ? 0.14 22.547 -7.777 1 84.56 79 GLN B N 1
ATOM 2803 C CA . GLN B 1 79 ? -1.092 23.203 -8.195 1 84.56 79 GLN B CA 1
ATOM 2804 C C . GLN B 1 79 ? -2.229 22.203 -8.359 1 84.56 79 GLN B C 1
ATOM 2806 O O . GLN B 1 79 ? -3.371 22.484 -7.996 1 84.56 79 GLN B O 1
ATOM 2811 N N . MET B 1 80 ? -1.885 21.109 -8.898 1 82.69 80 MET B N 1
ATOM 2812 C CA . MET B 1 80 ? -2.891 20.062 -9.055 1 82.69 80 MET B CA 1
ATOM 2813 C C . MET B 1 80 ? -3.396 19.594 -7.695 1 82.69 80 MET B C 1
ATOM 2815 O O . MET B 1 80 ? -4.594 19.344 -7.523 1 82.69 80 MET B O 1
ATOM 2819 N N . LEU B 1 81 ? -2.484 19.453 -6.793 1 80.88 81 LEU B N 1
ATOM 2820 C CA . LEU B 1 81 ? -2.871 19.062 -5.445 1 80.88 81 LEU B CA 1
ATOM 2821 C C . LEU B 1 81 ? -3.797 20.109 -4.82 1 80.88 81 LEU B C 1
ATOM 2823 O O . LEU B 1 81 ? -4.801 19.75 -4.195 1 80.88 81 LEU B O 1
ATOM 2827 N N . ARG B 1 82 ? -3.49 21.344 -5.023 1 79.19 82 ARG B N 1
ATOM 2828 C CA . ARG B 1 82 ? -4.305 22.422 -4.48 1 79.19 82 ARG B CA 1
ATOM 2829 C C . ARG B 1 82 ? -5.684 22.453 -5.129 1 79.19 82 ARG B C 1
ATOM 2831 O O . ARG B 1 82 ? -6.688 22.688 -4.453 1 79.19 82 ARG B O 1
ATOM 2838 N N . LEU B 1 83 ? -5.652 22.25 -6.363 1 79.69 83 LEU B N 1
ATOM 2839 C CA . LEU B 1 83 ? -6.914 22.203 -7.09 1 79.69 83 LEU B CA 1
ATOM 2840 C C . LEU B 1 83 ? -7.789 21.062 -6.598 1 79.69 83 LEU B C 1
ATOM 2842 O O . LEU B 1 83 ? -9 21.219 -6.445 1 79.69 83 LEU B O 1
ATOM 2846 N N . ASN B 1 84 ? -7.176 19.938 -6.398 1 76.06 84 ASN B N 1
ATOM 2847 C CA . ASN B 1 84 ? -7.902 18.797 -5.859 1 76.06 84 ASN B CA 1
ATOM 2848 C C . ASN B 1 84 ? -8.461 19.094 -4.469 1 76.06 84 ASN B C 1
ATOM 2850 O O . ASN B 1 84 ? -9.594 18.734 -4.16 1 76.06 84 ASN B O 1
ATOM 2854 N N . ALA B 1 85 ? -7.629 19.734 -3.736 1 75.25 85 ALA B N 1
ATOM 2855 C CA . ALA B 1 85 ? -8.062 20.109 -2.395 1 75.25 85 ALA B CA 1
ATOM 2856 C C . ALA B 1 85 ? -9.258 21.062 -2.457 1 75.25 85 ALA B C 1
ATOM 2858 O O . ALA B 1 85 ? -10.227 20.891 -1.713 1 75.25 85 ALA B O 1
ATOM 2859 N N . PHE B 1 86 ? -9.148 21.984 -3.307 1 73.88 86 PHE B N 1
ATOM 2860 C CA . PHE B 1 86 ? -10.227 22.953 -3.494 1 73.88 86 PHE B CA 1
ATOM 2861 C C . PHE B 1 86 ? -11.508 22.266 -3.949 1 73.88 86 PHE B C 1
ATOM 2863 O O . PHE B 1 86 ? -12.578 22.531 -3.408 1 73.88 86 PHE B O 1
ATOM 2870 N N . ASN B 1 87 ? -11.406 21.391 -4.871 1 74.81 87 ASN B N 1
ATOM 2871 C CA . ASN B 1 87 ? -12.555 20.672 -5.395 1 74.81 87 ASN B CA 1
ATOM 2872 C C . ASN B 1 87 ? -13.18 19.766 -4.328 1 74.81 87 ASN B C 1
ATOM 2874 O O . ASN B 1 87 ? -14.406 19.672 -4.238 1 74.81 87 ASN B O 1
ATOM 2878 N N . ASN B 1 88 ? -12.383 19.172 -3.59 1 72.62 88 ASN B N 1
ATOM 2879 C CA . ASN B 1 88 ? -12.867 18.312 -2.506 1 72.62 88 ASN B CA 1
ATOM 2880 C C . ASN B 1 88 ? -13.656 19.125 -1.476 1 72.62 88 ASN B C 1
ATOM 2882 O O . ASN B 1 88 ? -14.688 18.672 -0.979 1 72.62 88 ASN B O 1
ATOM 2886 N N . LYS B 1 89 ? -13.18 20.266 -1.19 1 73 89 LYS B N 1
ATOM 2887 C CA . LYS B 1 89 ? -13.867 21.141 -0.257 1 73 89 LYS B CA 1
ATOM 2888 C C . LYS B 1 89 ? -15.242 21.547 -0.795 1 73 89 LYS B C 1
ATOM 2890 O O . LYS B 1 89 ? -16.203 21.641 -0.037 1 73 89 LYS B O 1
ATOM 2895 N N . LYS B 1 90 ? -15.297 21.641 -2.047 1 70.75 90 LYS B N 1
ATOM 2896 C CA . LYS B 1 90 ? -16.547 22.078 -2.68 1 70.75 90 LYS B CA 1
ATOM 2897 C C . LYS B 1 90 ? -17.562 20.938 -2.719 1 70.75 90 LYS B C 1
ATOM 2899 O O . LYS B 1 90 ? -18.766 21.172 -2.615 1 70.75 90 LYS B O 1
ATOM 2904 N N . VAL B 1 91 ? -16.969 19.75 -2.844 1 67.19 91 VAL B N 1
ATOM 2905 C CA . VAL B 1 91 ? -17.875 18.625 -3.025 1 67.19 91 VAL B CA 1
ATOM 2906 C C . VAL B 1 91 ? -18.312 18.094 -1.664 1 67.19 91 VAL B C 1
ATOM 2908 O O . VAL B 1 91 ? -19.438 17.594 -1.521 1 67.19 91 VAL B O 1
ATOM 2911 N N . ILE B 1 92 ? -17.359 18.188 -0.773 1 66.06 92 ILE B N 1
ATOM 2912 C CA . ILE B 1 92 ? -17.703 17.719 0.565 1 66.06 92 ILE B CA 1
ATOM 2913 C C . ILE B 1 92 ? -18.625 18.719 1.242 1 66.06 92 ILE B C 1
ATOM 2915 O O . ILE B 1 92 ? -18.203 19.844 1.574 1 66.06 92 ILE B O 1
ATOM 2919 N N . ILE B 1 93 ? -19.797 18.359 1.324 1 67.25 93 ILE B N 1
ATOM 2920 C CA . ILE B 1 93 ? -20.859 19.281 1.722 1 67.25 93 ILE B CA 1
ATOM 2921 C C . ILE B 1 93 ? -21.344 18.938 3.131 1 67.25 93 ILE B C 1
ATOM 2923 O O . ILE B 1 93 ? -22.125 19.688 3.727 1 67.25 93 ILE B O 1
ATOM 2927 N N . SER B 1 94 ? -20.703 17.906 3.574 1 77.44 94 SER B N 1
ATOM 2928 C CA . SER B 1 94 ? -21.188 17.5 4.887 1 77.44 94 SER B CA 1
ATOM 2929 C C . SER B 1 94 ? -20.938 18.578 5.934 1 77.44 94 SER B C 1
ATOM 2931 O O . SER B 1 94 ? -19.797 19.031 6.098 1 77.44 94 SER B O 1
ATOM 2933 N N . LYS B 1 95 ? -22 18.984 6.598 1 80.06 95 LYS B N 1
ATOM 2934 C CA . LYS B 1 95 ? -21.953 20.141 7.477 1 80.06 95 LYS B CA 1
ATOM 2935 C C . LYS B 1 95 ? -21.656 19.734 8.914 1 80.06 95 LYS B C 1
ATOM 2937 O O . LYS B 1 95 ? -21.266 20.562 9.742 1 80.06 95 LYS B O 1
ATOM 2942 N N . ASN B 1 96 ? -21.938 18.516 9.188 1 89.19 96 ASN B N 1
ATOM 2943 C CA . ASN B 1 96 ? -21.719 18.047 10.547 1 89.19 96 ASN B CA 1
ATOM 2944 C C . ASN B 1 96 ? -21.297 16.578 10.57 1 89.19 96 ASN B C 1
ATOM 2946 O O . ASN B 1 96 ? -21.203 15.945 9.523 1 89.19 96 ASN B O 1
ATOM 2950 N N . ASN B 1 97 ? -21.047 16.078 11.75 1 90.62 97 ASN B N 1
ATOM 2951 C CA . ASN B 1 97 ? -20.516 14.734 11.938 1 90.62 97 ASN B CA 1
ATOM 2952 C C . ASN B 1 97 ? -21.5 13.68 11.43 1 90.62 97 ASN B C 1
ATOM 2954 O O . ASN B 1 97 ? -21.094 12.68 10.836 1 90.62 97 ASN B O 1
ATOM 2958 N N . GLU B 1 98 ? -22.734 13.961 11.602 1 92.25 98 GLU B N 1
ATOM 2959 C CA . GLU B 1 98 ? -23.75 13 11.18 1 92.25 98 GLU B CA 1
ATOM 2960 C C . GLU B 1 98 ? -23.797 12.891 9.656 1 92.25 98 GLU B C 1
ATOM 2962 O O . GLU B 1 98 ? -23.938 11.789 9.117 1 92.25 98 GLU B O 1
ATOM 2967 N N . GLU B 1 99 ? -23.656 13.93 9.031 1 91.81 99 GLU B N 1
ATOM 2968 C CA . GLU B 1 99 ? -23.641 13.922 7.57 1 91.81 99 GLU B CA 1
ATOM 2969 C C . GLU B 1 99 ? -22.406 13.203 7.027 1 91.81 99 GLU B C 1
ATOM 2971 O O . GLU B 1 99 ? -22.484 12.492 6.027 1 91.81 99 GLU B O 1
ATOM 2976 N N . ILE B 1 100 ? -21.328 13.438 7.691 1 91 100 ILE B N 1
ATOM 2977 C CA . ILE B 1 100 ? -20.094 12.773 7.285 1 91 100 ILE B CA 1
ATOM 2978 C C . ILE B 1 100 ? -20.25 11.258 7.395 1 91 100 ILE B C 1
ATOM 2980 O O . ILE B 1 100 ? -19.922 10.523 6.465 1 91 100 ILE B O 1
ATOM 2984 N N . LYS B 1 101 ? -20.766 10.82 8.492 1 90.62 101 LYS B N 1
ATOM 2985 C CA . LYS B 1 101 ? -21.031 9.398 8.672 1 90.62 101 LYS B CA 1
ATOM 2986 C C . LYS B 1 101 ? -21.969 8.867 7.594 1 90.62 101 LYS B C 1
ATOM 2988 O O . LYS B 1 101 ? -21.719 7.812 7.012 1 90.62 101 LYS B O 1
ATOM 2993 N N . ASN B 1 102 ? -22.953 9.641 7.309 1 90.75 102 ASN B N 1
ATOM 2994 C CA . ASN B 1 102 ? -23.969 9.203 6.359 1 90.75 102 ASN B CA 1
ATOM 2995 C C . ASN B 1 102 ? -23.406 9.094 4.945 1 90.75 102 ASN B C 1
ATOM 2997 O O . ASN B 1 102 ? -23.828 8.219 4.176 1 90.75 102 ASN B O 1
ATOM 3001 N N . ASP B 1 103 ? -22.516 9.938 4.625 1 86.44 103 ASP B N 1
ATOM 3002 C CA . ASP B 1 103 ? -21.891 9.867 3.312 1 86.44 103 ASP B CA 1
ATOM 3003 C C . ASP B 1 103 ? -21.125 8.562 3.145 1 86.44 103 ASP B C 1
ATOM 3005 O O . ASP B 1 103 ? -21.219 7.906 2.105 1 86.44 103 ASP B O 1
ATOM 3009 N N . VAL B 1 104 ? -20.391 8.266 4.125 1 86.19 104 VAL B N 1
ATOM 3010 C CA . VAL B 1 104 ? -19.578 7.055 4.066 1 86.19 104 VAL B CA 1
ATOM 3011 C C . VAL B 1 104 ? -20.484 5.824 4.133 1 86.19 104 VAL B C 1
ATOM 3013 O O . VAL B 1 104 ? -20.266 4.844 3.426 1 86.19 104 VAL B O 1
ATOM 3016 N N . LYS B 1 105 ? -21.516 5.918 4.965 1 89.62 105 LYS B N 1
ATOM 3017 C CA . LYS B 1 105 ? -22.469 4.828 5.047 1 89.62 105 LYS B CA 1
ATOM 3018 C C . LYS B 1 105 ? -23.141 4.586 3.697 1 89.62 105 LYS B C 1
ATOM 3020 O O . LYS B 1 105 ? -23.375 3.439 3.309 1 89.62 105 LYS B O 1
ATOM 3025 N N . GLN B 1 106 ? -23.453 5.609 3.062 1 88 106 GLN B N 1
ATOM 3026 C CA . GLN B 1 106 ? -24.047 5.484 1.734 1 88 106 GLN B CA 1
ATOM 3027 C C . GLN B 1 106 ? -23.094 4.785 0.771 1 88 106 GLN B C 1
ATOM 3029 O O . GLN B 1 106 ? -23.531 3.973 -0.054 1 88 106 GLN B O 1
ATOM 3034 N N . SER B 1 107 ? -21.844 5.133 0.858 1 84 107 SER B N 1
ATOM 3035 C CA . SER B 1 107 ? -20.844 4.473 0.018 1 84 107 SER B CA 1
ATOM 3036 C C . SER B 1 107 ? -20.781 2.98 0.314 1 84 107 SER B C 1
ATOM 3038 O O . SER B 1 107 ? -20.625 2.168 -0.6 1 84 107 SER B O 1
ATOM 3040 N N . LEU B 1 108 ? -20.891 2.633 1.574 1 86 108 LEU B N 1
ATOM 3041 C CA . LEU B 1 108 ? -20.875 1.228 1.962 1 86 108 LEU B CA 1
ATOM 3042 C C . LEU B 1 108 ? -22.125 0.518 1.445 1 86 108 LEU B C 1
ATOM 3044 O O . LEU B 1 108 ? -22.062 -0.633 1.007 1 86 108 LEU B O 1
ATOM 3048 N N . GLN B 1 109 ? -23.203 1.248 1.519 1 88.69 109 GLN B N 1
ATOM 3049 C CA . GLN B 1 109 ? -24.453 0.679 1 1 88.69 109 GLN B CA 1
ATOM 3050 C C . GLN B 1 109 ? -24.359 0.448 -0.506 1 88.69 109 GLN B C 1
ATOM 3052 O O . GLN B 1 109 ? -24.844 -0.564 -1.015 1 88.69 109 GLN B O 1
ATOM 3057 N N . ASN B 1 110 ? -23.797 1.382 -1.163 1 86.25 110 ASN B N 1
ATOM 3058 C CA . ASN B 1 110 ? -23.578 1.212 -2.598 1 86.25 110 ASN B CA 1
ATOM 3059 C C . ASN B 1 110 ? -22.703 -0.004 -2.895 1 86.25 110 ASN B C 1
ATOM 3061 O O . ASN B 1 110 ? -23 -0.765 -3.82 1 86.25 110 ASN B O 1
ATOM 3065 N N . ALA B 1 111 ? -21.625 -0.116 -2.168 1 84.88 111 ALA B N 1
ATOM 3066 C CA . ALA B 1 111 ? -20.734 -1.268 -2.32 1 84.88 111 ALA B CA 1
ATOM 3067 C C . ALA B 1 111 ? -21.484 -2.572 -2.078 1 84.88 111 ALA B C 1
ATOM 3069 O O . ALA B 1 111 ? -21.312 -3.545 -2.814 1 84.88 111 ALA B O 1
ATOM 3070 N N . PHE B 1 112 ? -22.297 -2.512 -1.047 1 87.44 112 PHE B N 1
ATOM 3071 C CA . PHE B 1 112 ? -23.125 -3.662 -0.721 1 87.44 112 PHE B CA 1
ATOM 3072 C C . PHE B 1 112 ? -23.984 -4.062 -1.914 1 87.44 112 PHE B C 1
ATOM 3074 O O . PHE B 1 112 ? -24.047 -5.238 -2.279 1 87.44 112 PHE B O 1
ATOM 3081 N N . ASN B 1 113 ? -24.578 -3.141 -2.531 1 89.19 113 ASN B N 1
ATOM 3082 C CA . ASN B 1 113 ? -25.453 -3.387 -3.674 1 89.19 113 ASN B CA 1
ATOM 3083 C C . ASN B 1 113 ? -24.672 -3.84 -4.898 1 89.19 113 ASN B C 1
ATOM 3085 O O . ASN B 1 113 ? -25.141 -4.656 -5.688 1 89.19 113 ASN B O 1
ATOM 3089 N N . ASP B 1 114 ? -23.5 -3.326 -5.074 1 86.75 114 ASP B N 1
ATOM 3090 C CA . ASP B 1 114 ? -22.672 -3.637 -6.23 1 86.75 114 ASP B CA 1
ATOM 3091 C C . ASP B 1 114 ? -22.25 -5.102 -6.219 1 86.75 114 ASP B C 1
ATOM 3093 O O . ASP B 1 114 ? -22.016 -5.699 -7.273 1 86.75 114 ASP B O 1
ATOM 3097 N N . ILE B 1 115 ? -22.094 -5.641 -5.051 1 90.56 115 ILE B N 1
ATOM 3098 C CA . ILE B 1 115 ? -21.672 -7.031 -4.93 1 90.56 115 ILE B CA 1
ATOM 3099 C C . ILE B 1 115 ? -22.641 -7.938 -5.688 1 90.56 115 ILE B C 1
ATOM 3101 O O . ILE B 1 115 ? -22.219 -8.906 -6.324 1 90.56 115 ILE B O 1
ATOM 3105 N N . ASP B 1 116 ? -23.922 -7.602 -5.652 1 90.75 116 ASP B N 1
ATOM 3106 C CA . ASP B 1 116 ? -24.938 -8.422 -6.316 1 90.75 116 ASP B CA 1
ATOM 3107 C C . ASP B 1 116 ? -24.766 -8.375 -7.832 1 90.75 116 ASP B C 1
ATOM 3109 O O . ASP B 1 116 ? -25.234 -9.273 -8.539 1 90.75 116 ASP B O 1
ATOM 3113 N N . LYS B 1 117 ? -24.141 -7.465 -8.32 1 87.81 117 LYS B N 1
ATOM 3114 C CA . LYS B 1 117 ? -24.016 -7.27 -9.766 1 87.81 117 LYS B CA 1
ATOM 3115 C C . LYS B 1 117 ? -22.75 -7.938 -10.297 1 87.81 117 LYS B C 1
ATOM 3117 O O . LYS B 1 117 ? -22.516 -7.949 -11.508 1 87.81 117 LYS B O 1
ATOM 3122 N N . LEU B 1 118 ? -21.906 -8.492 -9.438 1 91.25 118 LEU B N 1
ATOM 3123 C CA . LEU B 1 118 ? -20.672 -9.133 -9.867 1 91.25 118 LEU B CA 1
ATOM 3124 C C . LEU B 1 118 ? -20.969 -10.367 -10.719 1 91.25 118 LEU B C 1
ATOM 3126 O O . LEU B 1 118 ? -21.859 -11.148 -10.398 1 91.25 118 LEU B O 1
ATOM 3130 N N . ASP B 1 119 ? -20.328 -10.477 -11.828 1 91.44 119 ASP B N 1
ATOM 3131 C CA . ASP B 1 119 ? -20.391 -11.688 -12.648 1 91.44 119 ASP B CA 1
ATOM 3132 C C . ASP B 1 119 ? -19.531 -12.797 -12.055 1 91.44 119 ASP B C 1
ATOM 3134 O O . ASP B 1 119 ? -18.359 -12.953 -12.422 1 91.44 119 ASP B O 1
ATOM 3138 N N . MET B 1 120 ? -20.156 -13.68 -11.25 1 92.81 120 MET B N 1
ATOM 3139 C CA . MET B 1 120 ? -19.422 -14.703 -10.508 1 92.81 120 MET B CA 1
ATOM 3140 C C . MET B 1 120 ? -18.891 -15.781 -11.438 1 92.81 120 MET B C 1
ATOM 3142 O O . MET B 1 120 ? -17.859 -16.391 -11.164 1 92.81 120 MET B O 1
ATOM 3146 N N . THR B 1 121 ? -19.578 -15.984 -12.484 1 94.06 121 THR B N 1
ATOM 3147 C CA . THR B 1 121 ? -19.109 -16.969 -13.461 1 94.06 121 THR B CA 1
ATOM 3148 C C . THR B 1 121 ? -17.812 -16.484 -14.133 1 94.06 121 THR B C 1
ATOM 3150 O O . THR B 1 121 ? -16.891 -17.266 -14.328 1 94.06 121 THR B O 1
ATOM 3153 N N . ALA B 1 122 ? -17.828 -15.242 -14.445 1 92.81 122 ALA B N 1
ATOM 3154 C CA . ALA B 1 122 ? -16.609 -14.656 -15.016 1 92.81 122 ALA B CA 1
ATOM 3155 C C . ALA B 1 122 ? -15.453 -14.727 -14.023 1 92.81 122 ALA B C 1
ATOM 3157 O O . ALA B 1 122 ? -14.312 -15.008 -14.406 1 92.81 122 ALA B O 1
ATOM 3158 N N . LEU B 1 123 ? -15.711 -14.516 -12.805 1 92.94 123 LEU B N 1
ATOM 3159 C CA . LEU B 1 123 ? -14.68 -14.555 -11.781 1 92.94 123 LEU B CA 1
ATOM 3160 C C . LEU B 1 123 ? -14.164 -15.969 -11.578 1 92.94 123 LEU B C 1
ATOM 3162 O O . LEU B 1 123 ? -12.977 -16.172 -11.297 1 92.94 123 LEU B O 1
ATOM 3166 N N . GLU B 1 124 ? -15 -16.906 -11.727 1 93.75 124 GLU B N 1
ATOM 3167 C CA . GLU B 1 124 ? -14.562 -18.297 -11.68 1 93.75 124 GLU B CA 1
ATOM 3168 C C . GLU B 1 124 ? -13.578 -18.609 -12.805 1 93.75 124 GLU B C 1
ATOM 3170 O O . GLU B 1 124 ? -12.594 -19.312 -12.594 1 93.75 124 GLU B O 1
ATOM 3175 N N . ARG B 1 125 ? -13.906 -18.141 -13.898 1 95 125 ARG B N 1
ATOM 3176 C CA . ARG B 1 125 ? -13 -18.312 -15.031 1 95 125 ARG B CA 1
ATOM 3177 C C . ARG B 1 125 ? -11.648 -17.656 -14.75 1 95 125 ARG B C 1
ATOM 3179 O O . ARG B 1 125 ? -10.602 -18.219 -15.078 1 95 125 ARG B O 1
ATOM 3186 N N . LEU B 1 126 ? -11.688 -16.453 -14.18 1 94.12 126 LEU B N 1
ATOM 3187 C CA . LEU B 1 126 ? -10.469 -15.758 -13.82 1 94.12 126 LEU B CA 1
ATOM 3188 C C . LEU B 1 126 ? -9.617 -16.594 -12.875 1 94.12 126 LEU B C 1
ATOM 3190 O O . LEU B 1 126 ? -8.398 -16.703 -13.062 1 94.12 126 LEU B O 1
ATOM 3194 N N . VAL B 1 127 ? -10.266 -17.141 -11.922 1 93.38 127 VAL B N 1
ATOM 3195 C CA . VAL B 1 127 ? -9.586 -17.984 -10.945 1 93.38 127 VAL B CA 1
ATOM 3196 C C . VAL B 1 127 ? -8.914 -19.156 -11.648 1 93.38 127 VAL B C 1
ATOM 3198 O O . VAL B 1 127 ? -7.758 -19.484 -11.367 1 93.38 127 VAL B O 1
ATOM 3201 N N . LYS B 1 128 ? -9.617 -19.781 -12.531 1 94.75 128 LYS B N 1
ATOM 3202 C CA . LYS B 1 128 ? -9.086 -20.922 -13.281 1 94.75 128 LYS B CA 1
ATOM 3203 C C . LYS B 1 128 ? -7.883 -20.5 -14.117 1 94.75 128 LYS B C 1
ATOM 3205 O O . LYS B 1 128 ? -6.883 -21.234 -14.172 1 94.75 128 LYS B O 1
ATOM 3210 N N . ILE B 1 129 ? -8.023 -19.406 -14.75 1 95.38 129 ILE B N 1
ATOM 3211 C CA . ILE B 1 129 ? -6.934 -18.906 -15.586 1 95.38 129 ILE B CA 1
ATOM 3212 C C . ILE B 1 129 ? -5.684 -18.688 -14.727 1 95.38 129 ILE B C 1
ATOM 3214 O O . ILE B 1 129 ? -4.602 -19.172 -15.078 1 95.38 129 ILE B O 1
ATOM 3218 N N . ILE B 1 130 ? -5.828 -18.016 -13.617 1 94.5 130 ILE B N 1
ATOM 3219 C CA . ILE B 1 130 ? -4.707 -17.703 -12.742 1 94.5 130 ILE B CA 1
ATOM 3220 C C . ILE B 1 130 ? -4.035 -18.984 -12.273 1 94.5 130 ILE B C 1
ATOM 3222 O O . ILE B 1 130 ? -2.805 -19.094 -12.266 1 94.5 130 ILE B O 1
ATOM 3226 N N . ASN B 1 131 ? -4.879 -19.953 -11.992 1 93.12 131 ASN B N 1
ATOM 3227 C CA . ASN B 1 131 ? -4.355 -21.203 -11.445 1 93.12 131 ASN B CA 1
ATOM 3228 C C . ASN B 1 131 ? -3.545 -21.969 -12.484 1 93.12 131 ASN B C 1
ATOM 3230 O O . ASN B 1 131 ? -2.82 -22.906 -12.141 1 93.12 131 ASN B O 1
ATOM 3234 N N . ASN B 1 132 ? -3.674 -21.656 -13.688 1 93.56 132 ASN B N 1
ATOM 3235 C CA . ASN B 1 132 ? -2.961 -22.344 -14.758 1 93.56 132 ASN B CA 1
ATOM 3236 C C . ASN B 1 132 ? -1.566 -21.75 -14.969 1 93.56 132 ASN B C 1
ATOM 3238 O O . ASN B 1 132 ? -0.775 -22.281 -15.742 1 93.56 132 ASN B O 1
ATOM 3242 N N . TYR B 1 133 ? -1.257 -20.703 -14.297 1 92.94 133 TYR B N 1
ATOM 3243 C CA . TYR B 1 133 ? 0.052 -20.062 -14.43 1 92.94 133 TYR B CA 1
ATOM 3244 C C . TYR B 1 133 ? 0.896 -20.297 -13.18 1 92.94 133 TYR B C 1
ATOM 3246 O O . TYR B 1 133 ? 0.379 -20.281 -12.062 1 92.94 133 TYR B O 1
ATOM 3254 N N . LYS B 1 134 ? 2.107 -20.453 -13.43 1 90.19 134 LYS B N 1
ATOM 3255 C CA . LYS B 1 134 ? 3.031 -20.609 -12.312 1 90.19 134 LYS B CA 1
ATOM 3256 C C . LYS B 1 134 ? 3.514 -19.25 -11.797 1 90.19 134 LYS B C 1
ATOM 3258 O O . LYS B 1 134 ? 3.93 -19.125 -10.641 1 90.19 134 LYS B O 1
ATOM 3263 N N . GLN B 1 135 ? 3.504 -18.297 -12.617 1 95 135 GLN B N 1
ATOM 3264 C CA . GLN B 1 135 ? 3.967 -16.953 -12.281 1 95 135 GLN B CA 1
ATOM 3265 C C . GLN B 1 135 ? 2.932 -15.898 -12.672 1 95 135 GLN B C 1
ATOM 3267 O O . GLN B 1 135 ? 2.418 -15.914 -13.789 1 95 135 GLN B O 1
ATOM 3272 N N . VAL B 1 136 ? 2.598 -15.023 -11.727 1 96.69 136 VAL B N 1
ATOM 3273 C CA . VAL B 1 136 ? 1.628 -13.961 -11.945 1 96.69 136 VAL B CA 1
ATOM 3274 C C . VAL B 1 136 ? 2.199 -12.633 -11.461 1 96.69 136 VAL B C 1
ATOM 3276 O O . VAL B 1 136 ? 2.824 -12.57 -10.398 1 96.69 136 VAL B O 1
ATOM 3279 N N . LEU B 1 137 ? 2.09 -11.594 -12.242 1 97.25 137 LEU B N 1
ATOM 3280 C CA . LEU B 1 137 ? 2.465 -10.234 -11.875 1 97.25 137 LEU B CA 1
ATOM 3281 C C . LEU B 1 137 ? 1.229 -9.359 -11.711 1 97.25 137 LEU B C 1
ATOM 3283 O O . LEU B 1 137 ? 0.421 -9.234 -12.641 1 97.25 137 LEU B O 1
ATOM 3287 N N . PHE B 1 138 ? 1.1 -8.742 -10.562 1 95.94 138 PHE B N 1
ATOM 3288 C CA . PHE B 1 138 ? 0.05 -7.766 -10.305 1 95.94 138 PHE B CA 1
ATOM 3289 C C . PHE B 1 138 ? 0.593 -6.348 -10.43 1 95.94 138 PHE B C 1
ATOM 3291 O O . PHE B 1 138 ? 1.599 -6.004 -9.805 1 95.94 138 PHE B O 1
ATOM 3298 N N . ILE B 1 139 ? -0.072 -5.52 -11.203 1 94.5 139 ILE B N 1
ATOM 3299 C CA . ILE B 1 139 ? 0.343 -4.129 -11.312 1 94.5 139 ILE B CA 1
ATOM 3300 C C . ILE B 1 139 ? -0.863 -3.213 -11.109 1 94.5 139 ILE B C 1
ATOM 3302 O O . ILE B 1 139 ? -1.995 -3.59 -11.422 1 94.5 139 ILE B O 1
ATOM 3306 N N . GLY B 1 140 ? -0.622 -2.051 -10.562 1 90.44 140 GLY B N 1
ATOM 3307 C CA . GLY B 1 140 ? -1.642 -1.047 -10.305 1 90.44 140 GLY B CA 1
ATOM 3308 C C . GLY B 1 140 ? -1.068 0.285 -9.859 1 90.44 140 GLY B C 1
ATOM 3309 O O . GLY B 1 140 ? 0.138 0.514 -9.961 1 90.44 140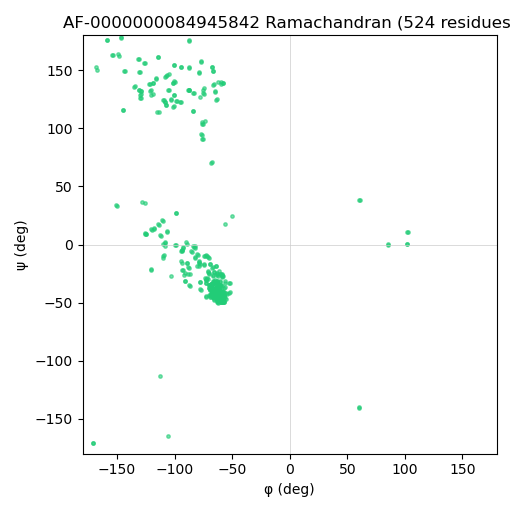 GLY B O 1
ATOM 3310 N N . SER B 1 141 ? -1.956 1.111 -9.445 1 80.69 141 SER B N 1
ATOM 3311 C CA . SER B 1 141 ? -1.546 2.418 -8.938 1 80.69 141 SER B CA 1
ATOM 3312 C C . SER B 1 141 ? -1.234 2.361 -7.445 1 80.69 141 SER B C 1
ATOM 3314 O O . SER B 1 141 ? -1.398 1.317 -6.812 1 80.69 141 SER B O 1
ATOM 3316 N N . GLU B 1 142 ? -0.758 3.49 -6.863 1 74.06 142 GLU B N 1
ATOM 3317 C CA . GLU B 1 142 ? -0.451 3.586 -5.438 1 74.06 142 GLU B CA 1
ATOM 3318 C C . GLU B 1 142 ? -1.688 3.307 -4.586 1 74.06 142 GLU B C 1
ATOM 3320 O O . GLU B 1 142 ? -1.58 2.748 -3.492 1 74.06 142 GLU B O 1
ATOM 3325 N N . PHE B 1 143 ? -2.857 3.551 -5.188 1 70.12 143 PHE B N 1
ATOM 3326 C CA . PHE B 1 143 ? -4.105 3.41 -4.445 1 70.12 143 PHE B CA 1
ATOM 3327 C C . PHE B 1 143 ? -4.508 1.945 -4.332 1 70.12 143 PHE B C 1
ATOM 3329 O O . PHE B 1 143 ? -5.355 1.59 -3.512 1 70.12 143 PHE B O 1
ATOM 3336 N N . SER B 1 144 ? -3.895 1.124 -5.113 1 77.81 144 SER B N 1
ATOM 3337 C CA . SER B 1 144 ? -4.262 -0.288 -5.102 1 77.81 144 SER B CA 1
ATOM 3338 C C . SER B 1 144 ? -3.174 -1.136 -4.449 1 77.81 144 SER B C 1
ATOM 3340 O O . SER B 1 144 ? -3.316 -2.355 -4.332 1 77.81 144 SER B O 1
ATOM 3342 N N . LEU B 1 145 ? -2.141 -0.49 -3.992 1 76.38 145 LEU B N 1
ATOM 3343 C CA . LEU B 1 145 ? -0.94 -1.225 -3.609 1 76.38 145 LEU B CA 1
ATOM 3344 C C . LEU B 1 145 ? -1.224 -2.156 -2.436 1 76.38 145 LEU B C 1
ATOM 3346 O O . LEU B 1 145 ? -0.758 -3.297 -2.418 1 76.38 145 LEU B O 1
ATOM 3350 N N . ALA B 1 146 ? -1.996 -1.645 -1.447 1 74.94 146 ALA B N 1
ATOM 3351 C CA . ALA B 1 146 ? -2.291 -2.494 -0.296 1 74.94 146 ALA B CA 1
ATOM 3352 C C . ALA B 1 146 ? -3.059 -3.744 -0.718 1 74.94 146 ALA B C 1
ATOM 3354 O O . ALA B 1 146 ? -2.748 -4.852 -0.271 1 74.94 146 ALA B O 1
ATOM 3355 N N . ASN B 1 147 ? -3.99 -3.551 -1.563 1 81.06 147 ASN B N 1
ATOM 3356 C CA . ASN B 1 147 ? -4.785 -4.68 -2.037 1 81.06 147 ASN B CA 1
ATOM 3357 C C . ASN B 1 147 ? -3.953 -5.633 -2.891 1 81.06 147 ASN B C 1
ATOM 3359 O O . ASN B 1 147 ? -4.082 -6.852 -2.77 1 81.06 147 ASN B O 1
ATOM 3363 N N . ILE B 1 148 ? -3.109 -5.074 -3.721 1 87.56 148 ILE B N 1
ATOM 3364 C CA . ILE B 1 148 ? -2.236 -5.883 -4.562 1 87.56 148 ILE B CA 1
ATOM 3365 C C . ILE B 1 148 ? -1.303 -6.719 -3.689 1 87.56 148 ILE B C 1
ATOM 3367 O O . ILE B 1 148 ? -1.086 -7.902 -3.955 1 87.56 148 ILE B O 1
ATOM 3371 N N . TYR B 1 149 ? -0.853 -6.086 -2.666 1 84.38 149 TYR B N 1
ATOM 3372 C CA . TYR B 1 149 ? 0.037 -6.805 -1.759 1 84.38 149 TYR B CA 1
ATOM 3373 C C . TYR B 1 149 ? -0.688 -7.965 -1.087 1 84.38 149 TYR B C 1
ATOM 3375 O O . TYR B 1 149 ? -0.132 -9.055 -0.955 1 84.38 149 TYR B O 1
ATOM 3383 N N . LEU B 1 150 ? -1.879 -7.75 -0.682 1 79.75 150 LEU B N 1
ATOM 3384 C CA . LEU B 1 150 ? -2.662 -8.805 -0.041 1 79.75 150 LEU B CA 1
ATOM 3385 C C . LEU B 1 150 ? -2.887 -9.969 -0.996 1 79.75 150 LEU B C 1
ATOM 3387 O O . LEU B 1 150 ? -2.719 -11.133 -0.615 1 79.75 150 LEU B O 1
ATOM 3391 N N . VAL B 1 151 ? -3.201 -9.641 -2.189 1 86.94 151 VAL B N 1
ATOM 3392 C CA . VAL B 1 151 ? -3.441 -10.688 -3.176 1 86.94 151 VAL B CA 1
ATOM 3393 C C . VAL B 1 151 ? -2.141 -11.438 -3.469 1 86.94 151 VAL B C 1
ATOM 3395 O O . VAL B 1 151 ? -2.137 -12.664 -3.598 1 86.94 151 VAL B O 1
ATOM 3398 N N . GLN B 1 152 ? -1.096 -10.68 -3.549 1 89.75 152 GLN B N 1
ATOM 3399 C CA . GLN B 1 152 ? 0.212 -11.281 -3.787 1 89.75 152 GLN B CA 1
ATOM 3400 C C . GLN B 1 152 ? 0.548 -12.312 -2.709 1 89.75 152 GLN B C 1
ATOM 3402 O O . GLN B 1 152 ? 0.913 -13.445 -3.02 1 89.75 152 GLN B O 1
ATOM 3407 N N . LEU B 1 153 ? 0.375 -11.93 -1.474 1 84 153 LEU B N 1
ATOM 3408 C CA . LEU B 1 153 ? 0.69 -12.828 -0.364 1 84 153 LEU B CA 1
ATOM 3409 C C . LEU B 1 153 ? -0.187 -14.07 -0.405 1 84 153 LEU B C 1
ATOM 3411 O O . LEU B 1 153 ? 0.295 -15.188 -0.174 1 84 153 LEU B O 1
ATOM 3415 N N . GLU B 1 154 ? -1.382 -13.844 -0.736 1 81.25 154 GLU B N 1
ATOM 3416 C CA . GLU B 1 154 ? -2.311 -14.969 -0.792 1 81.25 154 GLU B CA 1
ATOM 3417 C C . GLU B 1 154 ? -1.922 -15.953 -1.892 1 81.25 154 GLU B C 1
ATOM 3419 O O . GLU B 1 154 ? -1.942 -17.172 -1.681 1 81.25 154 GLU B O 1
ATOM 3424 N N . MET B 1 155 ? -1.591 -15.461 -2.955 1 88.88 155 MET B N 1
ATOM 3425 C CA . MET B 1 155 ? -1.214 -16.328 -4.066 1 88.88 155 MET B CA 1
ATOM 3426 C C . MET B 1 155 ? 0.048 -17.109 -3.738 1 88.88 155 MET B C 1
ATOM 3428 O O . MET B 1 155 ? 0.142 -18.297 -4.055 1 88.88 155 MET B O 1
ATOM 3432 N N . VAL B 1 156 ? 0.916 -16.438 -3.107 1 88.94 156 VAL B N 1
ATOM 3433 C CA . VAL B 1 156 ? 2.154 -17.109 -2.721 1 88.94 156 VAL B CA 1
ATOM 3434 C C . VAL B 1 156 ? 1.848 -18.234 -1.732 1 88.94 156 VAL B C 1
ATOM 3436 O O . VAL B 1 156 ? 2.416 -19.328 -1.826 1 88.94 156 VAL B O 1
ATOM 3439 N N . GLN B 1 157 ? 0.954 -17.906 -0.895 1 84.25 157 GLN B N 1
ATOM 3440 C CA . GLN B 1 157 ? 0.529 -18.906 0.09 1 84.25 157 GLN B CA 1
ATOM 3441 C C . GLN B 1 157 ? -0.018 -20.156 -0.589 1 84.25 157 GLN B C 1
ATOM 3443 O O . GLN B 1 157 ? 0.109 -21.25 -0.059 1 84.25 157 GLN B O 1
ATOM 3448 N N . TYR B 1 158 ? -0.487 -20 -1.712 1 85.62 158 TYR B N 1
ATOM 3449 C CA . TYR B 1 158 ? -1.134 -21.109 -2.383 1 85.62 158 TYR B CA 1
ATOM 3450 C C . TYR B 1 158 ? -0.262 -21.656 -3.512 1 85.62 158 TYR B C 1
ATOM 3452 O O . TYR B 1 158 ? -0.753 -22.344 -4.41 1 85.62 158 TYR B O 1
ATOM 3460 N N . GLY B 1 159 ? 0.884 -21.25 -3.549 1 85 159 GLY B N 1
ATOM 3461 C CA . GLY B 1 159 ? 1.864 -21.922 -4.395 1 85 159 GLY B CA 1
ATOM 3462 C C . GLY B 1 159 ? 2.133 -21.188 -5.691 1 85 159 GLY B C 1
ATOM 3463 O O . GLY B 1 159 ? 2.877 -21.672 -6.547 1 85 159 GLY B O 1
ATOM 3464 N N . ILE B 1 160 ? 1.522 -20.078 -5.941 1 90.81 160 ILE B N 1
ATOM 3465 C CA . ILE B 1 160 ? 1.77 -19.266 -7.129 1 90.81 160 ILE B CA 1
ATOM 3466 C C . ILE B 1 160 ? 2.92 -18.297 -6.863 1 90.81 160 ILE B C 1
ATOM 3468 O O . ILE B 1 160 ? 2.996 -17.688 -5.789 1 90.81 160 ILE B O 1
ATOM 3472 N N . ASN B 1 161 ? 3.863 -18.219 -7.805 1 93.06 161 ASN B N 1
ATOM 3473 C CA . ASN B 1 161 ? 4.883 -17.172 -7.754 1 93.06 161 ASN B CA 1
ATOM 3474 C C . ASN B 1 161 ? 4.32 -15.812 -8.18 1 93.06 161 ASN B C 1
ATOM 3476 O O . ASN B 1 161 ? 4.352 -15.469 -9.359 1 93.06 161 ASN B O 1
ATOM 3480 N N . ALA B 1 162 ? 3.838 -15.102 -7.199 1 94.62 162 ALA B N 1
ATOM 3481 C CA . ALA B 1 162 ? 3.201 -13.82 -7.48 1 94.62 162 ALA B CA 1
ATOM 3482 C C . ALA B 1 162 ? 4.141 -12.664 -7.168 1 94.62 162 ALA B C 1
ATOM 3484 O O . ALA B 1 162 ? 4.848 -12.68 -6.156 1 94.62 162 ALA B O 1
ATOM 3485 N N . TYR B 1 163 ? 4.125 -11.664 -8.047 1 94.94 163 TYR B N 1
ATOM 3486 C CA . TYR B 1 163 ? 4.965 -10.477 -7.926 1 94.94 163 TYR B CA 1
ATOM 3487 C C . TYR B 1 163 ? 4.125 -9.203 -7.984 1 94.94 163 TYR B C 1
ATOM 3489 O O . TYR B 1 163 ? 3.008 -9.211 -8.508 1 94.94 163 TYR B O 1
ATOM 3497 N N . SER B 1 164 ? 4.688 -8.195 -7.414 1 93.94 164 SER B N 1
ATOM 3498 C CA . SER B 1 164 ? 4.188 -6.832 -7.539 1 93.94 164 SER B CA 1
ATOM 3499 C C . SER B 1 164 ? 5.305 -5.812 -7.344 1 93.94 164 SER B C 1
ATOM 3501 O O . SER B 1 164 ? 6.395 -6.16 -6.883 1 93.94 164 SER B O 1
ATOM 3503 N N . TYR B 1 165 ? 5.035 -4.602 -7.773 1 90.06 165 TYR B N 1
ATOM 3504 C CA . TYR B 1 165 ? 6.023 -3.541 -7.617 1 90.06 165 TYR B CA 1
ATOM 3505 C C . TYR B 1 165 ? 5.375 -2.264 -7.094 1 90.06 165 TYR B C 1
ATOM 3507 O O . TYR B 1 165 ? 4.359 -1.81 -7.629 1 90.06 165 TYR B O 1
ATOM 3515 N N . ASN B 1 166 ? 6.008 -1.651 -6.176 1 80.12 166 ASN B N 1
ATOM 3516 C CA . ASN B 1 166 ? 5.438 -0.506 -5.473 1 80.12 166 ASN B CA 1
ATOM 3517 C C . ASN B 1 166 ? 5.867 0.812 -6.109 1 80.12 166 ASN B C 1
ATOM 3519 O O . ASN B 1 166 ? 5.328 1.87 -5.777 1 80.12 166 ASN B O 1
ATOM 3523 N N . ASP B 1 167 ? 6.852 0.741 -6.941 1 81.38 167 ASP B N 1
ATOM 3524 C CA . ASP B 1 167 ? 7.43 1.932 -7.559 1 81.38 167 ASP B CA 1
ATOM 3525 C C . ASP B 1 167 ? 7.316 1.87 -9.078 1 81.38 167 ASP B C 1
ATOM 3527 O O . ASP B 1 167 ? 7.734 0.89 -9.703 1 81.38 167 ASP B O 1
ATOM 3531 N N . PRO B 1 168 ? 6.777 2.965 -9.602 1 82.31 168 PRO B N 1
ATOM 3532 C CA . PRO B 1 168 ? 6.586 2.943 -11.055 1 82.31 168 PRO B CA 1
ATOM 3533 C C . PRO B 1 168 ? 7.891 2.742 -11.82 1 82.31 168 PRO B C 1
ATOM 3535 O O . PRO B 1 168 ? 7.898 2.119 -12.883 1 82.31 168 PRO B O 1
ATOM 3538 N N . ILE B 1 169 ? 8.992 3.293 -11.344 1 83.94 169 ILE B N 1
ATOM 3539 C CA . ILE B 1 169 ? 10.273 3.135 -12.016 1 83.94 169 ILE B CA 1
ATOM 3540 C C . ILE B 1 169 ? 10.734 1.681 -11.922 1 83.94 169 ILE B C 1
ATOM 3542 O O . ILE B 1 169 ? 11.172 1.098 -12.922 1 83.94 169 ILE B O 1
ATOM 3546 N N . ILE B 1 170 ? 10.57 1.104 -10.781 1 87.19 170 ILE B N 1
ATOM 3547 C CA . ILE B 1 170 ? 10.914 -0.297 -10.562 1 87.19 170 ILE B CA 1
ATOM 3548 C C . ILE B 1 170 ? 10 -1.186 -11.406 1 87.19 170 ILE B C 1
ATOM 3550 O O . ILE B 1 170 ? 10.461 -2.15 -12.023 1 87.19 170 ILE B O 1
ATOM 3554 N N . MET B 1 171 ? 8.766 -0.81 -11.43 1 90.94 171 MET B N 1
ATOM 3555 C CA . MET B 1 171 ? 7.793 -1.549 -12.227 1 90.94 171 MET B CA 1
ATOM 3556 C C . MET B 1 171 ? 8.18 -1.556 -13.695 1 90.94 171 MET B C 1
ATOM 3558 O O . MET B 1 171 ? 8.219 -2.611 -14.328 1 90.94 171 MET B O 1
ATOM 3562 N N . ALA B 1 172 ? 8.508 -0.417 -14.219 1 90.12 172 ALA B N 1
ATOM 3563 C CA . ALA B 1 172 ? 8.875 -0.299 -15.625 1 90.12 172 ALA B CA 1
ATOM 3564 C C . ALA B 1 172 ? 10.102 -1.143 -15.945 1 90.12 172 ALA B C 1
ATOM 3566 O O . ALA B 1 172 ? 10.125 -1.861 -16.953 1 90.12 172 ALA B O 1
ATOM 3567 N N . GLU B 1 173 ? 11.039 -1.049 -15.109 1 90.19 173 GLU B N 1
ATOM 3568 C CA . GLU B 1 173 ? 12.281 -1.784 -15.328 1 90.19 173 GLU B CA 1
ATOM 3569 C C . GLU B 1 173 ? 12.039 -3.291 -15.305 1 90.19 173 GLU B C 1
ATOM 3571 O O . GLU B 1 173 ? 12.578 -4.023 -16.141 1 90.19 173 GLU B O 1
ATOM 3576 N N . ASN B 1 174 ? 11.289 -3.762 -14.398 1 93 174 ASN B N 1
ATOM 3577 C CA . ASN B 1 174 ? 11.055 -5.195 -14.266 1 93 174 ASN B CA 1
ATOM 3578 C C . ASN B 1 174 ? 10.156 -5.727 -15.375 1 93 174 ASN B C 1
ATOM 3580 O O . ASN B 1 174 ? 10.281 -6.883 -15.781 1 93 174 ASN B O 1
ATOM 3584 N N . LEU B 1 175 ? 9.305 -4.898 -15.828 1 93.56 175 LEU B N 1
ATOM 3585 C CA . LEU B 1 175 ? 8.469 -5.289 -16.953 1 93.56 175 LEU B CA 1
ATOM 3586 C C . LEU B 1 175 ? 9.32 -5.602 -18.188 1 93.56 175 LEU B C 1
ATOM 3588 O O . LEU B 1 175 ? 9.016 -6.531 -18.938 1 93.56 175 LEU B O 1
ATOM 3592 N N . ARG B 1 176 ? 10.367 -4.891 -18.344 1 91.44 176 ARG B N 1
ATOM 3593 C CA . ARG B 1 176 ? 11.227 -5.066 -19.516 1 91.44 176 ARG B CA 1
ATOM 3594 C C . ARG B 1 176 ? 11.891 -6.438 -19.5 1 91.44 176 ARG B C 1
ATOM 3596 O O . ARG B 1 176 ? 12.227 -6.977 -20.562 1 91.44 176 ARG B O 1
ATOM 3603 N N . SER B 1 177 ? 12.023 -7.035 -18.375 1 88.81 177 SER B N 1
ATOM 3604 C CA . SER B 1 177 ? 12.727 -8.312 -18.266 1 88.81 177 SER B CA 1
ATOM 3605 C C . SER B 1 177 ? 11.773 -9.43 -17.844 1 88.81 177 SER B C 1
ATOM 3607 O O . SER B 1 177 ? 12.211 -10.469 -17.344 1 88.81 177 SER B O 1
ATOM 3609 N N . LEU B 1 178 ? 10.492 -9.203 -17.984 1 91.62 178 LEU B N 1
ATOM 3610 C CA . LEU B 1 178 ? 9.492 -10.164 -17.531 1 91.62 178 LEU B CA 1
ATOM 3611 C C . LEU B 1 178 ? 9.562 -11.445 -18.359 1 91.62 178 LEU B C 1
ATOM 3613 O O . LEU B 1 178 ? 9.711 -11.398 -19.578 1 91.62 178 LEU B O 1
ATOM 3617 N N . LYS B 1 179 ? 9.461 -12.547 -17.688 1 88.62 179 LYS B N 1
ATOM 3618 C CA . LYS B 1 179 ? 9.445 -13.836 -18.375 1 88.62 179 LYS B CA 1
ATOM 3619 C C . LYS B 1 179 ? 8.188 -13.992 -19.219 1 88.62 179 LYS B C 1
ATOM 3621 O O . LYS B 1 179 ? 7.102 -13.562 -18.812 1 88.62 179 LYS B O 1
ATOM 3626 N N . GLU B 1 180 ? 8.273 -14.719 -20.297 1 86.94 180 GLU B N 1
ATOM 3627 C CA . GLU B 1 180 ? 7.199 -14.844 -21.266 1 86.94 180 GLU B CA 1
ATOM 3628 C C . GLU B 1 180 ? 6 -15.578 -20.688 1 86.94 180 GLU B C 1
ATOM 3630 O O . GLU B 1 180 ? 4.852 -15.297 -21.047 1 86.94 180 GLU B O 1
ATOM 3635 N N . ASP B 1 181 ? 6.188 -16.422 -19.719 1 90.12 181 ASP B N 1
ATOM 3636 C CA . ASP B 1 181 ? 5.082 -17.234 -19.219 1 90.12 181 ASP B CA 1
ATOM 3637 C C . ASP B 1 181 ? 4.477 -16.625 -17.953 1 90.12 181 ASP B C 1
ATOM 3639 O O . ASP B 1 181 ? 3.82 -17.312 -17.172 1 90.12 181 ASP B O 1
ATOM 3643 N N . THR B 1 182 ? 4.621 -15.344 -17.859 1 96.19 182 THR B N 1
ATOM 3644 C CA . THR B 1 182 ? 4.051 -14.641 -16.703 1 96.19 182 THR B CA 1
ATOM 3645 C C . THR B 1 182 ? 2.711 -14.008 -17.078 1 96.19 182 THR B C 1
ATOM 3647 O O . THR B 1 182 ? 2.605 -13.297 -18.078 1 96.19 182 THR B O 1
ATOM 3650 N N . LEU B 1 183 ? 1.674 -14.383 -16.312 1 97.81 183 LEU B N 1
ATOM 3651 C CA . LEU B 1 183 ? 0.395 -13.695 -16.453 1 97.81 183 LEU B CA 1
ATOM 3652 C C . LEU B 1 183 ? 0.45 -12.312 -15.797 1 97.81 183 LEU B C 1
ATOM 3654 O O . LEU B 1 183 ? 0.904 -12.18 -14.664 1 97.81 183 LEU B O 1
ATOM 3658 N N . ILE B 1 184 ? 0.017 -11.281 -16.531 1 97.38 184 ILE B N 1
ATOM 3659 C CA . ILE B 1 184 ? -0.045 -9.938 -15.984 1 97.38 184 ILE B CA 1
ATOM 3660 C C . ILE B 1 184 ? -1.49 -9.586 -15.641 1 97.38 184 ILE B C 1
ATOM 3662 O O . ILE B 1 184 ? -2.377 -9.672 -16.484 1 97.38 184 ILE B O 1
ATOM 3666 N N . ILE B 1 185 ? -1.725 -9.195 -14.43 1 96.38 185 ILE B N 1
ATOM 3667 C CA . ILE B 1 185 ? -3.031 -8.719 -13.992 1 96.38 185 ILE B CA 1
ATOM 3668 C C . ILE B 1 185 ? -2.941 -7.242 -13.602 1 96.38 185 ILE B C 1
ATOM 3670 O O . ILE B 1 185 ? -2.283 -6.891 -12.625 1 96.38 185 ILE B O 1
ATOM 3674 N N . CYS B 1 186 ? -3.607 -6.434 -14.344 1 93.5 186 CYS B N 1
ATOM 3675 C CA . CYS B 1 186 ? -3.676 -4.996 -14.109 1 93.5 186 CYS B CA 1
ATOM 3676 C C . CYS B 1 186 ? -4.914 -4.633 -13.305 1 93.5 186 CYS B C 1
ATOM 3678 O O . CYS B 1 186 ? -6.039 -4.949 -13.703 1 93.5 186 CYS B O 1
ATOM 3680 N N . ILE B 1 187 ? -4.699 -4 -12.18 1 90.06 187 ILE B N 1
ATOM 3681 C CA . ILE B 1 187 ? -5.797 -3.549 -11.328 1 90.06 187 ILE B CA 1
ATOM 3682 C C . ILE B 1 187 ? -5.922 -2.029 -11.414 1 90.06 187 ILE B C 1
ATOM 3684 O O . ILE B 1 187 ? -4.977 -1.302 -11.109 1 90.06 187 ILE B O 1
ATOM 3688 N N . SER B 1 188 ? -7.066 -1.594 -11.844 1 85.5 188 SER B N 1
ATOM 3689 C CA . SER B 1 188 ? -7.305 -0.166 -12.023 1 85.5 188 SER B CA 1
ATOM 3690 C C . SER B 1 188 ? -8.75 0.2 -11.688 1 85.5 188 SER B C 1
ATOM 3692 O O . SER B 1 188 ? -9.672 -0.19 -12.406 1 85.5 188 SER B O 1
ATOM 3694 N N . THR B 1 189 ? -8.945 1.033 -10.625 1 80.31 189 THR B N 1
ATOM 3695 C CA . THR B 1 189 ? -10.297 1.473 -10.289 1 80.31 189 THR B CA 1
ATOM 3696 C C . THR B 1 189 ? -10.852 2.398 -11.367 1 80.31 189 THR B C 1
ATOM 3698 O O . THR B 1 189 ? -12.039 2.354 -11.68 1 80.31 189 THR B O 1
ATOM 3701 N N . SER B 1 190 ? -9.984 3.195 -11.977 1 76.38 190 SER B N 1
ATOM 3702 C CA . SER B 1 190 ? -10.391 4.148 -13.008 1 76.38 190 SER B CA 1
ATOM 3703 C C . SER B 1 190 ? -10.383 3.498 -14.391 1 76.38 190 SER B C 1
ATOM 3705 O O . SER B 1 190 ? -10.93 4.059 -15.344 1 76.38 190 SER B O 1
ATOM 3707 N N . GLY B 1 191 ? -9.695 2.43 -14.492 1 77.69 191 GLY B N 1
ATOM 3708 C CA . GLY B 1 191 ? -9.562 1.747 -15.766 1 77.69 191 GLY B CA 1
ATOM 3709 C C . GLY B 1 191 ? -8.445 2.309 -16.625 1 77.69 191 GLY B C 1
ATOM 3710 O O . GLY B 1 191 ? -8.172 1.795 -17.719 1 77.69 191 GLY B O 1
ATOM 3711 N N . GLN B 1 192 ? -7.715 3.379 -16.078 1 77.81 192 GLN B N 1
ATOM 3712 C CA . GLN B 1 192 ? -6.762 4.016 -16.984 1 77.81 192 GLN B CA 1
ATOM 3713 C C . GLN B 1 192 ? -5.586 4.605 -16.203 1 77.81 192 GLN B C 1
ATOM 3715 O O . GLN B 1 192 ? -5.031 5.637 -16.594 1 77.81 192 GLN B O 1
ATOM 3720 N N . TRP B 1 193 ? -5.211 3.947 -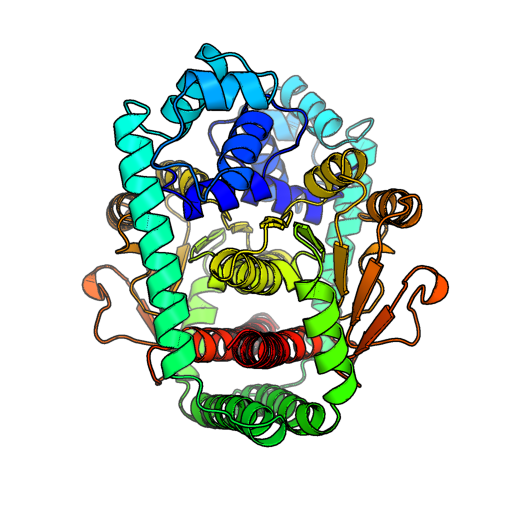15.125 1 78.88 193 TRP B N 1
ATOM 3721 C CA . TRP B 1 193 ? -4.125 4.531 -14.344 1 78.88 193 TRP B CA 1
ATOM 3722 C C . TRP B 1 193 ? -2.838 4.586 -15.156 1 78.88 193 TRP B C 1
ATOM 3724 O O . TRP B 1 193 ? -2.006 5.473 -14.953 1 78.88 193 TRP B O 1
ATOM 3734 N N . TYR B 1 194 ? -2.713 3.766 -16.109 1 80 194 TYR B N 1
ATOM 3735 C CA . TYR B 1 194 ? -1.499 3.658 -16.906 1 80 194 TYR B CA 1
ATOM 3736 C C . TYR B 1 194 ? -1.488 4.695 -18.031 1 80 194 TYR B C 1
ATOM 3738 O O . TYR B 1 194 ? -0.492 4.84 -18.734 1 80 194 TYR B O 1
ATOM 3746 N N . ASN B 1 195 ? -2.535 5.449 -18.109 1 77.38 195 ASN B N 1
ATOM 3747 C CA . ASN B 1 195 ? -2.596 6.496 -19.125 1 77.38 195 ASN B CA 1
ATOM 3748 C C . ASN B 1 195 ? -2.125 7.84 -18.578 1 77.38 195 ASN B C 1
ATOM 3750 O O . ASN B 1 195 ? -1.98 8.805 -19.328 1 77.38 195 ASN B O 1
ATOM 3754 N N . ALA B 1 196 ? -1.867 7.867 -17.281 1 73.25 196 ALA B N 1
ATOM 3755 C CA . ALA B 1 196 ? -1.381 9.117 -16.703 1 73.25 196 ALA B CA 1
ATOM 3756 C C . ALA B 1 196 ? 0.016 9.453 -17.219 1 73.25 196 ALA B C 1
ATOM 3758 O O . ALA B 1 196 ? 0.776 8.555 -17.594 1 73.25 196 ALA B O 1
ATOM 3759 N N . PRO B 1 197 ? 0.352 10.734 -17.25 1 69.75 197 PRO B N 1
ATOM 3760 C CA . PRO B 1 197 ? 1.667 11.133 -17.766 1 69.75 197 PRO B CA 1
ATOM 3761 C C . PRO B 1 197 ? 2.814 10.445 -17.016 1 69.75 197 PRO B C 1
ATOM 3763 O O . PRO B 1 197 ? 3.809 10.055 -17.641 1 69.75 197 PRO B O 1
ATOM 3766 N N . SER B 1 198 ? 2.658 10.164 -15.789 1 70.38 198 SER B N 1
ATOM 3767 C CA . SER B 1 198 ? 3.723 9.594 -14.977 1 70.38 198 SER B CA 1
ATOM 3768 C C . SER B 1 198 ? 3.838 8.086 -15.203 1 70.38 198 SER B C 1
ATOM 3770 O O . SER B 1 198 ? 4.828 7.469 -14.812 1 70.38 198 SER B O 1
ATOM 3772 N N . THR B 1 199 ? 2.844 7.547 -15.953 1 81.38 199 THR B N 1
ATOM 3773 C CA . THR B 1 199 ? 2.842 6.094 -16.109 1 81.38 199 THR B CA 1
ATOM 3774 C C . THR B 1 199 ? 2.812 5.707 -17.578 1 81.38 199 THR B C 1
ATOM 3776 O O . THR B 1 199 ? 2.67 4.527 -17.922 1 81.38 199 THR B O 1
ATOM 3779 N N . LYS B 1 200 ? 2.988 6.664 -18.391 1 81.69 200 LYS B N 1
ATOM 3780 C CA . LYS B 1 200 ? 2.91 6.426 -19.828 1 81.69 200 LYS B CA 1
ATOM 3781 C C . LYS B 1 200 ? 3.961 5.414 -20.266 1 81.69 200 LYS B C 1
ATOM 3783 O O . LYS B 1 200 ? 3.693 4.578 -21.141 1 81.69 200 LYS B O 1
ATOM 3788 N N . GLU B 1 201 ? 5.094 5.512 -19.75 1 87.12 201 GLU B N 1
ATOM 3789 C CA . GLU B 1 201 ? 6.145 4.562 -20.094 1 87.12 201 GLU B CA 1
ATOM 3790 C C . GLU B 1 201 ? 5.754 3.139 -19.703 1 87.12 201 GLU B C 1
ATOM 3792 O O . GLU B 1 201 ? 6.059 2.188 -20.422 1 87.12 201 GLU B O 1
ATOM 3797 N N . ILE B 1 202 ? 5.129 3.008 -18.625 1 90.94 202 ILE B N 1
ATOM 3798 C CA . ILE B 1 202 ? 4.664 1.699 -18.172 1 90.94 202 ILE B CA 1
ATOM 3799 C C . ILE B 1 202 ? 3.666 1.136 -19.188 1 90.94 202 ILE B C 1
ATOM 3801 O O . ILE B 1 202 ? 3.734 -0.043 -19.547 1 90.94 202 ILE B O 1
ATOM 3805 N N . ARG B 1 203 ? 2.869 2.023 -19.609 1 90.75 203 ARG B N 1
ATOM 3806 C CA . ARG B 1 203 ? 1.871 1.632 -20.594 1 90.75 203 ARG B CA 1
ATOM 3807 C C . ARG B 1 203 ? 2.533 1.092 -21.859 1 90.75 203 ARG B C 1
ATOM 3809 O O . ARG B 1 203 ? 2.168 0.022 -22.359 1 90.75 203 ARG B O 1
ATOM 3816 N N . ASP B 1 204 ? 3.459 1.79 -22.375 1 93.25 204 ASP B N 1
ATOM 3817 C CA . ASP B 1 204 ? 4.133 1.401 -23.609 1 93.25 204 ASP B CA 1
ATOM 3818 C C . ASP B 1 204 ? 4.82 0.047 -23.469 1 93.25 204 ASP B C 1
ATOM 3820 O O . ASP B 1 204 ? 4.73 -0.805 -24.344 1 93.25 204 ASP B O 1
ATOM 3824 N N . ILE B 1 205 ? 5.461 -0.144 -22.406 1 95 205 ILE B N 1
ATOM 3825 C CA . ILE B 1 205 ? 6.145 -1.407 -22.156 1 95 205 ILE B CA 1
ATOM 3826 C C . ILE B 1 205 ? 5.121 -2.533 -22.016 1 95 205 ILE B C 1
ATOM 3828 O O . ILE B 1 205 ? 5.238 -3.568 -22.672 1 95 205 ILE B O 1
ATOM 3832 N N . LEU B 1 206 ? 4.117 -2.264 -21.234 1 94.31 206 LEU B N 1
ATOM 3833 C CA . LEU B 1 206 ? 3.078 -3.246 -20.938 1 94.31 206 LEU B CA 1
ATOM 3834 C C . LEU B 1 206 ? 2.459 -3.779 -22.219 1 94.31 206 LEU B C 1
ATOM 3836 O O . LEU B 1 206 ? 2.361 -4.996 -22.406 1 94.31 206 LEU B O 1
ATOM 3840 N N . PHE B 1 207 ? 2.215 -2.949 -23.156 1 94.19 207 PHE B N 1
ATOM 3841 C CA . PHE B 1 207 ? 1.456 -3.35 -24.328 1 94.19 207 PHE B CA 1
ATOM 3842 C C . PHE B 1 207 ? 2.389 -3.809 -25.438 1 94.19 207 PHE B C 1
ATOM 3844 O O . PHE B 1 207 ? 1.935 -4.309 -26.469 1 94.19 207 PHE B O 1
ATOM 3851 N N . SER B 1 208 ? 3.637 -3.727 -25.219 1 94.94 208 SER B N 1
ATOM 3852 C CA . SER B 1 208 ? 4.598 -4.297 -26.156 1 94.94 208 SER B CA 1
ATOM 3853 C C . SER B 1 208 ? 4.902 -5.754 -25.812 1 94.94 208 SER B C 1
ATOM 3855 O O . SER B 1 208 ? 5.465 -6.48 -26.641 1 94.94 208 SER B O 1
ATOM 3857 N N . LEU B 1 209 ? 4.555 -6.16 -24.641 1 95.69 209 LEU B N 1
ATOM 3858 C CA . LEU B 1 209 ? 4.828 -7.523 -24.188 1 95.69 209 LEU B CA 1
ATOM 3859 C C . LEU B 1 209 ? 3.812 -8.5 -24.781 1 95.69 209 LEU B C 1
ATOM 3861 O O . LEU B 1 209 ? 2.643 -8.148 -24.953 1 95.69 209 LEU B O 1
ATOM 3865 N N . ASN B 1 210 ? 4.234 -9.695 -25.031 1 95 210 ASN B N 1
ATOM 3866 C CA . ASN B 1 210 ? 3.35 -10.75 -25.531 1 95 210 ASN B CA 1
ATOM 3867 C C . ASN B 1 210 ? 2.703 -11.523 -24.391 1 95 210 ASN B C 1
ATOM 3869 O O . ASN B 1 210 ? 1.885 -12.414 -24.625 1 95 210 ASN B O 1
ATOM 3873 N N . ASN B 1 211 ? 2.996 -11.156 -23.188 1 96.38 211 ASN B N 1
ATOM 3874 C CA . ASN B 1 211 ? 2.408 -11.789 -22.016 1 96.38 211 ASN B CA 1
ATOM 3875 C C . ASN B 1 211 ? 0.889 -11.656 -22.016 1 96.38 211 ASN B C 1
ATOM 3877 O O . ASN B 1 211 ? 0.347 -10.648 -22.469 1 96.38 211 ASN B O 1
ATOM 3881 N N . PRO B 1 212 ? 0.225 -12.781 -21.594 1 96.12 212 PRO B N 1
ATOM 3882 C CA . PRO B 1 212 ? -1.212 -12.586 -21.375 1 96.12 212 PRO B CA 1
ATOM 3883 C C . PRO B 1 212 ? -1.519 -11.5 -20.359 1 96.12 212 PRO B C 1
ATOM 3885 O O . PRO B 1 212 ? -0.808 -11.367 -19.359 1 96.12 212 PRO B O 1
ATOM 3888 N N . LYS B 1 213 ? -2.562 -10.719 -20.703 1 96.25 213 LYS B N 1
ATOM 3889 C CA . LYS B 1 213 ? -2.908 -9.562 -19.875 1 96.25 213 LYS B CA 1
ATOM 3890 C C . LYS B 1 213 ? -4.391 -9.57 -19.516 1 96.25 213 LYS B C 1
ATOM 3892 O O . LYS B 1 213 ? -5.246 -9.719 -20.406 1 96.25 213 LYS B O 1
ATOM 3897 N N . ILE B 1 214 ? -4.617 -9.359 -18.234 1 95.81 214 ILE B N 1
ATOM 3898 C CA . ILE B 1 214 ? -5.984 -9.227 -17.734 1 95.81 214 ILE B CA 1
ATOM 3899 C C . ILE B 1 214 ? -6.152 -7.883 -17.031 1 95.81 214 ILE B C 1
ATOM 3901 O O . ILE B 1 214 ? -5.273 -7.453 -16.281 1 95.81 214 ILE B O 1
ATOM 3905 N N . LEU B 1 215 ? -7.266 -7.215 -17.266 1 93.44 215 LEU B N 1
ATOM 3906 C CA . LEU B 1 215 ? -7.605 -5.977 -16.578 1 93.44 215 LEU B CA 1
ATOM 3907 C C . LEU B 1 215 ? -8.742 -6.211 -15.586 1 93.44 215 LEU B C 1
ATOM 3909 O O . LEU B 1 215 ? -9.797 -6.73 -15.961 1 93.44 215 LEU B O 1
ATOM 3913 N N . LEU B 1 216 ? -8.508 -5.902 -14.352 1 91 216 LEU B N 1
ATOM 3914 C CA . LEU B 1 216 ? -9.531 -5.781 -13.32 1 91 216 LEU B CA 1
ATOM 3915 C C . LEU B 1 216 ? -9.875 -4.316 -13.062 1 91 216 LEU B C 1
ATOM 3917 O O . LEU B 1 216 ? -9 -3.529 -12.695 1 91 216 LEU B O 1
ATOM 3921 N N . THR B 1 217 ? -11.125 -3.943 -13.297 1 88.31 217 THR B N 1
ATOM 3922 C CA . THR B 1 217 ? -11.453 -2.523 -13.219 1 88.31 217 THR B CA 1
ATOM 3923 C C . THR B 1 217 ? -12.891 -2.324 -12.75 1 88.31 217 THR B C 1
ATOM 3925 O O . THR B 1 217 ? -13.656 -3.281 -12.672 1 88.31 217 THR B O 1
ATOM 3928 N N . CYS B 1 218 ? -13.188 -1.021 -12.273 1 81.31 218 CYS B N 1
ATOM 3929 C CA . CYS B 1 218 ? -14.555 -0.647 -11.953 1 81.31 218 CYS B CA 1
ATOM 3930 C C . CYS B 1 218 ? -15.258 -0.045 -13.164 1 81.31 218 CYS B C 1
ATOM 3932 O O . CYS B 1 218 ? -16.484 -0.111 -13.281 1 81.31 218 CYS B O 1
ATOM 3934 N N . ILE B 1 219 ? -14.453 0.634 -14.031 1 74.69 219 ILE B N 1
ATOM 3935 C CA . ILE B 1 219 ? -15 1.402 -15.141 1 74.69 219 ILE B CA 1
ATOM 3936 C C . ILE B 1 219 ? -14.453 0.868 -16.453 1 74.69 219 ILE B C 1
ATOM 3938 O O . ILE B 1 219 ? -13.25 0.634 -16.594 1 74.69 219 ILE B O 1
ATOM 3942 N N . THR B 1 220 ? -15.352 0.675 -17.391 1 66.44 220 THR B N 1
ATOM 3943 C CA . THR B 1 220 ? -14.844 0.191 -18.672 1 66.44 220 THR B CA 1
ATOM 3944 C C . THR B 1 220 ? -14.961 1.27 -19.734 1 66.44 220 THR B C 1
ATOM 3946 O O . THR B 1 220 ? -14.406 1.127 -20.828 1 66.44 220 THR B O 1
ATOM 3949 N N . GLN B 1 221 ? -15.562 2.256 -19.609 1 63.97 221 GLN B N 1
ATOM 3950 C CA . GLN B 1 221 ? -15.828 3.172 -20.719 1 63.97 221 GLN B CA 1
ATOM 3951 C C . GLN B 1 221 ? -14.531 3.713 -21.312 1 63.97 221 GLN B C 1
ATOM 3953 O O . GLN B 1 221 ? -14.461 4.008 -22.5 1 63.97 221 GLN B O 1
ATOM 3958 N N . HIS B 1 222 ? -13.391 3.705 -20.516 1 62.84 222 HIS B N 1
ATOM 3959 C CA . HIS B 1 222 ? -12.172 4.324 -21.031 1 62.84 222 HIS B CA 1
ATOM 3960 C C . HIS B 1 222 ? -10.984 3.371 -20.922 1 62.84 222 HIS B C 1
ATOM 3962 O O . HIS B 1 222 ? -9.836 3.809 -20.922 1 62.84 222 HIS B O 1
ATOM 3968 N N . THR B 1 223 ? -11.344 2.246 -21.141 1 66.94 223 THR B N 1
ATOM 3969 C CA . THR B 1 223 ? -10.258 1.282 -21.047 1 66.94 223 THR B CA 1
ATOM 3970 C C . THR B 1 223 ? -9.742 0.9 -22.422 1 66.94 223 THR B C 1
ATOM 3972 O O . THR B 1 223 ? -10.438 1.08 -23.422 1 66.94 223 THR B O 1
ATOM 3975 N N . ASP B 1 224 ? -8.406 0.764 -22.484 1 73.56 224 ASP B N 1
ATOM 3976 C CA . ASP B 1 224 ? -7.836 0.177 -23.688 1 73.56 224 ASP B CA 1
ATOM 3977 C C . ASP B 1 224 ? -8.203 -1.299 -23.812 1 73.56 224 ASP B C 1
ATOM 3979 O O . ASP B 1 224 ? -7.336 -2.17 -23.75 1 73.56 224 ASP B O 1
ATOM 3983 N N . GLU B 1 225 ? -9.359 -1.533 -24.062 1 72.88 225 GLU B N 1
ATOM 3984 C CA . GLU B 1 225 ? -9.914 -2.883 -23.969 1 72.88 225 GLU B CA 1
ATOM 3985 C C . GLU B 1 225 ? -9.203 -3.836 -24.922 1 72.88 225 GLU B C 1
ATOM 3987 O O . GLU B 1 225 ? -8.953 -4.992 -24.578 1 72.88 225 GLU B O 1
ATOM 3992 N N . ALA B 1 226 ? -8.766 -3.287 -26.016 1 77.94 226 ALA B N 1
ATOM 3993 C CA . ALA B 1 226 ? -8.211 -4.141 -27.062 1 77.94 226 ALA B CA 1
ATOM 3994 C C . ALA B 1 226 ? -6.82 -4.641 -26.672 1 77.94 226 ALA B C 1
ATOM 3996 O O . ALA B 1 226 ? -6.309 -5.59 -27.266 1 77.94 226 ALA B O 1
ATOM 3997 N N . LYS B 1 227 ? -6.352 -4.117 -25.703 1 89.12 227 LYS B N 1
ATOM 3998 C CA . LYS B 1 227 ? -4.977 -4.445 -25.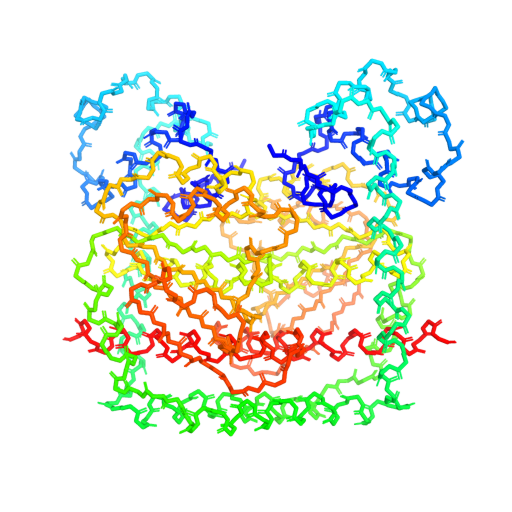344 1 89.12 227 LYS B CA 1
ATOM 3999 C C . LYS B 1 227 ? -4.93 -5.496 -24.234 1 89.12 227 LYS B C 1
ATOM 4001 O O . LYS B 1 227 ? -3.85 -5.934 -23.828 1 89.12 227 LYS B O 1
ATOM 4006 N N . PHE B 1 228 ? -6.078 -5.883 -23.828 1 93.12 228 PHE B N 1
ATOM 4007 C CA . PHE B 1 228 ? -6.172 -6.906 -22.781 1 93.12 228 PHE B CA 1
ATOM 4008 C C . PHE B 1 228 ? -6.84 -8.164 -23.328 1 93.12 228 PHE B C 1
ATOM 4010 O O . PHE B 1 228 ? -7.742 -8.086 -24.156 1 93.12 228 PHE B O 1
ATOM 4017 N N . ASP B 1 229 ? -6.375 -9.281 -22.891 1 94.38 229 ASP B N 1
ATOM 4018 C CA . ASP B 1 229 ? -6.988 -10.555 -23.266 1 94.38 229 ASP B CA 1
ATOM 4019 C C . ASP B 1 229 ? -8.359 -10.719 -22.609 1 94.38 229 ASP B C 1
ATOM 4021 O O . ASP B 1 229 ? -9.281 -11.258 -23.234 1 94.38 229 ASP B O 1
ATOM 4025 N N . TYR B 1 230 ? -8.484 -10.273 -21.391 1 92.12 230 TYR B N 1
ATOM 4026 C CA . TYR B 1 230 ? -9.742 -10.305 -20.641 1 92.12 230 TYR B CA 1
ATOM 4027 C C . TYR B 1 230 ? -9.891 -9.07 -19.766 1 92.12 230 TYR B C 1
ATOM 4029 O O . TYR B 1 230 ? -8.898 -8.508 -19.297 1 92.12 230 TYR B O 1
ATOM 4037 N N . ILE B 1 231 ? -11.086 -8.75 -19.609 1 90.69 231 ILE B N 1
ATOM 4038 C CA . ILE B 1 231 ? -11.43 -7.652 -18.703 1 90.69 231 ILE B CA 1
ATOM 4039 C C . ILE B 1 231 ? -12.523 -8.102 -17.734 1 90.69 231 ILE B C 1
ATOM 4041 O O . ILE B 1 231 ? -13.547 -8.648 -18.172 1 90.69 231 ILE B O 1
ATOM 4045 N N . TYR B 1 232 ? -12.25 -7.93 -16.516 1 88.88 232 TYR B N 1
ATOM 4046 C CA . TYR B 1 232 ? -13.227 -8.242 -15.477 1 88.88 232 TYR B CA 1
ATOM 4047 C C . TYR B 1 232 ? -13.594 -6.996 -14.68 1 88.88 232 TYR B C 1
ATOM 4049 O O . TYR B 1 232 ? -12.719 -6.207 -14.312 1 88.88 232 TYR B O 1
ATOM 4057 N N . LYS B 1 233 ? -14.898 -6.879 -14.391 1 85.12 233 LYS B N 1
ATOM 4058 C CA . LYS B 1 233 ? -15.383 -5.715 -13.656 1 85.12 233 LYS B CA 1
ATOM 4059 C C . LYS B 1 233 ? -15.719 -6.074 -12.211 1 85.12 233 LYS B C 1
ATOM 4061 O O . LYS B 1 233 ? -16.359 -7.094 -11.961 1 85.12 233 LYS B O 1
ATOM 4066 N N . PHE B 1 234 ? -15.242 -5.242 -11.328 1 81.75 234 PHE B N 1
ATOM 4067 C CA . PHE B 1 234 ? -15.578 -5.488 -9.93 1 81.75 234 PHE B CA 1
ATOM 4068 C C . PHE B 1 234 ? -16.375 -4.324 -9.359 1 81.75 234 PHE B C 1
ATOM 4070 O O . PHE B 1 234 ? -16.531 -4.211 -8.141 1 81.75 234 PHE B O 1
ATOM 4077 N N . GLY B 1 235 ? -16.859 -3.496 -10.117 1 75.06 235 GLY B N 1
ATOM 4078 C CA . GLY B 1 235 ? -17.688 -2.389 -9.688 1 75.06 235 GLY B CA 1
ATOM 4079 C C . GLY B 1 235 ? -18.391 -1.683 -10.836 1 75.06 235 GLY B C 1
ATOM 4080 O O . GLY B 1 235 ? -18.234 -2.068 -12 1 75.06 235 GLY B O 1
ATOM 4081 N N . ASN B 1 236 ? -19.516 -1.075 -10.609 1 61.72 236 ASN B N 1
ATOM 4082 C CA . ASN B 1 236 ? -20.281 -0.447 -11.672 1 61.72 236 ASN B CA 1
ATOM 4083 C C . ASN B 1 236 ? -20.234 1.075 -11.578 1 61.72 236 ASN B C 1
ATOM 4085 O O . ASN B 1 236 ? -20.906 1.771 -12.344 1 61.72 236 ASN B O 1
ATOM 4089 N N . GLN B 1 237 ? -19.688 1.486 -10.477 1 55.47 237 GLN B N 1
ATOM 4090 C CA . GLN B 1 237 ? -20.156 2.854 -10.281 1 55.47 237 GLN B CA 1
ATOM 4091 C C . GLN B 1 237 ? -19.047 3.865 -10.594 1 55.47 237 GLN B C 1
ATOM 4093 O O . GLN B 1 237 ? -17.906 3.486 -10.859 1 55.47 237 GLN B O 1
ATOM 4098 N N . ARG B 1 238 ? -19.484 5.16 -10.008 1 53.34 238 ARG B N 1
ATOM 4099 C CA . ARG B 1 238 ? -18.984 6.516 -10.219 1 53.34 238 ARG B CA 1
ATOM 4100 C C . ARG B 1 238 ? -17.516 6.621 -9.836 1 53.34 238 ARG B C 1
ATOM 4102 O O . ARG B 1 238 ? -17.031 5.855 -9 1 53.34 238 ARG B O 1
ATOM 4109 N N . ASN B 1 239 ? -16.797 7.266 -10.578 1 53.56 239 ASN B N 1
ATOM 4110 C CA . ASN B 1 239 ? -15.43 7.73 -10.797 1 53.56 239 ASN B CA 1
ATOM 4111 C C . ASN B 1 239 ? -14.852 8.391 -9.539 1 53.56 239 ASN B C 1
ATOM 4113 O O . ASN B 1 239 ? -14.008 9.281 -9.633 1 53.56 239 ASN B O 1
ATOM 4117 N N . ASP B 1 240 ? -15.398 8.023 -8.305 1 60.56 240 ASP B N 1
ATOM 4118 C CA . ASP B 1 240 ? -14.539 8.734 -7.367 1 60.56 240 ASP B CA 1
ATOM 4119 C C . ASP B 1 240 ? -13.594 7.781 -6.648 1 60.56 240 ASP B C 1
ATOM 4121 O O . ASP B 1 240 ? -13.867 6.582 -6.555 1 60.56 240 ASP B O 1
ATOM 4125 N N . GLU B 1 241 ? -12.516 8.195 -6.383 1 60.62 241 GLU B N 1
ATOM 4126 C CA . GLU B 1 241 ? -11.391 7.457 -5.816 1 60.62 241 GLU B CA 1
ATOM 4127 C C . GLU B 1 241 ? -11.805 6.711 -4.547 1 60.62 241 GLU B C 1
ATOM 4129 O O . GLU B 1 241 ? -11.414 5.562 -4.34 1 60.62 241 GLU B O 1
ATOM 4134 N N . ILE B 1 242 ? -12.711 7.281 -3.816 1 64.38 242 ILE B N 1
ATOM 4135 C CA . ILE B 1 242 ? -13.125 6.68 -2.551 1 64.38 242 ILE B CA 1
ATOM 4136 C C . ILE B 1 242 ? -13.969 5.441 -2.82 1 64.38 242 ILE B C 1
ATOM 4138 O O . ILE B 1 242 ? -13.758 4.391 -2.213 1 64.38 242 ILE B O 1
ATOM 4142 N N . SER B 1 243 ? -14.883 5.598 -3.756 1 70 243 SER B N 1
ATOM 4143 C CA . SER B 1 243 ? -15.727 4.461 -4.109 1 70 243 SER B CA 1
ATOM 4144 C C . SER B 1 243 ? -14.906 3.316 -4.691 1 70 243 SER B C 1
ATOM 4146 O O . SER B 1 243 ? -15.141 2.15 -4.367 1 70 243 SER B O 1
ATOM 4148 N N . GLY B 1 244 ? -13.953 3.732 -5.531 1 74 244 GLY B N 1
ATOM 4149 C CA . GLY B 1 244 ? -13.086 2.715 -6.109 1 74 244 GLY B CA 1
ATOM 4150 C C . GLY B 1 244 ? -12.297 1.942 -5.07 1 74 244 GLY B C 1
ATOM 4151 O O . GLY B 1 244 ? -12.133 0.726 -5.188 1 74 244 GLY B O 1
ATOM 4152 N N . TYR B 1 245 ? -11.93 2.607 -4.098 1 74.62 245 TYR B N 1
ATOM 4153 C CA . TYR B 1 245 ? -11.18 1.974 -3.021 1 74.62 245 TYR B CA 1
ATOM 4154 C C . TYR B 1 245 ? -12.062 1.007 -2.236 1 74.62 245 TYR B C 1
ATOM 4156 O O . TYR B 1 245 ? -11.641 -0.109 -1.922 1 74.62 245 TYR B O 1
ATOM 4164 N N . ILE B 1 246 ? -13.203 1.423 -1.968 1 77.88 246 ILE B N 1
ATOM 4165 C CA . ILE B 1 246 ? -14.133 0.57 -1.233 1 77.88 246 ILE B CA 1
ATOM 4166 C C . ILE B 1 246 ? -14.461 -0.669 -2.064 1 77.88 246 ILE B C 1
ATOM 4168 O O . ILE B 1 246 ? -14.516 -1.781 -1.534 1 77.88 246 ILE B O 1
ATOM 4172 N N . GLN B 1 247 ? -14.586 -0.452 -3.291 1 81.94 247 GLN B N 1
ATOM 4173 C CA . GLN B 1 247 ? -14.922 -1.572 -4.164 1 81.94 247 GLN B CA 1
ATOM 4174 C C . GLN B 1 247 ? -13.789 -2.598 -4.203 1 81.94 247 GLN B C 1
ATOM 4176 O O . GLN B 1 247 ? -14.039 -3.805 -4.172 1 81.94 247 GLN B O 1
ATOM 4181 N N . LEU B 1 248 ? -12.617 -2.098 -4.258 1 81.31 248 LEU B N 1
ATOM 4182 C CA . LEU B 1 248 ? -11.469 -2.994 -4.246 1 81.31 248 LEU B CA 1
ATOM 4183 C C . LEU B 1 248 ? -11.398 -3.775 -2.939 1 81.31 248 LEU B C 1
ATOM 4185 O O . LEU B 1 248 ? -11.016 -4.949 -2.932 1 81.31 248 LEU B O 1
ATOM 4189 N N . THR B 1 249 ? -11.828 -3.209 -1.913 1 79.19 249 THR B N 1
ATOM 4190 C CA . THR B 1 249 ? -11.719 -3.807 -0.587 1 79.19 249 THR B CA 1
ATOM 4191 C C . THR B 1 249 ? -12.711 -4.957 -0.427 1 79.19 249 THR B C 1
ATOM 4193 O O . THR B 1 249 ? -12.445 -5.91 0.308 1 79.19 249 THR B O 1
ATOM 4196 N N . TYR B 1 250 ? -13.773 -4.914 -1.077 1 83.69 250 TYR B N 1
ATOM 4197 C CA . TYR B 1 250 ? -14.672 -6.059 -0.969 1 83.69 250 TYR B CA 1
ATOM 4198 C C . TYR B 1 250 ? -14.383 -7.082 -2.059 1 83.69 250 TYR B C 1
ATOM 4200 O O . TYR B 1 250 ? -14.695 -8.266 -1.904 1 83.69 250 TYR B O 1
ATOM 4208 N N . PHE B 1 251 ? -13.844 -6.629 -3.143 1 86.5 251 PHE B N 1
ATOM 4209 C CA . PHE B 1 251 ? -13.555 -7.535 -4.25 1 86.5 251 PHE B CA 1
ATOM 4210 C C . PHE B 1 251 ? -12.469 -8.531 -3.869 1 86.5 251 PHE B C 1
ATOM 4212 O O . PHE B 1 251 ? -12.562 -9.719 -4.199 1 86.5 251 PHE B O 1
ATOM 4219 N N . ILE B 1 252 ? -11.453 -8.102 -3.17 1 83 252 ILE B N 1
ATOM 4220 C CA . ILE B 1 252 ? -10.281 -8.922 -2.881 1 83 252 ILE B CA 1
ATOM 4221 C C . ILE B 1 252 ? -10.688 -10.117 -2.018 1 83 252 ILE B C 1
ATOM 4223 O O . ILE B 1 252 ? -10.352 -11.258 -2.334 1 83 252 ILE B O 1
ATOM 4227 N N . PRO B 1 253 ? -11.547 -9.883 -1.041 1 82.44 253 PRO B N 1
ATOM 4228 C CA . PRO B 1 253 ? -11.969 -11.047 -0.262 1 82.44 253 PRO B CA 1
ATOM 4229 C C . PRO B 1 253 ? -12.836 -12.016 -1.069 1 82.44 253 PRO B C 1
ATOM 4231 O O . PRO B 1 253 ? -12.781 -13.227 -0.858 1 82.44 253 PRO B O 1
ATOM 4234 N N . ILE B 1 254 ? -13.625 -11.5 -1.905 1 88.25 254 ILE B N 1
ATOM 4235 C CA . ILE B 1 254 ? -14.438 -12.367 -2.756 1 88.25 254 ILE B CA 1
ATOM 4236 C C . ILE B 1 254 ? -13.539 -13.211 -3.65 1 88.25 254 ILE B C 1
ATOM 4238 O O . ILE B 1 254 ? -13.68 -14.43 -3.711 1 88.25 254 ILE B O 1
ATOM 4242 N N . PHE B 1 255 ? -12.664 -12.539 -4.258 1 87.12 255 PHE B N 1
ATOM 4243 C CA . PHE B 1 255 ? -11.703 -13.211 -5.125 1 87.12 255 PHE B CA 1
ATOM 4244 C C . PHE B 1 255 ? -10.922 -14.258 -4.352 1 87.12 255 PHE B C 1
ATOM 4246 O O . PHE B 1 255 ? -10.742 -15.391 -4.816 1 87.12 255 PHE B O 1
ATOM 4253 N N . ARG B 1 256 ? -10.445 -13.914 -3.264 1 83.69 256 ARG B N 1
ATOM 4254 C CA . ARG B 1 256 ? -9.672 -14.805 -2.402 1 83.69 256 ARG B CA 1
ATOM 4255 C C . ARG B 1 256 ? -10.477 -16.047 -2.041 1 83.69 256 ARG B C 1
ATOM 4257 O O . ARG B 1 256 ? -9.969 -17.172 -2.131 1 83.69 256 ARG B O 1
ATOM 4264 N N . ASN B 1 257 ? -11.688 -15.828 -1.59 1 85.94 257 ASN B N 1
ATOM 4265 C CA . ASN B 1 257 ? -12.523 -16.953 -1.198 1 85.94 257 ASN B CA 1
ATOM 4266 C C . ASN B 1 257 ? -12.828 -17.875 -2.383 1 85.94 257 ASN B C 1
ATOM 4268 O O . ASN B 1 257 ? -12.875 -19.094 -2.236 1 85.94 257 ASN B O 1
ATOM 4272 N N . MET B 1 258 ? -13.023 -17.312 -3.504 1 89.81 258 MET B N 1
ATOM 4273 C CA . MET B 1 258 ? -13.258 -18.094 -4.711 1 89.81 258 MET B CA 1
ATOM 4274 C C . MET B 1 258 ? -12.031 -18.922 -5.066 1 89.81 258 MET B C 1
ATOM 4276 O O . MET B 1 258 ? -12.148 -20.094 -5.449 1 89.81 258 MET B O 1
ATOM 4280 N N . TYR B 1 259 ? -10.922 -18.328 -4.938 1 88.56 259 TYR B N 1
ATOM 4281 C CA . TYR B 1 259 ? -9.68 -19.031 -5.25 1 88.56 259 TYR B CA 1
ATOM 4282 C C . TYR B 1 259 ? -9.461 -20.203 -4.301 1 88.56 259 TYR B C 1
ATOM 4284 O O . TYR B 1 259 ? -9.109 -21.312 -4.73 1 88.56 259 TYR B O 1
ATOM 4292 N N . ILE B 1 260 ? -9.688 -19.984 -3.035 1 86.31 260 ILE B N 1
ATOM 4293 C CA . ILE B 1 260 ? -9.508 -21.016 -2.02 1 86.31 260 ILE B CA 1
ATOM 4294 C C . ILE B 1 260 ? -10.461 -22.188 -2.295 1 86.31 260 ILE B C 1
ATOM 4296 O O . ILE B 1 260 ? -10.062 -23.344 -2.219 1 86.31 260 ILE B O 1
ATOM 4300 N N . ARG B 1 261 ? -11.633 -21.859 -2.611 1 86.81 261 ARG B N 1
ATOM 4301 C CA . ARG B 1 261 ? -12.609 -22.891 -2.924 1 86.81 261 ARG B CA 1
ATOM 4302 C C . ARG B 1 261 ? -12.195 -23.688 -4.152 1 86.81 261 ARG B C 1
ATOM 4304 O O . ARG B 1 261 ? -12.398 -24.906 -4.211 1 86.81 261 ARG B O 1
ATOM 4311 N N . TYR B 1 262 ? -11.656 -23.047 -5.07 1 88 262 TYR B N 1
ATOM 4312 C CA . TYR B 1 262 ? -11.258 -23.688 -6.32 1 88 262 TYR B CA 1
ATOM 4313 C C . TYR B 1 262 ? -10.125 -24.672 -6.086 1 88 262 TYR B C 1
ATOM 4315 O O . TYR B 1 262 ? -10.125 -25.766 -6.645 1 88 262 TYR B O 1
ATOM 4323 N N . ILE B 1 263 ? -9.148 -24.281 -5.336 1 84.31 263 ILE B N 1
ATOM 4324 C CA . ILE B 1 263 ? -7.98 -25.141 -5.164 1 84.31 263 ILE B CA 1
ATOM 4325 C C . ILE B 1 263 ? -8.289 -26.234 -4.152 1 84.31 263 ILE B C 1
ATOM 4327 O O . ILE B 1 263 ? -7.484 -27.156 -3.961 1 84.31 263 ILE B O 1
ATOM 4331 N N . ASP B 1 264 ? -9.328 -26.109 -3.283 1 72.75 264 ASP B N 1
ATOM 4332 C CA . ASP B 1 264 ? -9.742 -27.172 -2.385 1 72.75 264 ASP B CA 1
ATOM 4333 C C . ASP B 1 264 ? -10.336 -28.359 -3.164 1 72.75 264 ASP B C 1
ATOM 4335 O O . ASP B 1 264 ? -10.086 -29.516 -2.828 1 72.75 264 ASP B O 1
#

Foldseek 3Di:
DALFAPNSLVLVLVPDDPVDLLNLLSVLCNVCVVCLLPDDLVRSQVVSVHDSVSNQVSNVVNVDPGSVRRSVRNVVVVVVVVVVVVVCVVVPPQPDPVSVVVVVVVLVVQLVVFQVVFPVVVLLVVLVVQVVAQAEEEEEALLCVVLLVVLCVLCVVVRHHYDYDNDLVVLLVVLQVDDQRYEYEYEYAQQPPCVDPVNVSVVVSLQVHPHAYEYEYQDDPDHPCVSHPYYGHQHDDDPDSVSSSSSSVVVSVVSSVSNVVVVD/DALFAPNSLVLVLVPDDPVDLLNLLSVLCNVCVVCLLPDDLVRSQVVSVHDSVSNQVSNVVNVDPGSVRRSVRNVVVVVVVVVVVVVCVVVPPQPDPVSVVVVVVVLVVQLVVFQVVFPVVVLLVVLVVQVVAQAEEEEEALLCVVLLVVLQVLCVVVRHHYDYDNDLVVLLVVLQVDDQRYEYEYEYAQQPPCVDPVNVSVVVSLQVHPHAYEYEYQDDPDHPCVSHPYYGHQHPDDPDSVSSSSSSVVVSVVSSVSNVVVVD

Radius of gyration: 22.73 Å; Cα contacts (8 Å, |Δi|>4): 791; chains: 2; bounding box: 55×61×55 Å

Solvent-accessible surface area (backbone atoms only — not comparable to full-atom values): 28266 Å² total; per-residue (Å²): 120,53,50,54,26,50,64,26,48,49,57,50,55,28,73,47,40,66,86,39,69,59,39,46,47,51,47,52,49,61,77,39,53,91,42,52,89,72,57,47,66,64,53,56,18,55,79,63,78,44,51,55,66,56,47,53,51,41,44,42,72,38,55,32,93,46,68,65,61,42,43,52,42,25,50,51,40,47,50,50,37,42,48,49,46,52,50,46,55,68,65,55,65,58,84,47,71,67,44,40,51,48,54,52,42,48,51,46,50,50,46,50,57,44,59,74,68,48,58,63,68,59,50,51,50,51,45,53,55,54,69,72,37,62,29,37,38,44,44,58,49,73,78,41,42,25,60,50,48,52,51,30,53,51,35,41,46,71,70,29,50,47,42,48,49,82,36,73,66,42,37,42,57,36,58,76,69,55,62,73,73,30,38,35,40,38,45,25,54,69,27,44,65,46,69,37,84,81,26,38,68,43,38,56,53,59,71,68,49,86,41,55,32,34,36,40,21,26,33,66,92,69,36,70,60,87,76,34,79,43,75,46,62,63,39,77,67,68,93,43,71,67,55,32,46,51,32,51,58,56,43,51,58,44,53,49,52,52,44,52,57,67,76,102,122,52,49,55,25,49,64,26,48,51,57,50,57,28,72,45,41,64,84,38,68,59,39,45,45,52,47,51,49,61,77,39,52,91,43,53,89,71,58,45,66,63,54,56,18,56,79,64,79,44,52,55,66,58,48,53,50,42,44,43,71,36,54,32,91,46,69,66,59,42,44,52,41,26,49,52,38,47,50,49,36,44,49,49,47,52,49,48,55,69,65,55,66,57,84,45,71,66,46,39,51,47,54,52,41,49,51,45,50,49,46,50,56,42,58,76,69,48,58,63,69,59,50,51,52,50,45,54,56,55,69,72,37,62,28,37,37,44,44,58,47,73,79,40,43,25,60,49,48,53,51,29,54,50,36,40,44,70,70,30,51,47,41,49,50,82,38,72,67,42,36,42,56,36,58,74,69,54,62,74,72,31,38,34,37,37,46,24,54,70,28,43,68,45,68,36,85,81,26,38,67,43,38,56,53,59,71,68,48,86,39,55,32,33,37,40,22,26,36,68,93,66,37,69,61,87,75,33,79,42,76,46,63,63,39,80,62,71,91,42,71,65,55,36,49,52,32,51,60,54,42,51,56,44,51,50,54,52,43,52,58,66,76,102

Secondary structure (DSSP, 8-state):
----HHHHHHHHHTTS-TTSHHHHHHHHHHHTGGGTTT--HHHHHHHTT--HHHHHHHHHHTT-SSHHHHHHHHHHHHHHHHHHHHHHHHH----SHHHHHHHHHHHHHHHHHHHTT--HHHHHHHHHHHHT-SEEEEEE-GGGHHHHHHHHHHHHHTT-EEEE-SSHHHHHHHHHT--TTEEEEEEESSS-GGGSGGGHHHHHHHHH--S-EEEEES--TT--GGG-SEEEES--S---HHHHHHHHHHHHHHHHHHHHHHH-/----HHHHHHHHHTTS-TTSHHHHHHHHHHHTGGGTTT--HHHHHHHTT--HHHHHHHHHHTT-SSHHHHHHHHHHHHHHHHHHHHHHHHH----SHHHHHHHHHHHHHHHHHHHTT--HHHHHHHHHHHHT-SEEEEEE-GGGHHHHHHHHHHHHHTT-EEEE-SSHHHHHHHHHT--TTEEEEEEESSS-GGGSGGGHHHHHHHHH--S-EEEEES--TT--GGG-SEEEES------HHHHHHHHHHHHHHHHHHHHHHH-

pLDDT: mean 86.31, std 8.73, range [53.34, 97.81]